Protein AF-F6T9M9-F1 (afdb_monomer)

Solvent-accessible surface area (backbone atoms only — not comparable to full-atom values): 24427 Å² total; per-residue (Å²): 69,93,89,70,75,43,57,70,67,52,40,51,52,42,23,64,79,39,80,63,35,65,68,63,23,50,54,50,42,70,76,41,42,77,75,63,48,63,75,81,64,64,54,77,52,45,64,68,50,37,51,55,54,47,66,72,27,34,28,95,91,41,81,62,26,23,33,54,72,22,51,50,52,50,24,58,70,53,74,47,61,80,87,36,58,66,48,53,50,50,39,56,70,27,62,43,69,37,66,69,45,39,43,49,63,32,53,54,51,24,31,52,78,70,45,27,47,48,56,70,53,46,51,70,43,43,69,62,60,58,54,45,57,73,39,69,68,53,31,50,52,52,56,57,48,49,55,55,20,69,23,59,87,94,56,84,41,28,50,46,71,58,46,50,55,52,44,56,61,73,34,62,98,66,36,93,56,49,69,60,51,51,51,47,40,69,75,70,61,80,52,61,44,41,64,64,63,59,54,48,49,57,56,46,54,74,69,53,47,98,81,48,79,75,67,61,97,83,63,64,97,39,73,66,57,49,43,47,53,50,33,43,50,49,44,56,47,64,77,62,49,79,90,58,90,70,60,68,39,45,54,57,23,34,71,51,44,35,73,89,41,96,71,70,24,46,63,49,70,84,33,93,72,10,33,35,27,75,27,20,78,63,18,42,63,50,7,64,71,36,38,54,81,95,32,47,70,58,35,44,50,53,23,38,52,60,4,29,32,28,9,29,25,45,29,1,12,51,12,3,34,50,30,15,49,49,39,12,36,56,76,66,67,50,63,72,68,48,49,67,44,56,47,60,70,45,48,65,60,47,50,54,51,43,63,75,75,44,92,68,55,76,83,39,50,65,43,39,51,51,40,53,53,52,51,50,51,50,29,54,71,23,47,27,60,49,92,88,32,76,60,77,54,76,66,96,73,66,50,48,71,50,44,40,58,51,36,24,70,70,25,92,79,67,50,50,57,57,26,7,58,34,32,59,49,50,54,47,52,16,51,68,73,22,64,93,36,66,69,48,27,53,44,50,68,66,48,60,126

Structure (mmCIF, N/CA/C/O backbone):
data_AF-F6T9M9-F1
#
_entry.id   AF-F6T9M9-F1
#
loop_
_atom_site.group_PDB
_atom_site.id
_atom_site.type_symbol
_atom_site.label_atom_id
_atom_site.label_alt_id
_atom_site.label_comp_id
_atom_site.label_asym_id
_atom_site.label_entity_id
_atom_site.label_seq_id
_atom_site.pdbx_PDB_ins_code
_atom_site.Cartn_x
_atom_site.Cartn_y
_atom_site.Cartn_z
_atom_site.occupancy
_atom_site.B_iso_or_equiv
_atom_site.auth_seq_id
_atom_site.auth_comp_id
_atom_site.auth_asym_id
_atom_site.auth_atom_id
_atom_site.pdbx_PDB_model_num
ATOM 1 N N . MET A 1 1 ? -33.859 34.011 11.901 1.00 70.81 1 MET A N 1
ATOM 2 C CA . MET A 1 1 ? -34.514 34.042 13.229 1.00 70.81 1 MET A CA 1
ATOM 3 C C . MET A 1 1 ? -35.883 34.707 13.160 1.00 70.81 1 MET A C 1
ATOM 5 O O . MET A 1 1 ? -36.855 33.981 13.261 1.00 70.81 1 MET A O 1
ATOM 9 N N . ALA A 1 2 ? -36.002 36.019 12.896 1.00 79.00 2 ALA A N 1
ATOM 10 C CA . ALA A 1 2 ? -37.316 36.687 12.811 1.00 79.00 2 ALA A CA 1
ATOM 11 C C . ALA A 1 2 ? -38.258 36.089 11.741 1.00 79.00 2 ALA A C 1
ATOM 13 O O . ALA A 1 2 ? -39.449 35.939 11.986 1.00 79.00 2 ALA A O 1
ATOM 14 N N . PHE A 1 3 ? -37.709 35.694 10.587 1.00 76.12 3 PHE A N 1
ATOM 15 C CA . PHE A 1 3 ? -38.474 35.099 9.482 1.00 76.12 3 PHE A CA 1
ATOM 16 C C . PHE A 1 3 ? -38.818 33.621 9.695 1.00 76.12 3 PHE A C 1
ATOM 18 O O . PHE A 1 3 ? -39.902 33.175 9.344 1.00 76.12 3 PHE A O 1
ATOM 25 N N . THR A 1 4 ? -37.891 32.858 10.271 1.00 76.69 4 THR A N 1
ATOM 26 C CA . THR A 1 4 ? -37.959 31.390 10.327 1.00 76.69 4 THR A CA 1
ATOM 27 C C . THR A 1 4 ? -38.425 30.840 11.673 1.00 76.69 4 THR A C 1
ATOM 29 O O . THR A 1 4 ? -38.641 29.638 11.783 1.00 76.69 4 THR A O 1
ATOM 32 N N . GLN A 1 5 ? -38.503 31.687 12.710 1.00 75.00 5 GLN A N 1
ATOM 33 C CA . GLN A 1 5 ? -38.689 31.304 14.122 1.00 75.00 5 GLN A CA 1
ATOM 34 C C . GLN A 1 5 ? -37.678 30.246 14.623 1.00 75.00 5 GLN A C 1
ATOM 36 O O . GLN A 1 5 ? -37.853 29.652 15.683 1.00 75.00 5 GLN A O 1
ATOM 41 N N . ALA A 1 6 ? -36.596 30.014 13.870 1.00 74.50 6 ALA A N 1
ATOM 42 C CA . ALA A 1 6 ? -35.546 29.068 14.216 1.00 74.50 6 ALA A CA 1
ATOM 43 C C . ALA A 1 6 ? -34.660 29.622 15.339 1.00 74.50 6 ALA A C 1
ATOM 45 O O . ALA A 1 6 ? -34.382 30.827 15.376 1.00 74.50 6 ALA A O 1
ATOM 46 N N . GLY A 1 7 ? -34.164 28.730 16.201 1.00 76.00 7 GLY A N 1
ATOM 47 C CA . GLY A 1 7 ? -33.178 29.070 17.225 1.00 76.00 7 GLY A CA 1
ATOM 48 C C . GLY A 1 7 ? -31.868 29.597 16.628 1.00 76.00 7 GLY A C 1
ATOM 49 O O . GLY A 1 7 ? -31.534 29.330 15.472 1.00 76.00 7 GLY A O 1
ATOM 50 N N . GLU A 1 8 ? -31.106 30.336 17.433 1.00 78.69 8 GLU A N 1
ATOM 51 C CA . GLU A 1 8 ? -29.889 31.040 17.006 1.00 78.69 8 GLU A CA 1
ATOM 52 C C . GLU A 1 8 ? -28.849 30.117 16.356 1.00 78.69 8 GLU A C 1
ATOM 54 O O . GLU A 1 8 ? -28.337 30.425 15.282 1.00 78.69 8 GLU A O 1
ATOM 59 N N . ARG A 1 9 ? -28.604 28.933 16.930 1.00 69.69 9 ARG A N 1
ATOM 60 C CA . ARG A 1 9 ? -27.671 27.944 16.358 1.00 69.69 9 ARG A CA 1
ATOM 61 C C . ARG A 1 9 ? -28.107 27.429 14.992 1.00 69.69 9 ARG A C 1
ATOM 63 O O . ARG A 1 9 ? -27.288 27.373 14.080 1.00 69.69 9 ARG A O 1
ATOM 70 N N . THR A 1 10 ? -29.389 27.111 14.827 1.00 75.69 10 THR A N 1
ATOM 71 C CA . THR A 1 10 ? -29.945 26.665 13.543 1.00 75.69 10 THR A CA 1
ATOM 72 C C . THR A 1 10 ? -29.857 27.771 12.495 1.00 75.69 10 THR A C 1
ATOM 74 O O . THR A 1 10 ? -29.530 27.501 11.341 1.00 75.69 10 THR A O 1
ATOM 77 N N . ALA A 1 11 ? -30.088 29.025 12.894 1.00 82.38 11 ALA A N 1
ATOM 78 C CA . ALA A 1 11 ? -29.925 30.170 12.008 1.00 82.38 11 ALA A CA 1
ATOM 79 C C . ALA A 1 11 ? -28.460 30.352 11.573 1.00 82.38 11 ALA A C 1
ATOM 81 O O . ALA A 1 11 ? -28.209 30.521 10.382 1.00 82.38 11 ALA A O 1
ATOM 82 N N . ILE A 1 12 ? -27.502 30.255 12.502 1.00 80.19 12 ILE A N 1
ATOM 83 C CA . ILE A 1 12 ? -26.063 30.348 12.205 1.00 80.19 12 ILE A CA 1
ATOM 84 C C . ILE A 1 12 ? -25.619 29.202 11.292 1.00 80.19 12 ILE A C 1
ATOM 86 O O . ILE A 1 12 ? -24.936 29.442 10.300 1.00 80.19 12 ILE A O 1
ATOM 90 N N . TYR A 1 13 ? -26.029 27.965 11.577 1.00 78.81 13 TYR A N 1
ATOM 91 C CA . TYR A 1 13 ? -25.692 26.807 10.749 1.00 78.81 13 TYR A CA 1
ATOM 92 C C . TYR A 1 13 ? -26.262 26.937 9.331 1.00 78.81 13 TYR A C 1
ATOM 94 O O . TYR A 1 13 ? -25.527 26.762 8.361 1.00 78.81 13 TYR A O 1
ATOM 102 N N . CYS A 1 14 ? -27.538 27.316 9.198 1.00 84.50 14 CYS A N 1
ATOM 103 C CA . CYS A 1 14 ? -28.164 27.508 7.891 1.00 84.50 14 CYS A CA 1
ATOM 104 C C . CYS A 1 14 ? -27.468 28.617 7.087 1.00 84.50 14 CYS A C 1
ATOM 106 O O . CYS A 1 14 ? -27.182 28.433 5.907 1.00 84.50 14 CYS A O 1
ATOM 108 N N . LEU A 1 15 ? -27.118 29.735 7.731 1.00 86.62 15 LEU A N 1
ATOM 109 C CA . LEU A 1 15 ? -26.347 30.805 7.095 1.00 86.62 15 LEU A CA 1
ATOM 110 C C . LEU A 1 15 ? -24.953 30.326 6.678 1.00 86.62 15 LEU A C 1
ATOM 112 O O . LEU A 1 15 ? -24.546 30.576 5.551 1.00 86.62 15 LEU A O 1
ATOM 116 N N . THR A 1 16 ? -24.255 29.578 7.531 1.00 85.00 16 THR A N 1
ATOM 117 C CA . THR A 1 16 ? -22.911 29.053 7.236 1.00 85.00 16 THR A CA 1
ATOM 118 C C . THR A 1 16 ? -22.911 28.124 6.020 1.00 85.00 16 THR A C 1
ATOM 120 O O . THR A 1 16 ? -21.998 28.185 5.208 1.00 85.00 16 THR A O 1
ATOM 123 N N . GLN A 1 17 ? -23.940 27.283 5.867 1.00 81.38 17 GLN A N 1
ATOM 124 C CA . GLN A 1 17 ? -24.075 26.365 4.725 1.00 81.38 17 GLN A CA 1
ATOM 125 C C . GLN A 1 17 ? -24.513 27.054 3.422 1.00 81.38 17 GLN A C 1
ATOM 127 O O . GLN A 1 17 ? -24.484 26.432 2.366 1.00 81.38 17 GLN A O 1
ATOM 132 N N . ASN A 1 18 ? -24.942 28.315 3.489 1.00 88.94 18 ASN A N 1
ATOM 133 C CA . ASN A 1 18 ? -25.441 29.082 2.347 1.00 88.94 18 ASN A CA 1
ATOM 134 C C . ASN A 1 18 ? -24.651 30.396 2.179 1.00 88.94 18 ASN A C 1
ATOM 136 O O . ASN A 1 18 ? -25.218 31.427 1.812 1.00 88.94 18 ASN A O 1
ATOM 140 N N . ASP A 1 19 ? -23.350 30.375 2.495 1.00 89.56 19 ASP A N 1
ATOM 141 C CA . ASP A 1 19 ? -22.410 31.499 2.347 1.00 89.56 19 ASP A CA 1
ATOM 142 C C . ASP A 1 19 ? -22.888 32.821 2.972 1.00 89.56 19 ASP A C 1
ATOM 144 O O . ASP A 1 19 ? -22.649 33.907 2.444 1.00 89.56 19 ASP A O 1
ATOM 148 N N . TRP A 1 20 ? -23.607 32.738 4.091 1.00 89.06 20 TRP A N 1
ATOM 149 C CA . TRP A 1 20 ? -24.187 33.871 4.819 1.00 89.06 20 TRP A CA 1
ATOM 150 C C . TRP A 1 20 ? -25.173 34.722 4.002 1.00 89.06 20 TRP A C 1
ATOM 152 O O . TRP A 1 20 ? -25.521 35.836 4.399 1.00 89.06 20 TRP A O 1
ATOM 162 N N . LYS A 1 21 ? -25.689 34.189 2.889 1.00 91.31 21 LYS A N 1
ATOM 163 C CA . LYS A 1 21 ? -26.721 34.837 2.073 1.00 91.31 21 LYS A CA 1
ATOM 164 C C . LYS A 1 21 ? -28.093 34.580 2.685 1.00 91.31 21 LYS A C 1
ATOM 166 O O . LYS A 1 21 ? -28.627 33.477 2.600 1.00 91.31 21 LYS A O 1
ATOM 171 N N . LEU A 1 22 ? -28.670 35.613 3.299 1.00 88.56 22 LEU A N 1
ATOM 172 C CA . LEU A 1 22 ? -29.904 35.504 4.082 1.00 88.56 22 LEU A CA 1
ATOM 173 C C . LEU A 1 22 ? -31.104 34.982 3.276 1.00 88.56 22 LEU A C 1
ATOM 175 O O . LEU A 1 22 ? -31.831 34.126 3.777 1.00 88.56 22 LEU A O 1
ATOM 179 N N . GLU A 1 23 ? -31.310 35.477 2.054 1.00 89.00 23 GLU A N 1
ATOM 180 C CA . GLU A 1 23 ? -32.431 35.064 1.194 1.00 89.00 23 GLU A CA 1
ATOM 181 C C . GLU A 1 23 ? -32.314 33.583 0.820 1.00 89.00 23 GLU A C 1
ATOM 183 O O . GLU A 1 23 ? -33.219 32.801 1.099 1.00 89.00 23 GLU A O 1
ATOM 188 N N . LEU A 1 24 ? -31.136 33.175 0.334 1.00 87.50 24 LEU A N 1
ATOM 189 C CA . LEU A 1 24 ? -30.845 31.790 -0.040 1.00 87.50 24 LEU A CA 1
ATOM 190 C C . LEU A 1 24 ? -30.993 30.834 1.154 1.00 87.50 24 LEU A C 1
ATOM 192 O O . LEU A 1 24 ? -31.613 29.782 1.042 1.00 87.50 24 LEU A O 1
ATOM 196 N N . ALA A 1 25 ? -30.465 31.219 2.320 1.00 87.56 25 ALA A N 1
ATOM 197 C CA . ALA A 1 25 ? -30.570 30.435 3.548 1.00 87.56 25 ALA A CA 1
ATOM 198 C C . ALA A 1 25 ? -32.022 30.300 4.036 1.00 87.56 25 ALA A C 1
ATOM 200 O O . ALA A 1 25 ? -32.393 29.274 4.604 1.00 87.56 25 ALA A O 1
ATOM 201 N N . THR A 1 26 ? -32.850 31.325 3.831 1.00 87.06 26 THR A N 1
ATOM 202 C CA . THR A 1 26 ? -34.256 31.315 4.254 1.00 87.06 26 THR A CA 1
ATOM 203 C C . THR A 1 26 ? -35.094 30.430 3.334 1.00 87.06 26 THR A C 1
ATOM 205 O O . THR A 1 26 ? -35.829 29.577 3.831 1.00 87.06 26 THR A O 1
ATOM 208 N N . ASP A 1 27 ? -34.921 30.553 2.017 1.00 87.38 27 ASP A N 1
ATOM 209 C CA . ASP A 1 27 ? -35.589 29.690 1.037 1.00 87.38 27 ASP A CA 1
ATOM 210 C C . ASP A 1 27 ? -35.207 28.222 1.239 1.00 87.38 27 ASP A C 1
ATOM 212 O O . ASP A 1 27 ? -36.075 27.350 1.320 1.00 87.38 27 ASP A O 1
ATOM 216 N N . ASN A 1 28 ? -33.913 27.950 1.421 1.00 83.94 28 ASN A N 1
ATOM 217 C CA . ASN A 1 28 ? -33.417 26.597 1.648 1.00 83.94 28 ASN A CA 1
ATOM 218 C C . ASN A 1 28 ? -33.923 26.028 2.989 1.00 83.94 28 ASN A C 1
ATOM 220 O O . ASN A 1 28 ? -34.294 24.859 3.072 1.00 83.94 28 ASN A O 1
ATOM 224 N N . TYR A 1 29 ? -34.047 26.859 4.030 1.00 83.38 29 TYR A N 1
ATOM 225 C CA . TYR A 1 29 ? -34.647 26.457 5.306 1.00 83.38 29 TYR A CA 1
ATOM 226 C C . TYR A 1 29 ? -36.127 26.058 5.175 1.00 83.38 29 TYR A C 1
ATOM 228 O O . TYR A 1 29 ? -36.543 25.058 5.766 1.00 83.38 29 TYR A O 1
ATOM 236 N N . PHE A 1 30 ? -36.931 26.801 4.406 1.00 84.38 30 PHE A N 1
ATOM 237 C CA . PHE A 1 30 ? -38.351 26.478 4.208 1.00 84.38 30 PHE A CA 1
ATOM 238 C C . PHE A 1 30 ? -38.573 25.294 3.261 1.00 84.38 30 PHE A C 1
ATOM 240 O O . PHE A 1 30 ? -39.516 24.531 3.456 1.00 84.38 30 PHE A O 1
ATOM 247 N N . GLN A 1 31 ? -37.697 25.096 2.275 1.00 83.19 31 GLN A N 1
ATOM 248 C CA . GLN A 1 31 ? -37.763 23.942 1.372 1.00 83.19 31 GLN A CA 1
ATOM 249 C C . GLN A 1 31 ? -37.275 22.648 2.037 1.00 83.19 31 GLN A C 1
ATOM 251 O O . GLN A 1 31 ? -37.801 21.573 1.761 1.00 83.19 31 GLN A O 1
ATOM 256 N N . ASN A 1 32 ? -36.304 22.750 2.949 1.00 76.38 32 ASN A N 1
ATOM 257 C CA . ASN A 1 32 ? -35.632 21.616 3.582 1.00 76.38 32 ASN A CA 1
ATOM 258 C C . ASN A 1 32 ? -35.724 21.663 5.114 1.00 76.38 32 ASN A C 1
ATOM 260 O O . ASN A 1 32 ? -34.764 21.356 5.825 1.00 76.38 32 ASN A O 1
ATOM 264 N N . THR A 1 33 ? -36.889 22.031 5.652 1.00 67.44 33 THR A N 1
ATOM 265 C CA . THR A 1 33 ? -37.077 22.231 7.101 1.00 67.44 33 THR A CA 1
ATOM 266 C C . THR A 1 33 ? -36.662 21.007 7.926 1.00 67.44 33 THR A C 1
ATOM 268 O O . THR A 1 33 ? -36.070 21.157 8.990 1.00 67.44 33 THR A O 1
ATOM 271 N N . SER A 1 34 ? -36.857 19.787 7.418 1.00 63.47 34 SER A N 1
ATOM 272 C CA . SER A 1 34 ? -36.445 18.538 8.079 1.00 63.47 34 SER A CA 1
ATOM 273 C C . SER A 1 34 ? -34.925 18.342 8.196 1.00 63.47 34 SER A C 1
ATOM 275 O O . SER A 1 34 ? -34.469 17.671 9.123 1.00 63.47 34 SER A O 1
ATOM 277 N N . LEU A 1 35 ? -34.125 18.927 7.296 1.00 64.12 35 LEU A N 1
ATOM 278 C CA . LEU A 1 35 ? -32.660 18.845 7.335 1.00 64.12 35 LEU A CA 1
ATOM 279 C C . LEU A 1 35 ? -32.073 19.771 8.407 1.00 64.12 35 LEU A C 1
ATOM 281 O O . LEU A 1 35 ? -31.117 19.389 9.083 1.00 64.12 35 LEU A O 1
ATOM 285 N N . TYR A 1 36 ? -32.682 20.943 8.603 1.00 62.16 36 TYR A N 1
ATOM 286 C CA . TYR A 1 36 ? -32.214 21.973 9.534 1.00 62.16 36 TYR A CA 1
ATOM 287 C C . TYR A 1 36 ? -32.869 21.891 10.925 1.00 62.16 36 TYR A C 1
ATOM 289 O O . TYR A 1 36 ? -32.238 22.247 11.919 1.00 62.16 36 TYR A O 1
ATOM 297 N N . CYS A 1 37 ? -34.082 21.338 11.047 1.00 54.81 37 CYS A N 1
ATOM 298 C CA . CYS A 1 37 ? -34.748 21.081 12.334 1.00 54.81 37 CYS A CA 1
ATOM 299 C C . CYS A 1 37 ? -34.213 19.857 13.101 1.00 54.81 37 CYS A C 1
ATOM 301 O O . CYS A 1 37 ? -34.824 19.451 14.092 1.00 54.81 37 CYS A O 1
ATOM 303 N N . LYS A 1 38 ? -33.070 19.273 12.716 1.00 51.12 38 LYS A N 1
ATOM 304 C CA . LYS A 1 38 ? -32.477 18.132 13.440 1.00 51.12 38 LYS A CA 1
ATOM 305 C C . LYS A 1 38 ? -32.092 18.450 14.891 1.00 51.12 38 LYS A C 1
ATOM 307 O O . LYS A 1 38 ? -32.018 17.535 15.704 1.00 51.12 38 LYS A O 1
ATOM 312 N N . GLU A 1 39 ? -31.913 19.722 15.256 1.00 43.22 39 GLU A N 1
ATOM 313 C CA . GLU A 1 39 ? -31.627 20.107 16.648 1.00 43.22 39 GLU A CA 1
ATOM 314 C C . GLU A 1 39 ? -32.875 20.270 17.536 1.00 43.22 39 GLU A C 1
ATOM 316 O O . GLU A 1 39 ? -32.739 20.244 18.758 1.00 43.22 39 GLU A O 1
ATOM 321 N N . SER A 1 40 ? -34.091 20.359 16.977 1.00 40.47 40 SER A N 1
ATOM 322 C CA . SER A 1 40 ? -35.318 20.533 17.782 1.00 40.47 40 SER A CA 1
ATOM 323 C C . SER A 1 40 ? -35.950 19.214 18.259 1.00 40.47 40 SER A C 1
ATOM 325 O O . SER A 1 40 ? -37.011 19.232 18.881 1.00 40.47 40 SER A O 1
ATOM 327 N N . MET A 1 41 ? -35.303 18.071 18.005 1.00 40.62 41 MET A N 1
ATOM 328 C CA . MET A 1 41 ? -35.702 16.756 18.524 1.00 40.62 41 MET A CA 1
ATOM 329 C C . MET A 1 41 ? -34.552 16.034 19.237 1.00 40.62 41 MET A C 1
ATOM 331 O O . MET A 1 41 ? -34.460 14.809 19.197 1.00 40.62 41 MET A O 1
ATOM 335 N N . LYS A 1 42 ? -33.691 16.755 19.969 1.00 45.91 42 LYS A N 1
ATOM 336 C CA . LYS A 1 42 ? -33.117 16.109 21.154 1.00 45.91 42 LYS A CA 1
ATOM 337 C C . LYS A 1 42 ? -34.290 15.873 22.095 1.00 45.91 42 LYS A C 1
ATOM 339 O O . LYS A 1 42 ? -34.748 16.814 22.739 1.00 45.91 42 LYS A O 1
ATOM 344 N N . SER A 1 43 ? -34.804 14.642 22.130 1.00 51.41 43 SER A N 1
ATOM 345 C CA . SER A 1 43 ? -35.571 14.173 23.277 1.00 51.41 43 SER A CA 1
ATOM 346 C C . SER A 1 43 ? -34.749 14.564 24.498 1.00 51.41 43 SER A C 1
ATOM 348 O O . SER A 1 43 ? -33.621 14.105 24.677 1.00 51.41 43 SER A O 1
ATOM 350 N N . THR A 1 44 ? -35.233 15.532 25.269 1.00 67.44 44 THR A N 1
ATOM 351 C CA . THR A 1 44 ? -34.573 15.931 26.502 1.00 67.44 44 THR A CA 1
ATOM 352 C C . THR A 1 44 ? -34.614 14.713 27.407 1.00 67.44 44 THR A C 1
ATOM 354 O O . THR A 1 44 ? -35.657 14.378 27.960 1.00 67.44 44 THR A O 1
ATOM 357 N N . VAL A 1 45 ? -33.491 14.000 27.470 1.00 84.12 45 VAL A N 1
ATOM 358 C CA . VAL A 1 45 ? -33.320 12.830 28.326 1.00 84.12 45 VAL A CA 1
ATOM 359 C C . VAL A 1 45 ? -33.596 13.280 29.750 1.00 84.12 45 VAL A C 1
ATOM 361 O O . VAL A 1 45 ? -32.927 14.178 30.273 1.00 84.12 45 VAL A O 1
ATOM 364 N N . ASP A 1 46 ? -34.621 12.696 30.362 1.00 90.81 46 ASP A N 1
ATOM 365 C CA . ASP A 1 46 ? -34.968 13.011 31.738 1.00 90.81 46 ASP A CA 1
ATOM 366 C C . ASP A 1 46 ? -33.904 12.416 32.666 1.00 90.81 46 ASP A C 1
ATOM 368 O O . ASP A 1 46 ? -33.897 11.221 32.967 1.00 90.81 46 ASP A O 1
ATOM 372 N N . LYS A 1 47 ? -32.993 13.275 33.134 1.00 90.12 47 LYS A N 1
ATOM 373 C CA . LYS A 1 47 ? -31.879 12.884 34.008 1.00 90.12 47 LYS A CA 1
ATOM 374 C C . LYS A 1 47 ? -32.343 12.178 35.283 1.00 90.12 47 LYS A C 1
ATOM 376 O O . LYS A 1 47 ? -31.627 11.313 35.775 1.00 90.12 47 LYS A O 1
ATOM 381 N N . LYS A 1 48 ? -33.520 12.521 35.825 1.00 92.50 48 LYS A N 1
ATOM 382 C CA . LYS A 1 48 ? -34.036 11.866 37.037 1.00 92.50 48 LYS A CA 1
ATOM 383 C C . LYS A 1 48 ? -34.503 10.448 36.735 1.00 92.50 48 LYS A C 1
ATOM 385 O O . LYS A 1 48 ? -34.192 9.547 37.508 1.00 92.50 48 LYS A O 1
ATOM 390 N N . LYS A 1 49 ? -35.204 10.244 35.615 1.00 94.69 49 LYS A N 1
ATOM 391 C CA . LYS A 1 49 ? -35.595 8.898 35.167 1.00 94.69 49 LYS A CA 1
ATOM 392 C C . LYS A 1 49 ? -34.381 8.043 34.851 1.00 94.69 49 LYS A C 1
ATOM 394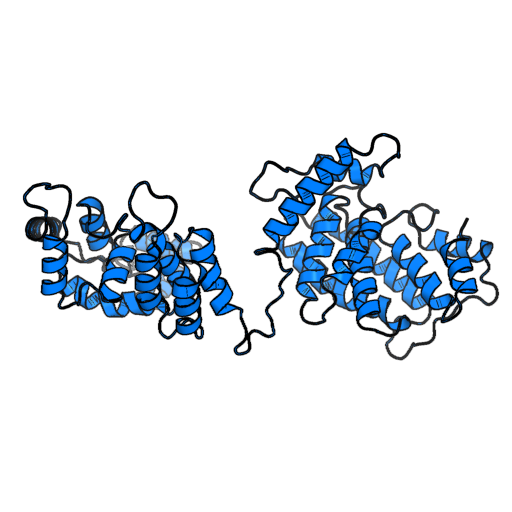 O O . LYS A 1 49 ? -34.340 6.888 35.252 1.00 94.69 49 LYS A O 1
ATOM 399 N N . LEU A 1 50 ? -33.377 8.624 34.200 1.00 94.75 50 LEU A N 1
ATOM 400 C CA . LEU A 1 50 ? -32.157 7.907 33.859 1.00 94.75 50 LEU A CA 1
ATOM 401 C C . LEU A 1 50 ? -31.362 7.484 35.109 1.00 94.75 50 LEU A C 1
ATOM 403 O O . LEU A 1 50 ? -30.898 6.351 35.180 1.00 94.75 50 LEU A O 1
ATOM 407 N N . GLU A 1 51 ? -31.272 8.342 36.129 1.00 94.94 51 GLU A N 1
ATOM 408 C CA . GLU A 1 51 ? -30.689 7.975 37.430 1.00 94.94 51 GLU A CA 1
ATOM 409 C C . GLU A 1 51 ? -31.501 6.885 38.148 1.00 94.94 51 GLU A C 1
ATOM 411 O O . GLU A 1 51 ? -30.931 5.955 38.715 1.00 94.94 51 GLU A O 1
ATOM 416 N N . GLN A 1 52 ? -32.836 6.950 38.124 1.00 96.06 52 GLN A N 1
ATOM 417 C CA . GLN A 1 52 ? -33.685 5.888 38.685 1.00 96.06 52 GLN A CA 1
ATOM 418 C C . GLN A 1 52 ? -33.495 4.558 37.952 1.00 96.06 52 GLN A C 1
ATOM 420 O O . GLN A 1 52 ? -33.430 3.511 38.591 1.00 96.06 52 GLN A O 1
ATOM 425 N N . LEU A 1 53 ? -33.361 4.612 36.627 1.00 97.06 53 LEU A N 1
ATOM 426 C CA . LEU A 1 53 ? -33.101 3.450 35.796 1.00 97.06 53 LEU A CA 1
ATOM 427 C C . LEU A 1 53 ? -31.729 2.843 36.106 1.00 97.06 53 LEU A C 1
ATOM 429 O O . LEU A 1 53 ? -31.635 1.641 36.314 1.00 97.06 53 LEU A O 1
ATOM 433 N N . TYR A 1 54 ? -30.683 3.662 36.237 1.00 97.75 54 TYR A N 1
ATOM 434 C CA . TYR A 1 54 ? -29.368 3.187 36.669 1.00 97.75 54 TYR A CA 1
ATOM 435 C C . TYR A 1 54 ? -29.426 2.517 38.052 1.00 97.75 54 TYR A C 1
ATOM 437 O O . TYR A 1 54 ? -28.900 1.423 38.239 1.00 97.75 54 TYR A O 1
ATOM 445 N N . ASN A 1 55 ? -30.132 3.123 39.014 1.00 96.94 55 ASN A N 1
ATOM 446 C CA . ASN A 1 55 ? -30.284 2.564 40.361 1.00 96.94 55 ASN A CA 1
ATOM 447 C C . ASN A 1 55 ? -31.006 1.207 40.397 1.00 96.94 55 ASN A C 1
ATOM 449 O O . ASN A 1 55 ? -30.856 0.489 41.382 1.00 96.94 55 ASN A O 1
ATOM 453 N N . ARG A 1 56 ? -31.779 0.853 39.361 1.00 97.44 56 ARG A N 1
ATOM 454 C CA . ARG A 1 56 ? -32.397 -0.475 39.230 1.00 97.44 56 ARG A CA 1
ATOM 455 C C . ARG A 1 56 ? -31.371 -1.566 38.919 1.00 97.44 56 ARG A C 1
ATOM 457 O O . ARG A 1 56 ? -31.576 -2.696 39.344 1.00 97.44 56 ARG A O 1
ATOM 464 N N . TYR A 1 57 ? -30.310 -1.230 38.186 1.00 97.88 57 TYR A N 1
ATOM 465 C CA . TYR A 1 57 ? -29.326 -2.197 37.689 1.00 97.88 57 TYR A CA 1
ATOM 466 C C . TYR A 1 57 ? -27.981 -2.139 38.419 1.00 97.88 57 TYR A C 1
ATOM 468 O O . TYR A 1 57 ? -27.188 -3.066 38.286 1.00 97.88 57 TYR A O 1
ATOM 476 N N . LYS A 1 58 ? -27.692 -1.059 39.158 1.00 97.38 58 LYS A N 1
ATOM 477 C CA . LYS A 1 58 ? -26.408 -0.899 39.852 1.00 97.38 58 LYS A CA 1
ATOM 478 C C . LYS A 1 58 ? -26.109 -2.080 40.779 1.00 97.38 58 LYS A C 1
ATOM 480 O O . LYS A 1 58 ? -27.012 -2.641 41.401 1.00 97.38 58 LYS A O 1
ATOM 485 N N . ASP A 1 59 ? -24.830 -2.409 40.901 1.00 95.88 59 ASP A N 1
ATOM 486 C CA . ASP A 1 59 ? -24.349 -3.417 41.834 1.00 95.88 59 ASP A CA 1
ATOM 487 C C . ASP A 1 59 ? -24.640 -2.954 43.280 1.00 95.88 59 ASP A C 1
ATOM 489 O O . ASP A 1 59 ? -24.255 -1.841 43.660 1.00 95.88 59 ASP A O 1
ATOM 493 N N . PRO A 1 60 ? -25.322 -3.767 44.110 1.00 94.56 60 PRO A N 1
ATOM 494 C CA . PRO A 1 60 ? -25.566 -3.432 45.512 1.00 94.56 60 PRO A CA 1
ATOM 495 C C . PRO A 1 60 ? -24.289 -3.217 46.339 1.00 94.56 60 PRO A C 1
ATOM 497 O O . PRO A 1 60 ? -24.357 -2.576 47.386 1.00 94.56 60 PRO A O 1
ATOM 500 N N . GLN A 1 61 ? -23.152 -3.770 45.904 1.00 94.44 61 GLN A N 1
ATOM 501 C CA . GLN A 1 61 ? -21.852 -3.665 46.572 1.00 94.44 61 GLN A CA 1
ATOM 502 C C . GLN A 1 61 ? -20.951 -2.570 45.978 1.00 94.44 61 GLN A C 1
ATOM 504 O O . GLN A 1 61 ? -20.006 -2.145 46.642 1.00 94.44 61 GLN A O 1
ATOM 509 N N . ASP A 1 62 ? -21.234 -2.090 44.763 1.00 94.06 62 ASP A N 1
ATOM 510 C CA . ASP A 1 62 ? -20.484 -1.011 44.110 1.00 94.06 62 ASP A CA 1
ATOM 511 C C . ASP A 1 62 ? -21.406 -0.113 43.277 1.00 94.06 62 ASP A C 1
ATOM 513 O O . ASP A 1 62 ? -21.735 -0.385 42.123 1.00 94.06 62 ASP A O 1
ATOM 517 N N . GLU A 1 63 ? -21.781 1.033 43.845 1.00 94.25 63 GLU A N 1
ATOM 518 C CA . GLU A 1 63 ? -22.703 1.967 43.195 1.00 94.25 63 GLU A CA 1
ATOM 519 C C . GLU A 1 63 ? -22.158 2.590 41.900 1.00 94.25 63 GLU A C 1
ATOM 521 O O . GLU A 1 63 ? -22.917 3.236 41.169 1.00 94.25 63 GLU A O 1
ATOM 526 N N . ASN A 1 64 ? -20.865 2.427 41.599 1.00 96.12 64 ASN A N 1
ATOM 527 C CA . ASN A 1 64 ? -20.230 2.995 40.411 1.00 96.12 64 ASN A CA 1
ATOM 528 C C . ASN A 1 64 ? -20.331 2.100 39.177 1.00 96.12 64 ASN A C 1
ATOM 530 O O . ASN A 1 64 ? -19.893 2.523 38.102 1.00 96.12 64 ASN A O 1
ATOM 534 N N . LYS A 1 65 ? -20.915 0.905 39.303 1.00 96.62 65 LYS A N 1
ATOM 535 C CA . LYS A 1 65 ? -21.111 -0.002 38.177 1.00 96.62 65 LYS A CA 1
ATOM 536 C C . LYS A 1 65 ? -22.397 -0.815 38.258 1.00 96.62 65 LYS A C 1
ATOM 538 O O . LYS A 1 65 ? -23.041 -0.934 39.293 1.00 96.62 65 LYS A O 1
ATOM 543 N N . ILE A 1 66 ? -22.749 -1.389 37.123 1.00 97.94 66 ILE A N 1
ATOM 544 C CA . ILE A 1 66 ? -23.736 -2.438 36.916 1.00 97.94 66 ILE A CA 1
ATOM 545 C C . ILE A 1 66 ? -22.921 -3.714 36.723 1.00 97.94 66 ILE A C 1
ATOM 547 O O . ILE A 1 66 ? -22.158 -3.800 35.763 1.00 97.94 66 ILE A O 1
ATOM 551 N N . GLY A 1 67 ? -23.041 -4.668 37.645 1.00 96.62 67 GLY A N 1
ATOM 552 C CA . GLY A 1 67 ? -22.396 -5.980 37.534 1.00 96.62 67 GLY A CA 1
ATOM 553 C C . GLY A 1 67 ? -23.201 -6.966 36.681 1.00 96.62 67 GLY A C 1
ATOM 554 O O . GLY A 1 67 ? -24.208 -6.606 36.072 1.00 96.62 67 GLY A O 1
ATOM 555 N N . ILE A 1 68 ? -22.790 -8.236 36.689 1.00 95.38 68 ILE A N 1
ATOM 556 C CA . ILE A 1 68 ? -23.389 -9.317 35.884 1.00 95.38 68 ILE A CA 1
ATOM 557 C C . ILE A 1 68 ? -24.903 -9.445 36.124 1.00 95.38 68 ILE A C 1
ATOM 559 O O . ILE A 1 68 ? -25.668 -9.453 35.162 1.00 95.38 68 ILE A O 1
ATOM 563 N N . ASP A 1 69 ? -25.346 -9.466 37.385 1.00 96.44 69 ASP A N 1
ATOM 564 C CA . ASP A 1 69 ? -26.773 -9.578 37.733 1.00 96.44 69 ASP A CA 1
ATOM 565 C C . ASP A 1 69 ? -27.588 -8.384 37.210 1.00 96.44 69 ASP A C 1
ATOM 567 O O . ASP A 1 69 ? -28.720 -8.529 36.748 1.00 96.44 69 ASP A O 1
ATOM 571 N N . GLY A 1 70 ? -26.988 -7.191 37.241 1.00 97.38 70 GLY A N 1
ATOM 572 C CA . GLY A 1 70 ? -27.589 -5.971 36.718 1.00 97.38 70 GLY A CA 1
ATOM 573 C C . GLY A 1 70 ? -27.687 -5.969 35.192 1.00 97.38 70 GLY A C 1
ATOM 574 O O . GLY A 1 70 ? -28.711 -5.557 34.650 1.00 97.38 70 GLY A O 1
ATOM 575 N N . ILE A 1 71 ? -26.659 -6.472 34.499 1.00 97.06 71 ILE A N 1
ATOM 576 C CA . ILE A 1 71 ? -26.672 -6.656 33.040 1.00 97.06 71 ILE A CA 1
ATOM 577 C C . ILE A 1 71 ? -27.736 -7.681 32.642 1.00 97.06 71 ILE A C 1
ATOM 579 O O . ILE A 1 71 ? -28.473 -7.429 31.690 1.00 97.06 71 ILE A O 1
ATOM 583 N N . GLN A 1 72 ? -27.859 -8.795 33.370 1.00 96.75 72 GLN A N 1
ATOM 584 C CA . GLN A 1 72 ? -28.901 -9.793 33.118 1.00 96.75 72 GLN A CA 1
ATOM 585 C C . GLN A 1 72 ? -30.292 -9.164 33.234 1.00 96.75 72 GLN A C 1
ATOM 587 O O . GLN A 1 72 ? -31.076 -9.236 32.291 1.00 96.75 72 GLN A O 1
ATOM 592 N N . LEU A 1 73 ? -30.565 -8.461 34.338 1.00 97.44 73 LEU A N 1
ATOM 593 C CA . LEU A 1 73 ? -31.845 -7.782 34.545 1.00 97.44 73 LEU A CA 1
ATOM 594 C C . LEU A 1 73 ? -32.120 -6.717 33.467 1.00 97.44 73 LEU A C 1
ATOM 596 O O . LEU A 1 73 ? -33.256 -6.546 33.026 1.00 97.44 73 LEU A O 1
ATOM 600 N N . PHE A 1 74 ? -31.085 -6.002 33.023 1.00 97.69 74 PHE A N 1
ATOM 601 C CA . PHE A 1 74 ? -31.189 -5.034 31.934 1.00 97.69 74 PHE A CA 1
ATOM 602 C C . PHE A 1 74 ? -31.530 -5.699 30.592 1.00 97.69 74 PHE A C 1
ATOM 604 O O . PHE A 1 74 ? -32.366 -5.181 29.850 1.00 97.69 74 PHE A O 1
ATOM 611 N N . CYS A 1 75 ? -30.936 -6.858 30.292 1.00 97.38 75 CYS A N 1
ATOM 612 C CA . CYS A 1 75 ? -31.262 -7.647 29.103 1.00 97.38 75 CYS A CA 1
ATOM 613 C C . CYS A 1 75 ? -32.696 -8.192 29.164 1.00 97.38 75 CYS A C 1
ATOM 615 O O . CYS A 1 75 ? -33.419 -8.098 28.170 1.00 97.38 75 CYS A O 1
ATOM 617 N N . ASP A 1 76 ? -33.138 -8.668 30.331 1.00 97.50 76 ASP A N 1
ATOM 618 C CA . ASP A 1 76 ? -34.502 -9.159 30.550 1.00 97.50 76 ASP A CA 1
ATOM 619 C C . ASP A 1 76 ? -35.543 -8.053 30.299 1.00 97.50 76 ASP A C 1
ATOM 621 O O . ASP A 1 76 ? -36.520 -8.263 29.570 1.00 97.50 76 ASP A O 1
ATOM 625 N N . ASP A 1 77 ? -35.303 -6.848 30.832 1.00 97.00 77 ASP A N 1
ATOM 626 C CA . ASP A 1 77 ? -36.159 -5.671 30.629 1.00 97.00 77 ASP A CA 1
ATOM 627 C C . ASP A 1 77 ? -36.159 -5.189 29.157 1.00 97.00 77 ASP A C 1
ATOM 629 O O . ASP A 1 77 ? -37.132 -4.584 28.694 1.00 97.00 77 ASP A O 1
ATOM 633 N N . LEU A 1 78 ? -35.085 -5.450 28.399 1.00 96.38 78 LEU A N 1
ATOM 634 C CA . LEU A 1 78 ? -35.004 -5.198 26.953 1.00 96.38 78 LEU A CA 1
ATOM 635 C C . LEU A 1 78 ? -35.576 -6.339 26.098 1.00 96.38 78 LEU A C 1
ATOM 637 O O . LEU A 1 78 ? -35.798 -6.132 24.903 1.00 96.38 78 LEU A O 1
ATOM 641 N N . HIS A 1 79 ? -35.855 -7.497 26.699 1.00 96.19 79 HIS A N 1
ATOM 642 C CA . HIS A 1 79 ? -36.238 -8.744 26.030 1.00 96.19 79 HIS A CA 1
ATOM 643 C C . HIS A 1 79 ? -35.177 -9.246 25.041 1.00 96.19 79 HIS A C 1
ATOM 645 O O . HIS A 1 79 ? -35.496 -9.653 23.922 1.00 96.19 79 HIS A O 1
ATOM 651 N N . LEU A 1 80 ? -33.910 -9.194 25.453 1.00 95.62 80 LEU A N 1
ATOM 652 C CA . LEU A 1 80 ? -32.771 -9.675 24.678 1.00 95.62 80 LEU A CA 1
ATOM 653 C C . LEU A 1 80 ? -32.099 -10.856 25.370 1.00 95.62 80 LEU A C 1
ATOM 655 O O . LEU A 1 80 ? -32.007 -10.903 26.593 1.00 95.62 80 LEU A O 1
ATOM 659 N N . ASP A 1 81 ? -31.561 -11.768 24.566 1.00 94.25 81 ASP A N 1
ATOM 660 C CA . ASP A 1 81 ? -30.591 -12.749 25.044 1.00 94.25 81 ASP A CA 1
ATOM 661 C C . ASP A 1 81 ? -29.264 -12.022 25.361 1.00 94.25 81 ASP A C 1
ATOM 663 O O . ASP A 1 81 ? -28.744 -11.329 24.474 1.00 94.25 81 ASP A O 1
ATOM 667 N N . PRO A 1 82 ? -28.698 -12.152 26.578 1.00 92.38 82 PRO A N 1
ATOM 668 C CA . PRO A 1 82 ? -27.391 -11.593 26.936 1.00 92.38 82 PRO A CA 1
ATOM 669 C C . PRO A 1 82 ? -26.257 -11.968 25.972 1.00 92.38 82 PRO A C 1
ATOM 671 O O . PRO A 1 82 ? -25.309 -11.201 25.820 1.00 92.38 82 PRO A O 1
ATOM 674 N N . ALA A 1 83 ? -26.354 -13.122 25.304 1.00 91.00 83 ALA A N 1
ATOM 675 C CA . ALA A 1 83 ? -25.373 -13.593 24.328 1.00 91.00 83 ALA A CA 1
ATOM 676 C C . ALA A 1 83 ? -25.634 -13.092 22.892 1.00 91.00 83 ALA A C 1
ATOM 678 O O . ALA A 1 83 ? -24.924 -13.480 21.965 1.00 91.00 83 ALA A O 1
ATOM 679 N N . SER A 1 84 ? -26.650 -12.251 22.674 1.00 94.94 84 SER A N 1
ATOM 680 C CA . SER A 1 84 ? -27.010 -11.761 21.339 1.00 94.94 84 SER A CA 1
ATOM 681 C C . SER A 1 84 ? -26.093 -10.648 20.829 1.00 94.94 84 SER A C 1
ATOM 683 O O . SER A 1 84 ? -25.560 -9.827 21.580 1.00 94.94 84 SER A O 1
ATOM 685 N N . THR A 1 85 ? -25.991 -10.542 19.502 1.00 95.44 85 THR A N 1
ATOM 686 C CA . THR A 1 85 ? -25.276 -9.443 18.840 1.00 95.44 85 THR A CA 1
ATOM 687 C C . THR A 1 85 ? -25.869 -8.082 19.219 1.00 95.44 85 THR A C 1
ATOM 689 O O . THR A 1 85 ? -25.133 -7.106 19.326 1.00 95.44 85 THR A O 1
ATOM 692 N N . SER A 1 86 ? -27.178 -8.005 19.482 1.00 96.38 86 SER A N 1
ATOM 693 C CA . SER A 1 86 ? -27.866 -6.7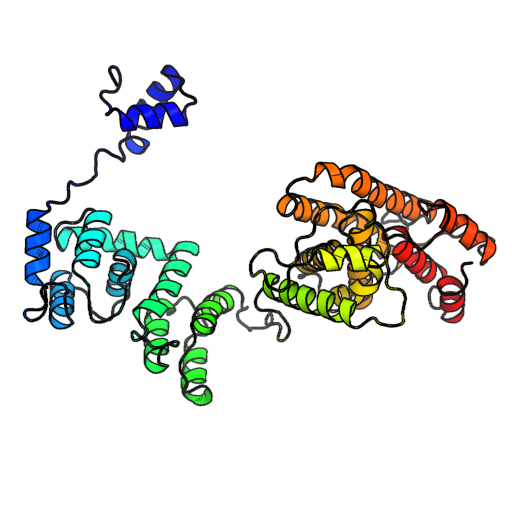77 19.895 1.00 96.38 86 SER A CA 1
ATOM 694 C C . SER A 1 86 ? -27.320 -6.222 21.215 1.00 96.38 86 SER A C 1
ATOM 696 O O . SER A 1 86 ? -27.105 -5.016 21.328 1.00 96.38 86 SER A O 1
ATOM 698 N N . VAL A 1 87 ? -27.025 -7.084 22.196 1.00 97.00 87 VAL A N 1
ATOM 699 C CA . VAL A 1 87 ? -26.420 -6.667 23.475 1.00 97.00 87 VAL A CA 1
ATOM 700 C C . VAL A 1 87 ? -25.001 -6.142 23.259 1.00 97.00 87 VAL A C 1
ATOM 702 O O . VAL A 1 87 ? -24.637 -5.094 23.796 1.00 97.00 87 VAL A O 1
ATOM 705 N N . LEU A 1 88 ? -24.224 -6.791 22.390 1.00 97.94 88 LEU A N 1
ATOM 706 C CA . LEU A 1 88 ? -22.893 -6.311 22.019 1.00 97.94 88 LEU A CA 1
ATOM 707 C C . LEU A 1 88 ? -22.943 -4.963 21.273 1.00 97.94 88 LEU A C 1
ATOM 709 O O . LEU A 1 88 ? -22.089 -4.103 21.490 1.00 97.94 88 LEU A O 1
ATOM 713 N N . VAL A 1 89 ? -23.963 -4.727 20.441 1.00 98.00 89 VAL A N 1
ATOM 714 C CA . VAL A 1 89 ? -24.201 -3.423 19.795 1.00 98.00 89 VAL A CA 1
ATOM 715 C C . VAL A 1 89 ? -24.498 -2.340 20.831 1.00 98.00 89 VAL A C 1
ATOM 717 O O . VAL A 1 89 ? -23.984 -1.229 20.698 1.00 98.00 89 VAL A O 1
ATOM 720 N N . ILE A 1 90 ? -25.274 -2.642 21.876 1.00 97.94 90 ILE A N 1
ATOM 721 C CA . ILE A 1 90 ? -25.502 -1.699 22.982 1.00 97.94 90 ILE A CA 1
ATOM 722 C C . ILE A 1 90 ? -24.175 -1.367 23.667 1.00 97.94 90 ILE A C 1
ATOM 724 O O . ILE A 1 90 ? -23.851 -0.187 23.803 1.00 97.94 90 ILE A O 1
ATOM 728 N N . ALA A 1 91 ? -23.381 -2.380 24.027 1.00 98.25 91 ALA A N 1
ATOM 729 C CA . ALA A 1 91 ? -22.072 -2.188 24.654 1.00 98.25 91 ALA A CA 1
ATOM 730 C C . ALA A 1 91 ? -21.143 -1.314 23.792 1.00 98.25 91 ALA A C 1
ATOM 732 O O . ALA A 1 91 ? -20.503 -0.396 24.306 1.00 98.25 91 ALA A O 1
ATOM 733 N N . TRP A 1 92 ? -21.134 -1.532 22.472 1.00 98.50 92 TRP A N 1
ATOM 734 C CA . TRP A 1 92 ? -20.391 -0.706 21.517 1.00 98.50 92 TRP A CA 1
ATOM 735 C C . TRP A 1 92 ? -20.858 0.749 21.515 1.00 98.50 92 TRP A C 1
ATOM 737 O O . TRP A 1 92 ? -20.038 1.662 21.621 1.00 98.50 92 TRP A O 1
ATOM 747 N N . LYS A 1 93 ? -22.172 0.996 21.459 1.00 97.38 93 LYS A N 1
ATOM 748 C CA . LYS A 1 93 ? -22.715 2.364 21.503 1.00 97.38 93 LYS A CA 1
ATOM 749 C C . LYS A 1 93 ? -22.473 3.053 22.844 1.00 97.38 93 LYS A C 1
ATOM 751 O O . LYS A 1 93 ? -22.317 4.269 22.869 1.00 97.38 93 LYS A O 1
ATOM 756 N N . PHE A 1 94 ? -22.404 2.292 23.931 1.00 97.81 94 PHE A N 1
ATOM 757 C CA . PHE A 1 94 ? -22.077 2.796 25.267 1.00 97.81 94 PHE A CA 1
ATOM 758 C C . PHE A 1 94 ? -20.566 2.963 25.465 1.00 97.81 94 PHE A C 1
ATOM 760 O O . PHE A 1 94 ? -20.140 3.542 26.461 1.00 97.81 94 PHE A O 1
ATOM 767 N N . ARG A 1 95 ? -19.758 2.485 24.507 1.00 97.75 95 ARG A N 1
ATOM 768 C CA . ARG A 1 95 ? -18.291 2.460 24.558 1.00 97.75 95 ARG A CA 1
ATOM 769 C C . ARG A 1 95 ? -17.780 1.764 25.817 1.00 97.75 95 ARG A C 1
ATOM 771 O O . ARG A 1 95 ? -16.821 2.224 26.432 1.00 97.75 95 ARG A O 1
ATOM 778 N N . ALA A 1 96 ? -18.441 0.669 26.182 1.00 97.56 96 ALA A N 1
ATOM 779 C CA . ALA A 1 96 ? -18.117 -0.098 27.372 1.00 97.56 96 ALA A CA 1
ATOM 780 C C . ALA A 1 96 ? -16.678 -0.625 27.317 1.00 97.56 96 ALA A C 1
ATOM 782 O O . ALA A 1 96 ? -16.252 -1.202 26.314 1.00 97.56 96 ALA A O 1
ATOM 783 N N . ALA A 1 97 ? -15.924 -0.431 28.394 1.00 95.81 97 ALA A N 1
ATOM 784 C CA . ALA A 1 97 ? -14.509 -0.765 28.439 1.00 95.81 97 ALA A CA 1
ATOM 785 C C . ALA A 1 97 ? -14.246 -2.275 28.520 1.00 95.81 97 ALA A C 1
ATOM 787 O O . ALA A 1 97 ? -13.257 -2.751 27.961 1.00 95.81 97 ALA A O 1
ATOM 788 N N . THR A 1 98 ? -15.095 -3.028 29.223 1.00 95.00 98 THR A N 1
ATOM 789 C CA . THR A 1 98 ? -14.912 -4.466 29.445 1.00 95.00 98 THR A CA 1
ATOM 790 C C . THR A 1 98 ? -16.254 -5.177 29.597 1.00 95.00 98 THR A C 1
ATOM 792 O O . THR A 1 98 ? -17.246 -4.566 29.983 1.00 95.00 98 THR A O 1
ATOM 795 N N . GLN A 1 99 ? -16.294 -6.463 29.260 1.00 94.00 99 GLN A N 1
ATOM 796 C CA . GLN A 1 99 ? -17.471 -7.303 29.455 1.00 94.00 99 GLN A CA 1
ATOM 797 C C . GLN A 1 99 ? -17.771 -7.559 30.938 1.00 94.00 99 GLN A C 1
ATOM 799 O O . GLN A 1 99 ? -16.920 -7.367 31.803 1.00 94.00 99 GLN A O 1
ATOM 804 N N . CYS A 1 100 ? -18.985 -8.041 31.217 1.00 91.88 100 CYS A N 1
ATOM 805 C CA . CYS A 1 100 ? -19.491 -8.369 32.558 1.00 91.88 100 CYS A CA 1
ATOM 806 C C . CYS A 1 100 ? -19.742 -7.175 33.496 1.00 91.88 100 CYS A C 1
ATOM 808 O O . CYS A 1 100 ? -20.263 -7.383 34.593 1.00 91.88 100 CYS A O 1
ATOM 810 N N . GLU A 1 101 ? -19.444 -5.943 33.079 1.00 94.75 101 GLU A N 1
ATOM 811 C CA . GLU A 1 101 ? -19.842 -4.741 33.808 1.00 94.75 101 GLU A CA 1
ATOM 812 C C . GLU A 1 101 ? -20.113 -3.547 32.883 1.00 94.75 101 GLU A C 1
ATOM 814 O O . GLU A 1 101 ? -19.574 -3.450 31.784 1.00 94.75 101 GLU A O 1
ATOM 819 N N . PHE A 1 102 ? -20.940 -2.614 33.356 1.00 97.19 102 PHE A N 1
ATOM 820 C CA . PHE A 1 102 ? -21.011 -1.251 32.829 1.00 97.19 102 PHE A CA 1
ATOM 821 C C . PHE A 1 102 ? -20.780 -0.268 33.963 1.00 97.19 102 PHE A C 1
ATOM 823 O O . PHE A 1 102 ? -21.484 -0.298 34.968 1.00 97.19 102 PHE A O 1
ATOM 830 N N . SER A 1 103 ? -19.844 0.658 33.809 1.00 97.88 103 SER A N 1
ATOM 831 C CA . SER A 1 103 ? -19.716 1.770 34.745 1.00 97.88 103 SER A CA 1
ATOM 832 C C . SER A 1 103 ? -20.937 2.689 34.672 1.00 97.88 103 SER A C 1
ATOM 834 O O . SER A 1 103 ? -21.603 2.820 33.638 1.00 97.88 103 SER A O 1
ATOM 836 N N . LYS A 1 104 ? -21.192 3.422 35.761 1.00 97.88 104 LYS A N 1
ATOM 837 C CA . LYS A 1 104 ? -22.217 4.471 35.791 1.00 97.88 104 LYS A CA 1
ATOM 838 C C . LYS A 1 104 ? -22.053 5.450 34.639 1.00 97.88 104 LYS A C 1
ATOM 840 O O . LYS A 1 104 ? -23.029 5.839 34.006 1.00 97.88 104 LYS A O 1
ATOM 845 N N . LYS A 1 105 ? -20.810 5.842 34.365 1.00 97.25 105 LYS A N 1
ATOM 846 C CA . LYS A 1 105 ? -20.494 6.799 33.310 1.00 97.25 105 LYS A CA 1
ATOM 847 C C . LYS A 1 105 ? -20.902 6.271 31.936 1.00 97.25 105 LYS A C 1
ATOM 849 O O . LYS A 1 105 ? -21.613 6.975 31.233 1.00 97.25 105 LYS A O 1
ATOM 854 N N . GLU A 1 106 ? -20.510 5.048 31.586 1.00 98.12 106 GLU A N 1
ATOM 855 C CA . GLU A 1 106 ? -20.846 4.431 30.292 1.00 98.12 106 GLU A CA 1
ATOM 856 C C . GLU A 1 106 ? -22.360 4.300 30.105 1.00 98.12 106 GLU A C 1
ATOM 858 O O . GLU A 1 106 ? -22.884 4.662 29.053 1.00 98.12 106 GLU A O 1
ATOM 863 N N . PHE A 1 107 ? -23.081 3.861 31.143 1.00 97.94 107 PHE A N 1
ATOM 864 C CA . PHE A 1 107 ? -24.536 3.737 31.085 1.00 97.94 107 PHE A CA 1
ATOM 865 C C . PHE A 1 107 ? -25.227 5.091 30.874 1.00 97.94 107 PHE A C 1
ATOM 867 O O . PHE A 1 107 ? -26.074 5.237 29.990 1.00 97.94 107 PHE A O 1
ATOM 874 N N . ILE A 1 108 ? -24.865 6.098 31.677 1.00 96.81 108 ILE A N 1
ATOM 875 C CA . ILE A 1 108 ? -25.483 7.428 31.617 1.00 96.81 108 ILE A CA 1
ATOM 876 C C . ILE A 1 108 ? -25.139 8.134 30.301 1.00 96.81 108 ILE A C 1
ATOM 878 O O . ILE A 1 108 ? -26.038 8.680 29.653 1.00 96.81 108 ILE A O 1
ATOM 882 N N . ASP A 1 109 ? -23.868 8.119 29.896 1.00 96.38 109 ASP A N 1
ATOM 883 C CA . ASP A 1 109 ? -23.410 8.767 28.667 1.00 96.38 109 ASP A CA 1
ATOM 884 C C . ASP A 1 109 ? -24.021 8.072 27.440 1.00 96.38 109 ASP A C 1
ATOM 886 O O . ASP A 1 109 ? -24.600 8.749 26.591 1.00 96.38 109 ASP A O 1
ATOM 890 N N . GLY A 1 110 ? -24.008 6.735 27.386 1.00 96.56 110 GLY A N 1
ATOM 891 C CA . GLY A 1 110 ? -24.574 5.954 26.282 1.00 96.56 110 GLY A CA 1
ATOM 892 C C . GLY A 1 110 ? -26.077 6.173 26.098 1.00 96.56 110 GLY A C 1
ATOM 893 O O . GLY A 1 110 ? -26.537 6.492 24.999 1.00 96.56 110 GLY A O 1
ATOM 894 N N . MET A 1 111 ? -26.856 6.099 27.180 1.00 96.50 111 MET A N 1
ATOM 895 C CA . MET A 1 111 ? -28.293 6.399 27.142 1.00 96.50 111 MET A CA 1
ATOM 896 C C . MET A 1 111 ? -28.567 7.847 26.718 1.00 96.50 111 MET A C 1
ATOM 898 O O . MET A 1 111 ? -29.479 8.104 25.928 1.00 96.50 111 MET A O 1
ATOM 902 N N . THR A 1 112 ? -27.745 8.792 27.183 1.00 94.38 112 THR A N 1
ATOM 903 C CA . THR A 1 112 ? -27.867 10.209 26.821 1.00 94.38 112 THR A CA 1
ATOM 904 C C . THR A 1 112 ? -27.558 10.454 25.343 1.00 94.38 112 THR A C 1
ATOM 906 O O . THR A 1 112 ? -28.328 11.142 24.670 1.00 94.38 112 THR A O 1
ATOM 909 N N . GLU A 1 113 ? -26.471 9.883 24.817 1.00 93.69 113 GLU A N 1
ATOM 910 C CA . GLU A 1 113 ? -26.082 9.979 23.402 1.00 93.69 113 GLU A CA 1
ATOM 911 C C . GLU A 1 113 ? -27.141 9.357 22.480 1.00 93.69 113 GLU A C 1
ATOM 913 O O . GLU A 1 113 ? -27.418 9.891 21.404 1.00 93.69 113 GLU A O 1
ATOM 918 N N . LEU A 1 114 ? -27.793 8.279 22.925 1.00 93.25 114 LEU A N 1
ATOM 919 C CA . LEU A 1 114 ? -28.901 7.638 22.212 1.00 93.25 114 LEU A CA 1
ATOM 920 C C . LEU A 1 114 ? -30.264 8.317 22.429 1.00 93.25 114 LEU A C 1
ATOM 922 O O . LEU A 1 114 ? -31.257 7.887 21.839 1.00 93.25 114 LEU A O 1
ATOM 926 N N . GLY A 1 115 ? -30.347 9.360 23.260 1.00 92.81 115 GLY A N 1
ATOM 927 C CA . GLY A 1 115 ? -31.596 10.077 23.536 1.00 92.81 115 GLY A CA 1
ATOM 928 C C . GLY A 1 115 ? -32.639 9.253 24.305 1.00 92.81 115 GLY A C 1
ATOM 929 O O . GLY A 1 115 ? -33.843 9.506 24.170 1.00 92.81 115 GLY A O 1
ATOM 930 N N . CYS A 1 116 ? -32.197 8.263 25.085 1.00 94.12 116 CYS A N 1
ATOM 931 C CA . CYS A 1 116 ? -33.031 7.296 25.796 1.00 94.12 116 CYS A CA 1
ATOM 932 C C . CYS A 1 116 ? -33.023 7.545 27.314 1.00 94.12 116 CYS A C 1
ATOM 934 O O . CYS A 1 116 ? -31.977 7.727 27.923 1.00 94.12 116 CYS A O 1
ATOM 936 N N . ASP A 1 117 ? -34.198 7.513 27.944 1.00 94.19 117 ASP A N 1
ATOM 937 C CA . ASP A 1 117 ? -34.384 7.588 29.407 1.00 94.19 117 ASP A CA 1
ATOM 938 C C . ASP A 1 117 ? -35.216 6.408 29.954 1.00 94.19 117 ASP A C 1
ATOM 940 O O . ASP A 1 117 ? -35.611 6.407 31.119 1.00 94.19 117 ASP A O 1
ATOM 944 N N . SER A 1 118 ? -35.483 5.403 29.111 1.00 95.19 118 SER A N 1
ATOM 945 C CA . SER A 1 118 ? -36.166 4.151 29.447 1.00 95.19 118 SER A CA 1
ATOM 946 C C . SER A 1 118 ? -35.673 3.004 28.557 1.00 95.19 118 SER A C 1
ATOM 948 O O . SER A 1 118 ? -35.181 3.238 27.447 1.00 95.19 118 SER A O 1
ATOM 950 N N . THR A 1 119 ? -35.844 1.763 29.017 1.00 95.81 119 THR A N 1
ATOM 951 C CA . THR A 1 119 ? -35.549 0.553 28.230 1.00 95.81 119 THR A CA 1
ATOM 952 C C . THR A 1 119 ? -36.410 0.463 26.973 1.00 95.81 119 THR A C 1
ATOM 954 O O . THR A 1 119 ? -35.897 0.102 25.921 1.00 95.81 119 THR A O 1
ATOM 957 N N . ASP A 1 120 ? -37.676 0.892 27.020 1.00 94.81 120 ASP A N 1
ATOM 958 C CA . ASP A 1 120 ? -38.551 0.922 25.838 1.00 94.81 120 ASP A CA 1
ATOM 959 C C . ASP A 1 120 ? -38.004 1.817 24.716 1.00 94.81 120 ASP A C 1
ATOM 961 O O . ASP A 1 120 ? -38.033 1.433 23.545 1.00 94.81 120 ASP A O 1
ATOM 965 N N . LYS A 1 121 ? -37.479 3.005 25.061 1.00 95.00 121 LYS A N 1
ATOM 966 C CA . LYS A 1 121 ? -36.865 3.910 24.076 1.00 95.00 121 LYS A CA 1
ATOM 967 C C . LYS A 1 121 ? -35.594 3.310 23.489 1.00 95.00 121 LYS A C 1
ATOM 969 O O . LYS A 1 121 ? -35.400 3.394 22.277 1.00 95.00 121 LYS A O 1
ATOM 974 N N . LEU A 1 122 ? -34.761 2.686 24.325 1.00 96.25 122 LEU A N 1
ATOM 975 C CA . LEU A 1 122 ? -33.549 2.016 23.860 1.00 96.25 122 LEU A CA 1
ATOM 976 C C . LEU A 1 122 ? -33.893 0.851 22.925 1.00 96.25 122 LEU A C 1
ATOM 978 O O . LEU A 1 122 ? -33.357 0.780 21.822 1.00 96.25 122 LEU A O 1
ATOM 982 N N . ARG A 1 123 ? -34.854 0.002 23.309 1.00 95.38 123 ARG A N 1
ATOM 983 C CA . ARG A 1 123 ? -35.343 -1.114 22.490 1.00 95.38 123 ARG A CA 1
ATOM 984 C C . ARG A 1 123 ? -35.863 -0.638 21.134 1.00 95.38 123 ARG A C 1
ATOM 986 O O . ARG A 1 123 ? -35.548 -1.240 20.115 1.00 95.38 123 ARG A O 1
ATOM 993 N N . ALA A 1 124 ? -36.595 0.477 21.099 1.00 93.94 124 ALA A N 1
ATOM 994 C CA . ALA A 1 124 ? -37.072 1.074 19.851 1.00 93.94 124 ALA A CA 1
ATOM 995 C C . ALA A 1 124 ? -35.939 1.595 18.941 1.00 93.94 124 ALA A C 1
ATOM 997 O O . ALA A 1 124 ? -36.120 1.676 17.727 1.00 93.94 124 ALA A O 1
ATOM 998 N N . GLN A 1 125 ? -34.772 1.941 19.498 1.00 94.06 125 GLN A N 1
ATOM 999 C CA . GLN A 1 125 ? -33.598 2.365 18.726 1.00 94.06 125 GLN A CA 1
ATOM 1000 C C . GLN A 1 125 ? -32.792 1.187 18.162 1.00 94.06 125 GLN A C 1
ATOM 1002 O O . GLN A 1 125 ? -32.131 1.370 17.138 1.00 94.06 125 GLN A O 1
ATOM 1007 N N . LEU A 1 126 ? -32.847 -0.003 18.773 1.00 94.31 126 LEU A N 1
ATOM 1008 C CA . LEU A 1 126 ? -32.000 -1.149 18.403 1.00 94.31 126 LEU A CA 1
ATOM 1009 C C . LEU A 1 126 ? -32.007 -1.489 16.907 1.00 94.31 126 LEU A C 1
ATOM 1011 O O . LEU A 1 126 ? -30.912 -1.564 16.349 1.00 94.31 126 LEU A O 1
ATOM 1015 N N . PRO A 1 127 ? -33.158 -1.574 16.205 1.00 95.00 127 PRO A N 1
ATOM 1016 C CA . PRO A 1 127 ? -33.150 -1.903 14.779 1.00 95.00 127 PRO A CA 1
ATOM 1017 C C . PRO A 1 127 ? -32.346 -0.904 13.935 1.00 95.00 127 PRO A C 1
ATOM 1019 O O . PRO A 1 127 ? -31.706 -1.275 12.953 1.00 95.00 127 PRO A O 1
ATOM 1022 N N . ARG A 1 128 ? -32.343 0.381 14.320 1.00 94.94 128 ARG A N 1
ATOM 1023 C CA . ARG A 1 128 ? -31.537 1.417 13.659 1.00 94.94 128 ARG A CA 1
ATOM 1024 C C . ARG A 1 128 ? -30.048 1.247 13.969 1.00 94.94 128 ARG A C 1
ATOM 1026 O O . ARG A 1 128 ? -29.222 1.461 13.089 1.00 94.94 128 ARG A O 1
ATOM 1033 N N . LEU A 1 129 ? -29.703 0.887 15.206 1.00 94.56 129 LEU A N 1
ATOM 1034 C CA . LEU A 1 129 ? -28.313 0.657 15.612 1.00 94.56 129 LEU A CA 1
ATOM 1035 C C . LEU A 1 129 ? -27.732 -0.587 14.933 1.00 94.56 129 LEU A C 1
ATOM 1037 O O . LEU A 1 129 ? -26.577 -0.574 14.533 1.00 94.56 129 LEU A O 1
ATOM 1041 N N . GLU A 1 130 ? -28.529 -1.630 14.730 1.00 94.81 130 GLU A N 1
ATOM 1042 C CA . GLU A 1 130 ? -28.119 -2.823 13.983 1.00 94.81 130 GLU A CA 1
ATOM 1043 C C . GLU A 1 130 ? -27.950 -2.536 12.486 1.00 94.81 130 GLU A C 1
ATOM 1045 O O . GLU A 1 130 ? -27.053 -3.083 11.845 1.00 94.81 130 GLU A O 1
ATOM 1050 N N . GLN A 1 131 ? -28.751 -1.627 11.914 1.00 94.25 131 GLN A N 1
ATOM 1051 C CA . GLN A 1 131 ? -28.553 -1.174 10.532 1.00 94.25 131 GLN A CA 1
ATOM 1052 C C . GLN A 1 131 ? -27.197 -0.494 10.316 1.00 94.25 131 GLN A C 1
ATOM 1054 O O . GLN A 1 131 ? -26.654 -0.607 9.217 1.00 94.25 131 GLN A O 1
ATOM 1059 N N . ASP A 1 132 ? -26.618 0.149 11.338 1.00 92.62 132 ASP A N 1
ATOM 1060 C CA . ASP A 1 132 ? -25.266 0.711 11.242 1.00 92.62 132 ASP A CA 1
ATOM 1061 C C . ASP A 1 132 ? -24.223 -0.364 10.897 1.00 92.62 132 ASP A C 1
ATOM 1063 O O . ASP A 1 132 ? -23.241 -0.049 10.235 1.00 92.62 132 ASP A O 1
ATOM 1067 N N . LEU A 1 133 ? -24.441 -1.631 11.270 1.00 95.19 133 LEU A N 1
ATOM 1068 C CA . LEU A 1 133 ? -23.515 -2.732 10.975 1.00 95.19 133 LEU A CA 1
ATOM 1069 C C . LEU A 1 133 ? -23.498 -3.143 9.494 1.00 95.19 133 LEU A C 1
ATOM 1071 O O . LEU A 1 133 ? -22.700 -3.997 9.098 1.00 95.19 133 LEU A O 1
ATOM 1075 N N . LYS A 1 134 ? -24.396 -2.600 8.665 1.00 94.31 134 LYS A N 1
ATOM 1076 C CA . LYS A 1 134 ? -24.346 -2.784 7.207 1.00 94.31 134 LYS A CA 1
ATOM 1077 C C . LYS A 1 134 ? -23.301 -1.883 6.551 1.00 94.31 134 LYS A C 1
ATOM 1079 O O . LYS A 1 134 ? -22.859 -2.190 5.450 1.00 94.31 134 LYS A O 1
ATOM 1084 N N . ASP A 1 135 ? -22.914 -0.795 7.213 1.00 95.06 135 ASP A N 1
ATOM 1085 C CA . ASP A 1 135 ? -21.844 0.084 6.753 1.00 95.06 135 ASP A CA 1
ATOM 1086 C C . ASP A 1 135 ? -20.474 -0.560 7.054 1.00 95.06 135 ASP A C 1
ATOM 1088 O O . ASP A 1 135 ? -20.208 -0.897 8.213 1.00 95.06 135 ASP A O 1
ATOM 1092 N N . PRO A 1 136 ? -19.593 -0.745 6.051 1.00 91.75 136 PRO A N 1
ATOM 1093 C CA . PRO A 1 136 ? -18.307 -1.413 6.251 1.00 91.75 136 PRO A CA 1
ATOM 1094 C C . PRO A 1 136 ? -17.387 -0.721 7.264 1.00 91.75 136 PRO A C 1
ATOM 1096 O O . PRO A 1 136 ? -16.699 -1.398 8.027 1.00 91.75 136 PRO A O 1
ATOM 1099 N N . LEU A 1 137 ? -17.382 0.616 7.308 1.00 92.06 137 LEU A N 1
ATOM 1100 C CA . LEU A 1 137 ? -16.522 1.379 8.215 1.00 92.06 137 LEU A CA 1
ATOM 1101 C C . LEU A 1 137 ? -17.021 1.267 9.655 1.00 92.06 137 LEU A C 1
ATOM 1103 O O . LEU A 1 137 ? -16.232 1.022 10.567 1.00 92.06 137 LEU A O 1
ATOM 1107 N N . LYS A 1 138 ? -18.337 1.377 9.864 1.00 95.62 138 LYS A N 1
ATOM 1108 C CA . LYS A 1 138 ? -18.944 1.182 11.188 1.00 95.62 138 LYS A CA 1
ATOM 1109 C C . LYS A 1 138 ? -18.816 -0.257 11.669 1.00 95.62 138 LYS A C 1
ATOM 1111 O O . LYS A 1 138 ? -18.590 -0.478 12.855 1.00 95.62 138 LYS A O 1
ATOM 1116 N N . PHE A 1 139 ? -18.934 -1.234 10.770 1.00 97.56 139 PHE A N 1
ATOM 1117 C CA . PHE A 1 139 ? -18.708 -2.631 11.119 1.00 97.56 139 PHE A CA 1
ATOM 1118 C C . PHE A 1 139 ? -17.250 -2.881 11.518 1.00 97.56 139 PHE A C 1
ATOM 1120 O O . PHE A 1 139 ? -17.0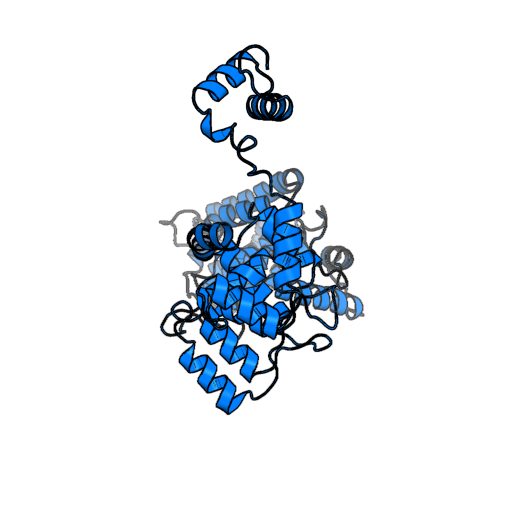14 -3.573 12.505 1.00 97.56 139 PHE A O 1
ATOM 1127 N N . LYS A 1 140 ? -16.276 -2.286 10.813 1.00 96.31 140 LYS A N 1
ATOM 1128 C CA . LYS A 1 140 ? -14.858 -2.361 11.195 1.00 96.31 140 LYS A CA 1
ATOM 1129 C C . LYS A 1 140 ? -14.622 -1.777 12.591 1.00 96.31 140 LYS A C 1
ATOM 1131 O O . LYS A 1 140 ? -13.968 -2.427 13.401 1.00 96.31 140 LYS A O 1
ATOM 1136 N N . ASP A 1 141 ? -15.207 -0.621 12.902 1.00 97.56 141 ASP A N 1
ATOM 1137 C CA . ASP A 1 141 ? -15.143 -0.019 14.244 1.00 97.56 141 ASP A CA 1
ATOM 1138 C C . ASP A 1 141 ? -15.760 -0.932 15.325 1.00 97.56 141 ASP A C 1
ATOM 1140 O O . ASP A 1 141 ? -15.111 -1.245 16.323 1.00 97.56 141 ASP A O 1
ATOM 1144 N N . PHE A 1 142 ? -16.966 -1.457 15.085 1.00 98.44 142 PHE A N 1
ATOM 1145 C CA . PHE A 1 142 ? -17.644 -2.418 15.966 1.00 98.44 142 PHE A CA 1
ATOM 1146 C C . PHE A 1 142 ? -16.826 -3.703 16.197 1.00 98.44 142 PHE A C 1
ATOM 1148 O O . PHE A 1 142 ? -16.675 -4.185 17.326 1.00 98.44 142 PHE A O 1
ATOM 1155 N N . TYR A 1 143 ? -16.252 -4.253 15.129 1.00 98.25 143 TYR A N 1
ATOM 1156 C CA . TYR A 1 143 ? -15.423 -5.451 15.176 1.00 98.25 143 TYR A CA 1
ATOM 1157 C C . TYR A 1 143 ? -14.145 -5.229 15.998 1.00 98.25 143 TYR A C 1
ATOM 1159 O O . TYR A 1 143 ? -13.783 -6.063 16.830 1.00 98.25 143 TYR A O 1
ATOM 1167 N N . GLN A 1 144 ? -13.477 -4.086 15.822 1.00 97.31 144 GLN A N 1
ATOM 1168 C CA . GLN A 1 144 ? -12.278 -3.727 16.588 1.00 97.31 144 GLN A CA 1
ATOM 1169 C C . GLN A 1 144 ? -12.590 -3.393 18.054 1.00 97.31 144 GLN A C 1
ATOM 1171 O O . GLN A 1 144 ? -11.788 -3.702 18.943 1.00 97.31 144 GLN A O 1
ATOM 1176 N N . PHE A 1 145 ? -13.749 -2.784 18.324 1.00 98.19 145 PHE A N 1
ATOM 1177 C CA . PHE A 1 145 ? -14.259 -2.552 19.676 1.00 98.19 145 PHE A CA 1
ATOM 1178 C C . PHE A 1 145 ? -14.384 -3.869 20.450 1.00 98.19 145 PHE A C 1
ATOM 1180 O O . PHE A 1 145 ? -13.866 -3.978 21.565 1.00 98.19 145 PHE A O 1
ATOM 1187 N N . THR A 1 146 ? -14.988 -4.879 19.816 1.00 98.31 146 THR A N 1
ATOM 1188 C CA . THR A 1 146 ? -15.288 -6.188 20.416 1.00 98.31 146 THR A CA 1
ATOM 1189 C C . THR A 1 146 ? -14.053 -6.838 21.045 1.00 98.31 146 THR A C 1
ATOM 1191 O O . THR A 1 146 ? -14.141 -7.368 22.150 1.00 98.31 146 THR A O 1
ATOM 1194 N N . PHE A 1 147 ? -12.877 -6.723 20.417 1.00 97.62 147 PHE A N 1
ATOM 1195 C CA . PHE A 1 147 ? -11.630 -7.250 20.981 1.00 97.62 147 PHE A CA 1
ATOM 1196 C C . PHE A 1 147 ? -11.290 -6.646 22.349 1.00 97.62 147 PHE A C 1
ATOM 1198 O O . PHE A 1 147 ? -10.945 -7.367 23.284 1.00 97.62 147 PHE A O 1
ATOM 1205 N N . ASN A 1 148 ? -11.354 -5.315 22.476 1.00 95.00 148 ASN A N 1
ATOM 1206 C CA . ASN A 1 148 ? -10.971 -4.650 23.725 1.00 95.00 148 ASN A CA 1
ATOM 1207 C C . ASN A 1 148 ? -12.012 -4.906 24.819 1.00 95.00 148 ASN A C 1
ATOM 1209 O O . ASN A 1 148 ? -11.624 -5.106 25.965 1.00 95.00 148 ASN A O 1
ATOM 1213 N N . PHE A 1 149 ? -13.290 -4.963 24.439 1.00 96.94 149 PHE A N 1
ATOM 1214 C CA . PHE A 1 149 ? -14.402 -5.287 25.327 1.00 96.94 149 PHE A CA 1
ATOM 1215 C C . PHE A 1 149 ? -14.302 -6.716 25.888 1.00 96.94 149 PHE A C 1
ATOM 1217 O O . PHE A 1 149 ? -14.428 -6.927 27.094 1.00 96.94 149 PHE A O 1
ATOM 1224 N N . ALA A 1 150 ? -14.013 -7.698 25.030 1.00 96.62 150 ALA A N 1
ATOM 1225 C CA . ALA A 1 150 ? -13.919 -9.108 25.404 1.00 96.62 150 ALA A CA 1
ATOM 1226 C C . ALA A 1 150 ? -12.651 -9.447 26.204 1.00 96.62 150 ALA A C 1
ATOM 1228 O O . ALA A 1 150 ? -12.613 -10.403 26.982 1.00 96.62 150 ALA A O 1
ATOM 1229 N N . LYS A 1 151 ? -11.568 -8.695 26.005 1.00 94.38 151 LYS A N 1
ATOM 1230 C CA . LYS A 1 151 ? -10.283 -8.991 26.634 1.00 94.38 151 LYS A CA 1
ATOM 1231 C C . LYS A 1 151 ? -10.309 -8.668 28.125 1.00 94.38 151 LYS A C 1
ATOM 1233 O O . LYS A 1 151 ? -10.623 -7.549 28.520 1.00 94.38 151 LYS A O 1
ATOM 1238 N N . ASN A 1 152 ? -9.809 -9.594 28.941 1.00 90.56 152 ASN A N 1
ATOM 1239 C CA . ASN A 1 152 ? -9.605 -9.350 30.366 1.00 90.56 152 ASN A CA 1
ATOM 1240 C C . ASN A 1 152 ? -8.720 -8.104 30.608 1.00 90.56 152 ASN A C 1
ATOM 1242 O O . ASN A 1 152 ? -7.667 -7.944 29.959 1.00 90.56 152 ASN A O 1
ATOM 1246 N N . PRO A 1 153 ? -9.094 -7.218 31.548 1.00 88.75 153 PRO A N 1
ATOM 1247 C CA . PRO A 1 153 ? -8.246 -6.107 31.959 1.00 88.75 153 PRO A CA 1
ATOM 1248 C C . PRO A 1 153 ? -6.847 -6.589 32.371 1.00 88.75 153 PRO A C 1
ATOM 1250 O O . PRO A 1 153 ? -6.684 -7.620 33.018 1.00 88.75 153 PRO A O 1
ATOM 1253 N N . GLY A 1 154 ? -5.807 -5.869 31.946 1.00 86.88 154 GLY A N 1
ATOM 1254 C CA . GLY A 1 154 ? -4.406 -6.218 32.225 1.00 86.88 154 GLY A CA 1
ATOM 1255 C C . GLY A 1 154 ? -3.773 -7.267 31.298 1.00 86.88 154 GLY A C 1
ATOM 1256 O O . GLY A 1 154 ? -2.547 -7.330 31.219 1.00 86.88 154 GLY A O 1
ATOM 1257 N N . GLN A 1 155 ? -4.551 -8.040 30.531 1.00 89.00 155 GLN A N 1
ATOM 1258 C CA . GLN A 1 155 ? -3.993 -8.945 29.516 1.00 89.00 155 GLN A CA 1
ATOM 1259 C C . GLN A 1 155 ? -3.687 -8.207 28.205 1.00 89.00 155 GLN A C 1
ATOM 1261 O O . GLN A 1 155 ? -4.323 -7.199 27.889 1.00 89.00 155 GLN A O 1
ATOM 1266 N N . LYS A 1 156 ? -2.714 -8.700 27.426 1.00 88.25 156 LYS A N 1
ATOM 1267 C CA . LYS A 1 156 ? -2.373 -8.147 26.098 1.00 88.25 156 LYS A CA 1
ATOM 1268 C C . LYS A 1 156 ? -3.151 -8.795 24.946 1.00 88.25 156 LYS A C 1
ATOM 1270 O O . LYS A 1 156 ? -3.409 -8.124 23.953 1.00 88.25 156 LYS A O 1
ATOM 1275 N N . GLY A 1 157 ? -3.518 -10.068 25.083 1.00 89.50 157 GLY A N 1
ATOM 1276 C CA . GLY A 1 157 ? -4.278 -10.837 24.093 1.00 89.50 157 GLY A CA 1
ATOM 1277 C C . GLY A 1 157 ? -5.620 -11.301 24.648 1.00 89.50 157 GLY A C 1
ATOM 1278 O O . GLY A 1 157 ? -5.813 -11.296 25.863 1.00 89.50 157 GLY A O 1
ATOM 1279 N N . LEU A 1 158 ? -6.525 -11.682 23.753 1.00 95.38 158 LEU A N 1
ATOM 1280 C CA . LEU A 1 158 ? -7.812 -12.292 24.070 1.00 95.38 158 LEU A CA 1
ATOM 1281 C C . LEU A 1 158 ? -7.638 -13.807 24.209 1.00 95.38 158 LEU A C 1
ATOM 1283 O O . LEU A 1 158 ? -6.925 -14.418 23.415 1.00 95.38 158 LEU A O 1
ATOM 1287 N N . ASP A 1 159 ? -8.258 -14.410 25.219 1.00 95.12 159 ASP A N 1
ATOM 1288 C CA . ASP A 1 159 ? -8.259 -15.867 25.365 1.00 95.12 159 ASP A CA 1
ATOM 1289 C C . ASP A 1 159 ? -8.889 -16.548 24.138 1.00 95.12 159 ASP A C 1
ATOM 1291 O O . ASP A 1 159 ? -9.787 -15.983 23.513 1.00 95.12 159 ASP A O 1
ATOM 1295 N N . LEU A 1 160 ? -8.399 -17.736 23.770 1.00 94.38 160 LEU A N 1
ATOM 1296 C CA . LEU A 1 160 ? -8.805 -18.388 22.528 1.00 94.38 160 LEU A CA 1
ATOM 1297 C C . LEU A 1 160 ? -10.294 -18.734 22.508 1.00 94.38 160 LEU A C 1
ATOM 1299 O O . LEU A 1 160 ? -10.964 -18.449 21.516 1.00 94.38 160 LEU A O 1
ATOM 1303 N N . ASP A 1 161 ? -10.813 -19.305 23.594 1.00 95.38 161 ASP A N 1
ATOM 1304 C CA . ASP A 1 161 ? -12.211 -19.736 23.661 1.00 95.38 161 ASP A CA 1
ATOM 1305 C C . ASP A 1 161 ? -13.137 -18.519 23.579 1.00 95.38 161 ASP A C 1
ATOM 1307 O O . ASP A 1 161 ? -14.155 -18.526 22.881 1.00 95.38 161 ASP A O 1
ATOM 1311 N N . MET A 1 162 ? -12.723 -17.421 24.219 1.00 95.25 162 MET A N 1
ATOM 1312 C CA . MET A 1 162 ? -13.426 -16.145 24.151 1.00 95.25 162 MET A CA 1
ATOM 1313 C C . MET A 1 162 ? -13.366 -15.532 22.745 1.00 95.25 162 MET A C 1
ATOM 1315 O O . MET A 1 162 ? -14.375 -15.041 22.242 1.00 95.25 162 MET A O 1
ATOM 1319 N N . ALA A 1 163 ? -12.209 -15.582 22.077 1.00 97.06 163 ALA A N 1
ATOM 1320 C CA . ALA A 1 163 ? -12.062 -15.093 20.710 1.00 97.06 163 ALA A CA 1
ATOM 1321 C C . ALA A 1 163 ? -12.970 -15.859 19.738 1.00 97.06 163 ALA A C 1
ATOM 1323 O O . ALA A 1 163 ? -13.686 -15.235 18.958 1.00 97.06 163 ALA A O 1
ATOM 1324 N N . VAL A 1 164 ? -13.006 -17.192 19.835 1.00 97.00 164 VAL A N 1
ATOM 1325 C CA . VAL A 1 164 ? -13.890 -18.050 19.032 1.00 97.00 164 VAL A CA 1
ATOM 1326 C C . VAL A 1 164 ? -15.362 -17.721 19.288 1.00 97.00 164 VAL A C 1
ATOM 1328 O O . VAL A 1 164 ? -16.127 -17.566 18.334 1.00 97.00 164 VAL A O 1
ATOM 1331 N N . ALA A 1 165 ? -15.769 -17.546 20.549 1.00 96.62 165 ALA A N 1
ATOM 1332 C CA . ALA A 1 165 ? -17.143 -17.179 20.890 1.00 96.62 165 ALA A CA 1
ATOM 1333 C C . ALA A 1 165 ? -17.559 -15.838 20.257 1.00 96.62 165 ALA A C 1
ATOM 1335 O O . ALA A 1 165 ? -18.593 -15.761 19.590 1.00 96.62 165 ALA A O 1
ATOM 1336 N N . TYR A 1 166 ? -16.733 -14.796 20.393 1.00 98.06 166 TYR A N 1
ATOM 1337 C CA . TYR A 1 166 ? -17.037 -13.489 19.808 1.00 98.06 166 TYR A CA 1
ATOM 1338 C C . TYR A 1 166 ? -16.947 -13.485 18.279 1.00 98.06 166 TYR A C 1
ATOM 1340 O O . TYR A 1 166 ? -17.771 -12.835 17.640 1.00 98.06 166 TYR A O 1
ATOM 1348 N N . TRP A 1 167 ? -16.019 -14.224 17.662 1.00 98.00 167 TRP A N 1
ATOM 1349 C CA . TRP A 1 167 ? -15.988 -14.367 16.203 1.00 98.00 167 TRP A CA 1
ATOM 1350 C C . TRP A 1 167 ? -17.250 -15.031 15.666 1.00 98.00 167 TRP A C 1
ATOM 1352 O O . TRP A 1 167 ? -17.822 -14.533 14.699 1.00 98.00 167 TRP A O 1
ATOM 1362 N N . ASN A 1 168 ? -17.739 -16.082 16.324 1.00 97.25 168 ASN A N 1
ATOM 1363 C CA . ASN A 1 168 ? -19.021 -16.692 15.973 1.00 97.25 168 ASN A CA 1
ATOM 1364 C C . ASN A 1 168 ? -20.185 -15.711 16.102 1.00 97.25 168 ASN A C 1
ATOM 1366 O O . ASN A 1 168 ? -21.089 -15.719 15.269 1.00 97.25 168 ASN A O 1
ATOM 1370 N N . LEU A 1 169 ? -20.134 -14.817 17.089 1.00 96.62 169 LEU A N 1
ATOM 1371 C CA . LEU A 1 169 ? -21.167 -13.809 17.285 1.00 96.62 169 LEU A CA 1
ATOM 1372 C C . LEU A 1 169 ? -21.152 -12.696 16.223 1.00 96.62 169 LEU A C 1
ATOM 1374 O O . LEU A 1 169 ? -22.216 -12.219 15.829 1.00 96.62 169 LEU A O 1
ATOM 1378 N N . VAL A 1 170 ? -19.970 -12.251 15.777 1.00 97.19 170 VAL A N 1
ATOM 1379 C CA . VAL A 1 170 ? -19.842 -11.053 14.918 1.00 97.19 170 VAL A CA 1
ATOM 1380 C C . VAL A 1 170 ? -19.557 -11.352 13.445 1.00 97.19 170 VAL A C 1
ATOM 1382 O O . VAL A 1 170 ? -19.887 -10.526 12.594 1.00 97.19 170 VAL A O 1
ATOM 1385 N N . LEU A 1 171 ? -18.957 -12.501 13.121 1.00 96.81 171 LEU A N 1
ATOM 1386 C CA . LEU A 1 171 ? -18.564 -12.871 11.754 1.00 96.81 171 LEU A CA 1
ATOM 1387 C C . LEU A 1 171 ? -19.460 -13.937 11.115 1.00 96.81 171 LEU A C 1
ATOM 1389 O O . LEU A 1 171 ? -19.306 -14.202 9.919 1.00 96.81 171 LEU A O 1
ATOM 1393 N N . SER A 1 172 ? -20.402 -14.530 11.854 1.00 94.38 172 SER A N 1
ATOM 1394 C CA . SER A 1 172 ? -21.349 -15.486 11.271 1.00 94.38 172 SER A CA 1
ATOM 1395 C C . SER A 1 172 ? -22.142 -14.842 10.126 1.00 94.38 172 SER A C 1
ATOM 1397 O O . SER A 1 172 ? -22.635 -13.718 10.231 1.00 94.38 172 SER A O 1
ATOM 1399 N N . GLY A 1 173 ? -22.182 -15.526 8.979 1.00 90.88 173 GLY A N 1
ATOM 1400 C CA . GLY A 1 173 ? -22.774 -15.016 7.737 1.00 90.88 173 GLY A CA 1
ATOM 1401 C C . GLY A 1 173 ? -21.975 -13.916 7.019 1.00 90.88 173 GLY A C 1
ATOM 1402 O O . GLY A 1 173 ? -22.413 -13.456 5.968 1.00 90.88 173 GLY A O 1
ATOM 1403 N N . ARG A 1 174 ? -20.817 -13.492 7.548 1.00 92.75 174 ARG A N 1
ATOM 1404 C CA . ARG A 1 174 ? -19.924 -12.488 6.930 1.00 92.75 174 ARG A CA 1
ATOM 1405 C C . ARG A 1 174 ? -18.588 -13.073 6.500 1.00 92.75 174 ARG A C 1
ATOM 1407 O O . ARG A 1 174 ? -18.077 -12.710 5.448 1.00 92.75 174 ARG A O 1
ATOM 1414 N N . PHE A 1 175 ? -18.032 -13.981 7.298 1.00 94.06 175 PHE A N 1
ATOM 1415 C CA . PHE A 1 175 ? -16.780 -14.656 6.988 1.00 94.06 175 PHE A CA 1
ATOM 1416 C C . PHE A 1 175 ? -17.045 -16.100 6.558 1.00 94.06 175 PHE A C 1
ATOM 1418 O O . PHE A 1 175 ? -17.316 -16.975 7.374 1.00 94.06 175 PHE A O 1
ATOM 1425 N N . LYS A 1 176 ? -16.946 -16.349 5.251 1.00 91.75 176 LYS A N 1
ATOM 1426 C CA . LYS A 1 176 ? -17.194 -17.657 4.614 1.00 91.75 176 LYS A CA 1
ATOM 1427 C C . LYS A 1 176 ? -16.333 -18.807 5.148 1.00 91.75 176 LYS A C 1
ATOM 1429 O O . LYS A 1 176 ? -16.759 -19.953 5.094 1.00 91.75 176 LYS A O 1
ATOM 1434 N N . PHE A 1 177 ? -15.144 -18.512 5.672 1.00 94.81 177 PHE A N 1
ATOM 1435 C CA . PHE A 1 177 ? -14.209 -19.518 6.184 1.00 94.81 177 PHE A CA 1
ATOM 1436 C C . PHE A 1 177 ? -14.191 -19.598 7.715 1.00 94.81 177 PHE A C 1
ATOM 1438 O O . PHE A 1 177 ? -13.253 -20.152 8.280 1.00 94.81 177 PHE A O 1
ATOM 1445 N N . LEU A 1 178 ? -15.208 -19.057 8.394 1.00 96.50 178 LEU A N 1
ATOM 1446 C CA . LEU A 1 178 ? -15.263 -19.005 9.856 1.00 96.50 178 LEU A CA 1
ATOM 1447 C C . LEU A 1 178 ? -15.169 -20.392 10.509 1.00 96.50 178 LEU A C 1
ATOM 1449 O O . LEU A 1 178 ? -14.400 -20.567 11.450 1.00 96.50 178 LEU A O 1
ATOM 1453 N N . ASP A 1 179 ? -15.879 -21.388 9.979 1.00 94.88 179 ASP A N 1
ATOM 1454 C CA . ASP A 1 179 ? -15.852 -22.750 10.528 1.00 94.88 179 ASP A CA 1
ATOM 1455 C C . ASP A 1 179 ? -14.469 -23.402 10.380 1.00 94.88 179 ASP A C 1
ATOM 1457 O O . ASP A 1 179 ? -13.952 -24.016 11.319 1.00 94.88 179 ASP A O 1
ATOM 1461 N N . LEU A 1 180 ? -13.831 -23.216 9.217 1.00 95.19 180 LEU A N 1
ATOM 1462 C CA . LEU A 1 180 ? -12.464 -23.681 8.964 1.00 95.19 180 LEU A CA 1
ATOM 1463 C C . LEU A 1 180 ? -11.465 -22.977 9.887 1.00 95.19 180 LEU A C 1
ATOM 1465 O O . LEU A 1 180 ? -10.596 -23.628 10.464 1.00 95.19 180 LEU A O 1
ATOM 1469 N N . TRP A 1 181 ? -11.615 -21.663 10.065 1.00 95.12 181 TRP A N 1
ATOM 1470 C CA . TRP A 1 181 ? -10.781 -20.855 10.951 1.00 95.12 181 TRP A CA 1
ATOM 1471 C C . TRP A 1 181 ? -10.880 -21.311 12.408 1.00 95.12 181 TRP A C 1
ATOM 1473 O O . TRP A 1 181 ? -9.859 -21.555 13.051 1.00 95.12 181 TRP A O 1
ATOM 1483 N N . ASN A 1 182 ? -12.100 -21.499 12.914 1.00 93.56 182 ASN A N 1
ATOM 1484 C CA . ASN A 1 182 ? -12.330 -21.980 14.274 1.00 93.56 182 ASN A CA 1
ATOM 1485 C C . ASN A 1 182 ? -11.731 -23.374 14.486 1.00 93.56 182 ASN A C 1
ATOM 1487 O O . ASN A 1 182 ? -11.045 -23.601 15.482 1.00 93.56 182 ASN A O 1
ATOM 1491 N N . THR A 1 183 ? -11.938 -24.287 13.532 1.00 94.25 183 THR A N 1
ATOM 1492 C CA . THR A 1 183 ? -11.369 -25.643 13.581 1.00 94.25 183 THR A CA 1
ATOM 1493 C C . THR A 1 183 ? -9.843 -25.587 13.642 1.00 94.25 183 THR A C 1
ATOM 1495 O O . THR A 1 183 ? -9.235 -26.155 14.549 1.00 94.25 183 THR A O 1
ATOM 1498 N N . PHE A 1 184 ? -9.218 -24.817 12.745 1.00 92.94 184 PHE A N 1
ATOM 1499 C CA . PHE A 1 184 ? -7.767 -24.637 12.714 1.00 92.94 184 PHE A CA 1
ATOM 1500 C C . PHE A 1 184 ? -7.218 -24.116 14.047 1.00 92.94 184 PHE A C 1
ATOM 1502 O O . PHE A 1 184 ? -6.232 -24.635 14.574 1.00 92.94 184 PHE A O 1
ATOM 1509 N N . LEU A 1 185 ? -7.858 -23.098 14.618 1.00 92.31 185 LEU A N 1
ATOM 1510 C CA . LEU A 1 185 ? -7.409 -22.491 15.862 1.00 92.31 185 LEU A CA 1
ATOM 1511 C C . LEU A 1 185 ? -7.492 -23.444 17.060 1.00 92.31 185 LEU A C 1
ATOM 1513 O O . LEU A 1 185 ? -6.543 -23.511 17.852 1.00 92.31 185 LEU A O 1
ATOM 1517 N N . LEU A 1 186 ? -8.601 -24.178 17.176 1.00 89.75 186 LEU A N 1
ATOM 1518 C CA . LEU A 1 186 ? -8.843 -25.132 18.258 1.00 89.75 186 LEU A CA 1
ATOM 1519 C C . LEU A 1 186 ? -7.920 -26.354 18.162 1.00 89.75 186 LEU A C 1
ATOM 1521 O O . LEU A 1 186 ? -7.471 -26.873 19.186 1.00 89.75 186 LEU A O 1
ATOM 1525 N N . GLU A 1 187 ? -7.583 -26.797 16.951 1.00 91.62 187 GLU A N 1
ATOM 1526 C CA . GLU A 1 187 ? -6.720 -27.961 16.743 1.00 91.62 187 GLU A CA 1
ATOM 1527 C C . GLU A 1 187 ? -5.225 -27.617 16.807 1.00 91.62 187 GLU A C 1
ATOM 1529 O O . GLU A 1 187 ? -4.457 -28.347 17.449 1.00 91.62 187 GLU A O 1
ATOM 1534 N N . HIS A 1 188 ? -4.812 -26.490 16.214 1.00 83.12 188 HIS A N 1
ATOM 1535 C CA . HIS A 1 188 ? -3.401 -26.182 15.955 1.00 83.12 188 HIS A CA 1
ATOM 1536 C C . HIS A 1 188 ? -2.831 -24.993 16.739 1.00 83.12 188 HIS A C 1
ATOM 1538 O O . HIS A 1 188 ? -1.672 -25.060 17.150 1.00 83.12 188 HIS A O 1
ATOM 1544 N N . HIS A 1 189 ? -3.583 -23.905 16.949 1.00 83.62 189 HIS A N 1
ATOM 1545 C CA . HIS A 1 189 ? -3.020 -22.687 17.551 1.00 83.62 189 HIS A CA 1
ATOM 1546 C C . HIS A 1 189 ? -2.990 -22.740 19.084 1.00 83.62 189 HIS A C 1
ATOM 1548 O O . HIS A 1 189 ? -1.926 -22.556 19.677 1.00 83.62 189 HIS A O 1
ATOM 1554 N N . LYS A 1 190 ? -4.140 -23.011 19.725 1.00 86.75 190 LYS A N 1
ATOM 1555 C CA . LYS A 1 190 ? -4.294 -23.209 21.188 1.00 86.75 190 LYS A CA 1
ATOM 1556 C C . LYS A 1 190 ? -3.639 -22.128 22.071 1.00 86.75 190 LYS A C 1
ATOM 1558 O O . LYS A 1 190 ? -3.158 -22.418 23.167 1.00 86.75 190 LYS A O 1
ATOM 1563 N N . ARG A 1 191 ? -3.568 -20.884 21.590 1.00 88.00 191 ARG A N 1
ATOM 1564 C CA . ARG A 1 191 ? -2.955 -19.732 22.276 1.00 88.00 191 ARG A CA 1
ATOM 1565 C C . ARG A 1 191 ? -3.862 -18.510 22.192 1.00 88.00 191 ARG A C 1
ATOM 1567 O O . ARG A 1 191 ? -4.775 -18.469 21.373 1.00 88.00 191 ARG A O 1
ATOM 1574 N N . SER A 1 192 ? -3.588 -17.520 23.041 1.00 92.12 192 SER A N 1
ATOM 1575 C CA . SER A 1 192 ? -4.307 -16.249 23.035 1.00 92.12 192 SER A CA 1
ATOM 1576 C C . SER A 1 192 ? -4.097 -15.479 21.731 1.00 92.12 192 SER A C 1
ATOM 1578 O O . SER A 1 192 ? -3.015 -15.482 21.143 1.00 92.12 192 SER A O 1
ATOM 1580 N N . ILE A 1 193 ? -5.148 -14.783 21.310 1.00 94.94 193 ILE A N 1
ATOM 1581 C CA . ILE A 1 193 ? -5.194 -14.013 20.075 1.00 94.94 193 ILE A CA 1
ATOM 1582 C C . ILE A 1 193 ? -4.727 -12.579 20.357 1.00 94.94 193 ILE A C 1
ATOM 1584 O O . ILE A 1 193 ? -5.343 -11.877 21.168 1.00 94.94 193 ILE A O 1
ATOM 1588 N N . PRO A 1 194 ? -3.644 -12.099 19.722 1.00 92.56 194 PRO A N 1
ATOM 1589 C CA . PRO A 1 194 ? -3.244 -10.704 19.826 1.00 92.56 194 PRO A CA 1
ATOM 1590 C C . PRO A 1 194 ? -4.176 -9.803 19.001 1.00 92.56 194 PRO A C 1
ATOM 1592 O O . PRO A 1 194 ? -4.828 -10.244 18.052 1.00 92.56 194 PRO A O 1
ATOM 1595 N N . LYS A 1 195 ? -4.207 -8.513 19.351 1.00 90.44 195 LYS A N 1
ATOM 1596 C CA . LYS A 1 195 ? -5.079 -7.512 18.712 1.00 90.44 195 LYS A CA 1
ATOM 1597 C C . LYS A 1 195 ? -4.883 -7.434 17.198 1.00 90.44 195 LYS A C 1
ATOM 1599 O O . LYS A 1 195 ? -5.857 -7.315 16.463 1.00 90.44 195 LYS A O 1
ATOM 1604 N N . ASP A 1 196 ? -3.640 -7.537 16.744 1.00 85.62 196 ASP A N 1
ATOM 1605 C CA . ASP A 1 196 ? -3.315 -7.440 15.322 1.00 85.62 196 ASP A CA 1
ATOM 1606 C C . ASP A 1 196 ? -3.885 -8.628 14.543 1.00 85.62 196 ASP A C 1
ATOM 1608 O O . ASP A 1 196 ? -4.549 -8.423 13.533 1.00 85.62 196 ASP A O 1
ATOM 1612 N N . THR A 1 197 ? -3.749 -9.857 15.058 1.00 88.69 197 THR A N 1
ATOM 1613 C CA . THR A 1 197 ? -4.370 -11.050 14.454 1.00 88.69 197 THR A CA 1
ATOM 1614 C C . THR A 1 197 ? -5.891 -10.933 14.404 1.00 88.69 197 THR A C 1
ATOM 1616 O O . THR A 1 197 ? -6.489 -11.274 13.387 1.00 88.69 197 THR A O 1
ATOM 1619 N N . TRP A 1 198 ? -6.522 -10.416 15.466 1.00 96.12 198 TRP A N 1
ATOM 1620 C CA . TRP A 1 198 ? -7.960 -10.145 15.454 1.00 96.12 198 TRP A CA 1
ATOM 1621 C C . TRP A 1 198 ? -8.329 -9.186 14.322 1.00 96.12 198 TRP A C 1
ATOM 1623 O O . TRP A 1 198 ? -9.189 -9.503 13.505 1.00 96.12 198 TRP A O 1
ATOM 1633 N N . ASN A 1 199 ? -7.658 -8.038 14.235 1.00 91.50 199 ASN A N 1
ATOM 1634 C CA . ASN A 1 199 ? -7.956 -7.011 13.239 1.00 91.50 199 ASN A CA 1
ATOM 1635 C C . ASN A 1 199 ? -7.732 -7.502 11.801 1.00 91.50 199 ASN A C 1
ATOM 1637 O O . ASN A 1 199 ? -8.602 -7.296 10.955 1.00 91.50 1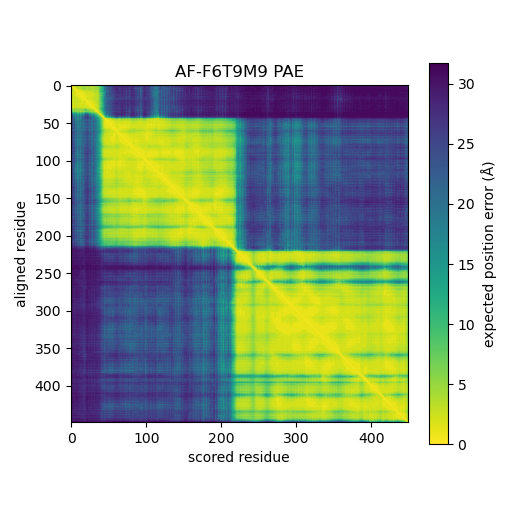99 ASN A O 1
ATOM 1641 N N . LEU A 1 200 ? -6.610 -8.181 11.547 1.00 87.75 200 LEU A N 1
ATOM 1642 C CA . LEU A 1 200 ? -6.233 -8.667 10.218 1.00 87.75 200 LEU A CA 1
ATOM 1643 C C . LEU A 1 200 ? -7.196 -9.727 9.676 1.00 87.75 200 LEU A C 1
ATOM 1645 O O . LEU A 1 200 ? -7.377 -9.803 8.466 1.00 87.75 200 LEU A O 1
ATOM 1649 N N . LEU A 1 201 ? -7.861 -10.507 10.537 1.00 94.00 201 LEU A N 1
ATOM 1650 C CA . LEU A 1 201 ? -8.825 -11.512 10.083 1.00 94.00 201 LEU A CA 1
ATOM 1651 C C . LEU A 1 201 ? -10.001 -10.891 9.314 1.00 94.00 201 LEU A C 1
ATOM 1653 O O . LEU A 1 201 ? -10.466 -11.468 8.331 1.00 94.00 201 LEU A O 1
ATOM 1657 N N . LEU A 1 202 ? -10.472 -9.710 9.732 1.00 94.12 202 LEU A N 1
ATOM 1658 C CA . LEU A 1 202 ? -11.547 -9.015 9.021 1.00 94.12 202 LEU A CA 1
ATOM 1659 C C . LEU A 1 202 ? -11.083 -8.549 7.639 1.00 94.12 202 LEU A C 1
ATOM 1661 O O . LEU A 1 202 ? -11.810 -8.711 6.660 1.00 94.12 202 LEU A O 1
ATOM 1665 N N . ASP A 1 203 ? -9.877 -7.989 7.556 1.00 87.25 203 ASP A N 1
ATOM 1666 C CA . ASP A 1 203 ? -9.312 -7.524 6.290 1.00 87.25 203 ASP A CA 1
ATOM 1667 C C . ASP A 1 203 ? -9.053 -8.717 5.345 1.00 87.25 203 ASP A C 1
ATOM 1669 O O . ASP A 1 203 ? -9.474 -8.679 4.188 1.00 87.25 203 ASP A O 1
ATOM 1673 N N . PHE A 1 204 ? -8.511 -9.829 5.862 1.00 88.44 204 PHE A N 1
ATOM 1674 C CA . PHE A 1 204 ? -8.381 -11.095 5.133 1.00 88.44 204 PHE A CA 1
ATOM 1675 C C . PHE A 1 204 ? -9.729 -11.569 4.584 1.00 88.44 204 PHE A C 1
ATOM 1677 O O . PHE A 1 204 ? -9.850 -11.814 3.386 1.00 88.44 204 PHE A O 1
ATOM 1684 N N . GLY A 1 205 ? -10.759 -11.646 5.432 1.00 89.81 205 GLY A N 1
ATOM 1685 C CA . GLY A 1 205 ? -12.089 -12.107 5.036 1.00 89.81 205 GLY A CA 1
ATOM 1686 C C . GLY A 1 205 ? -12.734 -11.262 3.934 1.00 89.81 205 GLY A C 1
ATOM 1687 O O . GLY A 1 205 ? -13.463 -11.810 3.109 1.00 89.81 205 GLY A O 1
ATOM 1688 N N . ASN A 1 206 ? -12.435 -9.960 3.890 1.00 87.81 206 ASN A N 1
ATOM 1689 C CA . ASN A 1 206 ? -12.941 -9.041 2.868 1.00 87.81 206 ASN A CA 1
ATOM 1690 C C . ASN A 1 206 ? -12.175 -9.121 1.536 1.00 87.81 206 ASN A C 1
ATOM 1692 O O . ASN A 1 206 ? -12.745 -8.792 0.498 1.00 87.81 206 ASN A O 1
ATOM 1696 N N . MET A 1 207 ? -10.896 -9.509 1.554 1.00 87.00 207 MET A N 1
ATOM 1697 C CA . MET A 1 207 ? -10.031 -9.515 0.365 1.00 87.00 207 MET A CA 1
ATOM 1698 C C . MET A 1 207 ? -9.912 -10.889 -0.296 1.00 87.00 207 MET A C 1
ATOM 1700 O O . MET A 1 207 ? -9.697 -10.976 -1.505 1.00 87.00 207 MET A O 1
ATOM 1704 N N . ILE A 1 208 ? -10.008 -11.967 0.480 1.00 88.56 208 ILE A N 1
ATOM 1705 C CA . ILE A 1 208 ? -9.714 -13.311 -0.008 1.00 88.56 208 ILE A CA 1
ATOM 1706 C C . ILE A 1 208 ? -10.803 -13.828 -0.964 1.00 88.56 208 ILE A C 1
ATOM 1708 O O . ILE A 1 208 ? -12.005 -13.705 -0.708 1.00 88.56 208 ILE A O 1
ATOM 1712 N N . ALA A 1 209 ? -10.388 -14.447 -2.068 1.00 86.31 209 ALA A N 1
ATOM 1713 C CA . ALA A 1 209 ? -11.256 -15.119 -3.030 1.00 86.31 209 ALA A CA 1
ATOM 1714 C C . ALA A 1 209 ? -11.926 -16.360 -2.413 1.00 86.31 209 ALA A C 1
ATOM 1716 O O . ALA A 1 209 ? -11.546 -16.840 -1.344 1.00 86.31 209 ALA A O 1
ATOM 1717 N N . ASP A 1 210 ? -12.989 -16.863 -3.039 1.00 89.12 210 ASP A N 1
ATOM 1718 C CA . ASP A 1 210 ? -13.754 -18.024 -2.540 1.00 89.12 210 ASP A CA 1
ATOM 1719 C C . ASP A 1 210 ? -12.941 -19.324 -2.541 1.00 89.12 210 ASP A C 1
ATOM 1721 O O . ASP A 1 210 ? -13.193 -20.211 -1.732 1.00 89.12 210 ASP A O 1
ATOM 1725 N N . ASP A 1 211 ? -11.933 -19.410 -3.402 1.00 89.06 211 ASP A N 1
ATOM 1726 C CA . ASP A 1 211 ? -10.987 -20.521 -3.504 1.00 89.06 211 ASP A CA 1
ATOM 1727 C C . ASP A 1 211 ? -9.614 -20.200 -2.884 1.00 89.06 211 ASP A C 1
ATOM 1729 O O . ASP A 1 211 ? -8.678 -20.982 -3.019 1.00 89.06 211 ASP A O 1
ATOM 1733 N N . MET A 1 212 ? -9.486 -19.042 -2.223 1.00 87.62 212 MET A N 1
ATOM 1734 C CA . MET A 1 212 ? -8.235 -18.498 -1.678 1.00 87.62 212 MET A CA 1
ATOM 1735 C C . MET A 1 212 ? -7.100 -18.293 -2.705 1.00 87.62 212 MET A C 1
ATOM 1737 O O . MET A 1 212 ? -5.963 -18.037 -2.315 1.00 87.62 212 MET A O 1
ATOM 1741 N N . SER A 1 213 ? -7.382 -18.345 -4.013 1.00 86.81 213 SER A N 1
ATOM 1742 C CA . SER A 1 213 ? -6.364 -18.295 -5.079 1.00 86.81 213 SER A CA 1
ATOM 1743 C C . SER A 1 213 ? -5.589 -16.976 -5.173 1.00 86.81 213 SER A C 1
ATOM 1745 O O . SER A 1 213 ? -4.506 -16.931 -5.756 1.00 86.81 213 SER A O 1
ATOM 1747 N N . ASN A 1 214 ? -6.132 -15.894 -4.611 1.00 80.06 214 ASN A N 1
ATOM 1748 C CA . ASN A 1 214 ? -5.499 -14.577 -4.576 1.00 80.06 214 ASN A CA 1
ATOM 1749 C C . ASN A 1 214 ? -4.666 -14.327 -3.306 1.00 80.06 214 ASN A C 1
ATOM 1751 O O . ASN A 1 214 ? -4.187 -13.207 -3.129 1.00 80.06 214 ASN A O 1
ATOM 1755 N N . TYR A 1 215 ? -4.492 -15.333 -2.441 1.00 77.75 215 TYR A N 1
ATOM 1756 C CA . TYR A 1 215 ? -3.560 -15.255 -1.320 1.00 77.75 215 TYR A CA 1
ATOM 1757 C C . TYR A 1 215 ? -2.114 -15.225 -1.833 1.00 77.75 215 TYR A C 1
ATOM 1759 O O . TYR A 1 215 ? -1.711 -16.078 -2.623 1.00 77.75 215 TYR A O 1
ATOM 1767 N N . ASP A 1 216 ? -1.337 -14.238 -1.392 1.00 67.25 216 ASP A N 1
ATOM 1768 C CA . ASP A 1 216 ? 0.091 -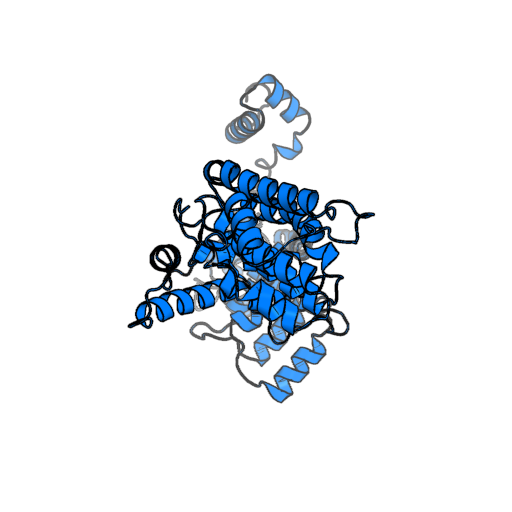14.113 -1.690 1.00 67.25 216 ASP A CA 1
ATOM 1769 C C . ASP A 1 216 ? 0.866 -14.291 -0.378 1.00 67.25 216 ASP A C 1
ATOM 1771 O O . ASP A 1 216 ? 0.786 -13.450 0.515 1.00 67.25 216 ASP A O 1
ATOM 1775 N N . GLU A 1 217 ? 1.582 -15.413 -0.245 1.00 55.44 217 GLU A N 1
ATOM 1776 C CA . GLU A 1 217 ? 2.361 -15.772 0.954 1.00 55.44 217 GLU A CA 1
ATOM 1777 C C . GLU A 1 217 ? 3.471 -14.764 1.290 1.00 55.44 217 GLU A C 1
ATOM 1779 O O . GLU A 1 217 ? 3.992 -14.760 2.405 1.00 55.44 217 GLU A O 1
ATOM 1784 N N . GLU A 1 218 ? 3.833 -13.906 0.340 1.00 57.06 218 GLU A N 1
ATOM 1785 C CA . GLU A 1 218 ? 4.933 -12.959 0.452 1.00 57.06 218 GLU A CA 1
ATOM 1786 C C . GLU A 1 218 ? 4.460 -11.489 0.431 1.00 57.06 218 GLU A C 1
ATOM 1788 O O . GLU A 1 218 ? 5.274 -10.592 0.186 1.00 57.06 218 GLU A O 1
ATOM 1793 N N . ASP A 1 219 ? 3.162 -11.209 0.591 1.00 55.94 219 ASP A N 1
ATOM 1794 C CA . ASP A 1 219 ? 2.663 -9.832 0.701 1.00 55.94 219 ASP A CA 1
ATOM 1795 C C . ASP A 1 219 ? 2.849 -9.307 2.134 1.00 55.94 219 ASP A C 1
ATOM 1797 O O . ASP A 1 219 ? 2.528 -9.965 3.125 1.00 55.94 219 ASP A O 1
ATOM 1801 N N . TYR A 1 220 ? 3.371 -8.088 2.255 1.00 58.25 220 TYR A N 1
ATOM 1802 C CA . TYR A 1 220 ? 3.377 -7.367 3.527 1.00 58.25 220 TYR A CA 1
ATOM 1803 C C . TYR A 1 220 ? 1.930 -7.053 3.941 1.00 58.25 220 TYR A C 1
ATOM 1805 O O . TYR A 1 220 ? 1.097 -6.755 3.087 1.00 58.25 220 TYR A O 1
ATOM 1813 N N . TRP A 1 221 ? 1.631 -7.061 5.250 1.00 62.09 221 TRP A N 1
ATOM 1814 C CA . TRP A 1 221 ? 0.278 -6.772 5.761 1.00 62.09 221 TRP A CA 1
ATOM 1815 C C . TRP A 1 221 ? -0.254 -5.399 5.328 1.00 62.09 221 TRP A C 1
ATOM 1817 O O . TRP A 1 221 ? -1.463 -5.217 5.191 1.00 62.09 221 TRP A O 1
ATOM 1827 N N . SER A 1 222 ? 0.649 -4.444 5.090 1.00 78.50 222 SER A N 1
ATOM 1828 C CA . SER A 1 222 ? 0.372 -3.172 4.431 1.00 78.50 222 SER A CA 1
ATOM 1829 C C . SER A 1 222 ? 1.600 -2.679 3.654 1.00 78.50 222 SER A C 1
ATOM 1831 O O . SER A 1 222 ? 2.740 -3.012 3.990 1.00 78.50 222 SER A O 1
ATOM 1833 N N . LEU A 1 223 ? 1.389 -1.830 2.641 1.00 86.31 223 LEU A N 1
ATOM 1834 C CA . LEU A 1 223 ? 2.494 -1.156 1.944 1.00 86.31 223 LEU A CA 1
ATOM 1835 C C . LEU 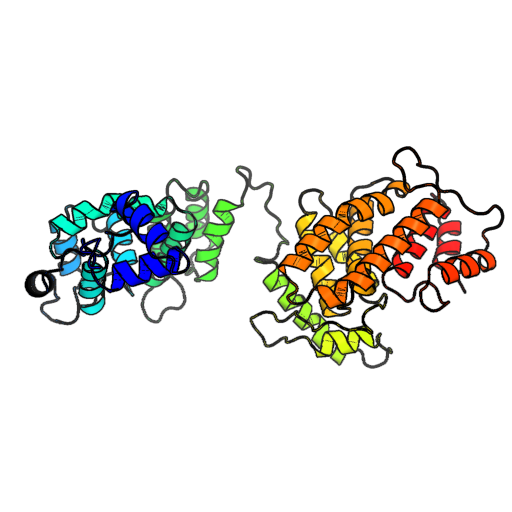A 1 223 ? 3.269 -0.207 2.870 1.00 86.31 223 LEU A C 1
ATOM 1837 O O . LEU A 1 223 ? 4.473 -0.034 2.704 1.00 86.31 223 LEU A O 1
ATOM 1841 N N . GLU A 1 224 ? 2.623 0.348 3.898 1.00 84.94 224 GLU A N 1
ATOM 1842 C CA . GLU A 1 224 ? 3.313 1.167 4.896 1.00 84.94 224 GLU A CA 1
ATOM 1843 C C . GLU A 1 224 ? 4.368 0.372 5.674 1.00 84.94 224 GLU A C 1
ATOM 1845 O O . GLU A 1 224 ? 5.444 0.900 5.955 1.00 84.94 224 GLU A O 1
ATOM 1850 N N . ASP A 1 225 ? 4.090 -0.892 6.007 1.00 84.75 225 ASP A N 1
ATOM 1851 C CA . ASP A 1 225 ? 5.053 -1.758 6.695 1.00 84.75 225 ASP A CA 1
ATOM 1852 C C . ASP A 1 225 ? 6.251 -2.075 5.799 1.00 84.75 225 ASP A C 1
ATOM 1854 O O . ASP A 1 225 ? 7.397 -1.979 6.246 1.00 84.75 225 ASP A O 1
ATOM 1858 N N . LEU A 1 226 ? 6.001 -2.345 4.512 1.00 89.38 226 LEU A N 1
ATOM 1859 C CA . LEU A 1 226 ? 7.056 -2.466 3.506 1.00 89.38 226 LEU A CA 1
ATOM 1860 C C . LEU A 1 226 ? 7.928 -1.203 3.476 1.00 89.38 226 LEU A C 1
ATOM 1862 O O . LEU A 1 226 ? 9.151 -1.294 3.580 1.00 89.38 226 LEU A O 1
ATOM 1866 N N . TYR A 1 227 ? 7.323 -0.017 3.397 1.00 92.06 227 TYR A N 1
ATOM 1867 C CA . TYR A 1 227 ? 8.068 1.241 3.339 1.00 92.06 227 TYR A CA 1
ATOM 1868 C C . TYR A 1 227 ? 8.890 1.503 4.606 1.00 92.06 227 TYR A C 1
ATOM 1870 O O . TYR A 1 227 ? 10.008 2.014 4.520 1.00 92.06 227 TYR A O 1
ATOM 1878 N N . ARG A 1 228 ? 8.393 1.116 5.786 1.00 88.50 228 ARG A N 1
ATOM 1879 C CA . ARG A 1 228 ? 9.147 1.205 7.049 1.00 88.50 228 ARG A CA 1
ATOM 1880 C C . ARG A 1 228 ? 10.364 0.295 7.056 1.00 88.50 228 ARG A C 1
ATOM 1882 O O . ARG A 1 228 ? 11.437 0.729 7.472 1.00 88.50 228 ARG A O 1
ATOM 1889 N N . GLU A 1 229 ? 10.216 -0.943 6.598 1.00 89.88 229 GLU A N 1
ATOM 1890 C CA . GLU A 1 229 ? 11.346 -1.867 6.494 1.00 89.88 229 GLU A CA 1
ATOM 1891 C C . GLU A 1 229 ? 12.365 -1.382 5.457 1.00 89.88 229 GLU A C 1
ATOM 1893 O O . GLU A 1 229 ? 13.566 -1.358 5.735 1.00 89.88 229 GLU A O 1
ATOM 1898 N N . MET A 1 230 ? 11.907 -0.874 4.308 1.00 92.50 230 MET A N 1
ATOM 1899 C CA . MET A 1 230 ? 12.785 -0.242 3.318 1.00 92.50 230 MET A CA 1
ATOM 1900 C C . MET A 1 230 ? 13.582 0.917 3.921 1.00 92.50 230 MET A C 1
ATOM 1902 O O . MET A 1 230 ? 14.790 0.993 3.707 1.00 92.50 230 MET A O 1
ATOM 1906 N N . VAL A 1 231 ? 12.945 1.788 4.712 1.00 92.44 231 VAL A N 1
ATOM 1907 C CA . VAL A 1 231 ? 13.621 2.893 5.410 1.00 92.44 231 VAL A CA 1
ATOM 1908 C C . VAL A 1 231 ? 14.722 2.386 6.335 1.00 92.44 231 VAL A C 1
ATOM 1910 O O . VAL A 1 231 ? 15.844 2.890 6.265 1.00 92.44 231 VAL A O 1
ATOM 1913 N N . LYS A 1 232 ? 14.433 1.382 7.173 1.00 90.31 232 LYS A N 1
ATOM 1914 C CA . LYS A 1 232 ? 15.430 0.802 8.086 1.00 90.31 232 LYS A CA 1
ATOM 1915 C C . LYS A 1 232 ? 16.642 0.288 7.316 1.00 90.31 232 LYS A C 1
ATOM 1917 O O . LYS A 1 232 ? 17.772 0.601 7.680 1.00 90.31 232 LYS A O 1
ATOM 1922 N N . HIS A 1 233 ? 16.409 -0.438 6.224 1.00 90.94 233 HIS A N 1
ATOM 1923 C CA . HIS A 1 233 ? 17.484 -0.964 5.388 1.00 90.94 233 HIS A CA 1
ATOM 1924 C C . HIS A 1 233 ? 18.259 0.131 4.648 1.00 90.94 233 HIS A C 1
ATOM 1926 O O . HIS A 1 233 ? 19.484 0.057 4.577 1.00 90.94 233 HIS A O 1
ATOM 1932 N N . TYR A 1 234 ? 17.589 1.162 4.128 1.00 90.25 234 TYR A N 1
ATOM 1933 C CA . TYR A 1 234 ? 18.259 2.277 3.456 1.00 90.25 234 TYR A CA 1
ATOM 1934 C C . TYR A 1 234 ? 19.186 3.052 4.397 1.00 90.25 234 TYR A C 1
ATOM 1936 O O . TYR A 1 234 ? 20.303 3.383 3.997 1.00 90.25 234 TYR A O 1
ATOM 1944 N N . VAL A 1 235 ? 18.753 3.310 5.634 1.00 89.06 235 VAL A N 1
ATOM 1945 C CA . VAL A 1 235 ? 19.571 3.995 6.648 1.00 89.06 235 VAL A CA 1
ATOM 1946 C C . VAL A 1 235 ? 20.740 3.111 7.094 1.00 89.06 235 VAL A C 1
ATOM 1948 O O . VAL A 1 235 ? 21.890 3.538 7.023 1.00 89.06 235 VAL A O 1
ATOM 1951 N N . ASP A 1 236 ? 20.472 1.850 7.445 1.00 87.88 236 ASP A N 1
ATOM 1952 C CA . ASP A 1 236 ? 21.490 0.895 7.908 1.00 87.88 236 ASP A CA 1
ATOM 1953 C C . ASP A 1 236 ? 22.594 0.646 6.863 1.00 87.88 236 ASP A C 1
ATOM 1955 O O . ASP A 1 236 ? 23.778 0.547 7.189 1.00 87.88 236 ASP A O 1
ATOM 1959 N N . VAL A 1 237 ? 22.230 0.580 5.577 1.00 83.00 237 VAL A N 1
ATOM 1960 C CA . VAL A 1 237 ? 23.201 0.387 4.493 1.00 83.00 237 VAL A CA 1
ATOM 1961 C C . VAL A 1 237 ? 24.098 1.613 4.313 1.00 83.00 237 VAL A C 1
ATOM 1963 O O . VAL A 1 237 ? 25.292 1.437 4.070 1.00 83.00 237 VAL A O 1
ATOM 1966 N N . VAL A 1 238 ? 23.580 2.839 4.449 1.00 79.38 238 VAL A N 1
ATOM 1967 C CA . VAL A 1 238 ? 24.404 4.056 4.318 1.00 79.38 238 VAL A CA 1
ATOM 1968 C C . VAL A 1 238 ? 25.500 4.108 5.383 1.00 79.38 238 VAL A C 1
ATOM 1970 O O . VAL A 1 238 ? 26.642 4.420 5.044 1.00 79.38 238 VAL A O 1
ATOM 1973 N N . ASP A 1 239 ? 25.204 3.691 6.615 1.00 74.62 239 ASP A N 1
ATOM 1974 C CA . ASP A 1 239 ? 26.195 3.616 7.697 1.00 74.62 239 ASP A CA 1
ATOM 1975 C C . ASP A 1 239 ? 27.263 2.531 7.453 1.00 74.62 239 ASP A C 1
ATOM 1977 O O . ASP A 1 239 ? 28.424 2.666 7.857 1.00 74.62 239 ASP A O 1
ATOM 1981 N N . LYS A 1 240 ? 26.890 1.454 6.748 1.00 77.88 240 LYS A N 1
ATOM 1982 C CA . LYS A 1 240 ? 27.753 0.296 6.455 1.00 77.88 240 LYS A CA 1
ATOM 1983 C C . LYS A 1 240 ? 28.566 0.414 5.164 1.00 77.88 240 LYS A C 1
ATOM 1985 O O . LYS A 1 240 ? 29.511 -0.353 4.984 1.00 77.88 240 LYS A O 1
ATOM 1990 N N . LEU A 1 241 ? 28.259 1.360 4.272 1.00 68.75 241 LEU A N 1
ATOM 1991 C CA . LEU A 1 241 ? 28.935 1.557 2.975 1.00 68.75 241 LEU A CA 1
ATOM 1992 C C . LEU A 1 241 ? 30.345 2.187 3.087 1.00 68.75 241 LEU A C 1
ATOM 1994 O O . LEU A 1 241 ? 30.770 2.972 2.236 1.00 68.75 241 LEU A O 1
ATOM 1998 N N . GLN A 1 242 ? 31.126 1.818 4.104 1.00 56.97 242 GLN A N 1
ATOM 1999 C CA . GLN A 1 242 ? 32.519 2.244 4.234 1.00 56.97 242 GLN A CA 1
ATOM 2000 C C . GLN A 1 242 ? 33.365 1.632 3.097 1.00 56.97 242 GLN A C 1
ATOM 2002 O O . GLN A 1 242 ? 33.540 0.419 3.018 1.00 56.97 242 GLN A O 1
ATOM 2007 N N . GLY A 1 243 ? 33.893 2.468 2.191 1.00 61.91 243 GLY A N 1
ATOM 2008 C CA . GLY A 1 243 ? 34.879 2.065 1.171 1.00 61.91 243 GLY A CA 1
ATOM 2009 C C . GLY A 1 243 ? 34.416 2.072 -0.295 1.00 61.91 243 GLY A C 1
ATOM 2010 O O . GLY A 1 243 ? 35.256 1.970 -1.188 1.00 61.91 243 GLY A O 1
ATOM 2011 N N . ARG A 1 244 ? 33.123 2.266 -0.585 1.00 62.41 244 ARG A N 1
ATOM 2012 C CA . ARG A 1 244 ? 32.622 2.615 -1.933 1.00 62.41 244 ARG A CA 1
ATOM 2013 C C . ARG A 1 244 ? 32.041 4.021 -1.870 1.00 62.41 244 ARG A C 1
ATOM 2015 O O . ARG A 1 244 ? 31.305 4.289 -0.937 1.00 62.41 244 ARG A O 1
ATOM 2022 N N . ARG A 1 245 ? 32.345 4.914 -2.824 1.00 64.44 245 ARG A N 1
ATOM 2023 C CA . ARG A 1 245 ? 31.678 6.231 -2.901 1.00 64.44 245 ARG A CA 1
ATOM 2024 C C . ARG A 1 245 ? 30.207 6.002 -3.277 1.00 64.44 245 ARG A C 1
ATOM 2026 O O . ARG A 1 245 ? 29.968 5.657 -4.435 1.00 64.44 245 ARG A O 1
ATOM 2033 N N . PRO A 1 246 ? 29.245 6.152 -2.349 1.00 68.25 246 PRO A N 1
ATOM 2034 C CA . PRO A 1 246 ? 27.836 6.059 -2.692 1.00 68.25 246 PRO A CA 1
ATOM 2035 C C . PRO A 1 246 ? 27.454 7.276 -3.539 1.00 68.25 246 PRO A C 1
ATOM 2037 O O . PRO A 1 246 ? 28.114 8.318 -3.487 1.00 68.25 246 PRO A O 1
ATOM 2040 N N . ASP A 1 247 ? 26.394 7.140 -4.327 1.00 75.88 247 ASP A N 1
ATOM 2041 C CA . ASP A 1 247 ? 25.827 8.269 -5.056 1.00 75.88 247 ASP A CA 1
ATOM 2042 C C . ASP A 1 247 ? 25.392 9.378 -4.064 1.00 75.88 247 ASP A C 1
ATOM 2044 O O . ASP A 1 247 ? 24.670 9.075 -3.108 1.00 75.88 247 ASP A O 1
ATOM 2048 N N . PRO A 1 248 ? 25.828 10.643 -4.240 1.00 81.94 248 PRO A N 1
ATOM 2049 C CA . PRO A 1 248 ? 25.522 11.716 -3.295 1.00 81.94 248 PRO A CA 1
ATOM 2050 C C . PRO A 1 248 ? 24.024 11.947 -3.076 1.00 81.94 248 PRO A C 1
ATOM 2052 O O . PRO A 1 248 ? 23.627 12.210 -1.943 1.00 81.94 248 PRO A O 1
ATOM 2055 N N . ALA A 1 249 ? 23.202 11.810 -4.124 1.00 83.50 249 ALA A N 1
ATOM 2056 C CA . ALA A 1 249 ? 21.753 11.964 -4.006 1.00 83.50 249 ALA A CA 1
ATOM 2057 C C . ALA A 1 249 ? 21.152 10.858 -3.127 1.00 83.50 249 ALA A C 1
ATOM 2059 O O . ALA A 1 249 ? 20.325 11.142 -2.269 1.00 83.50 249 ALA A O 1
ATOM 2060 N N . THR A 1 250 ? 21.649 9.624 -3.250 1.00 86.62 250 THR A N 1
ATOM 2061 C CA . THR A 1 250 ? 21.267 8.511 -2.369 1.00 86.62 250 THR A CA 1
ATOM 2062 C C . THR A 1 250 ? 21.591 8.798 -0.902 1.00 86.62 250 THR A C 1
ATOM 2064 O O . THR A 1 250 ? 20.743 8.562 -0.048 1.00 86.62 250 THR A O 1
ATOM 2067 N N . ILE A 1 251 ? 22.786 9.319 -0.595 1.00 87.00 251 ILE A N 1
ATOM 2068 C CA . ILE A 1 251 ? 23.174 9.651 0.790 1.00 87.00 251 ILE A CA 1
ATOM 2069 C C . ILE A 1 251 ? 22.259 10.743 1.351 1.00 87.00 251 ILE A C 1
ATOM 2071 O O . ILE A 1 251 ? 21.744 10.607 2.457 1.00 87.00 251 ILE A O 1
ATOM 2075 N N . GLU A 1 252 ? 22.043 11.811 0.583 1.00 87.25 252 GLU A N 1
ATOM 2076 C CA . GLU A 1 252 ? 21.179 12.927 0.975 1.00 87.25 252 GLU A CA 1
ATOM 2077 C C . GLU A 1 252 ? 19.720 12.486 1.159 1.00 87.25 252 GLU A C 1
ATOM 2079 O O . GLU A 1 252 ? 19.076 12.868 2.135 1.00 87.25 252 GLU A O 1
ATOM 2084 N N . GLY A 1 253 ? 19.202 11.643 0.263 1.00 88.38 253 GLY A N 1
ATOM 2085 C CA . GLY A 1 253 ? 17.870 11.056 0.383 1.00 88.38 253 GLY A CA 1
ATOM 2086 C C . GLY A 1 253 ? 17.734 10.221 1.655 1.00 88.38 253 GLY A C 1
ATOM 2087 O O . GLY A 1 253 ? 16.853 10.490 2.470 1.00 88.38 253 GLY A O 1
ATOM 2088 N N . CYS A 1 254 ? 18.667 9.290 1.886 1.00 90.50 254 CYS A N 1
ATOM 2089 C CA . CYS A 1 254 ? 18.676 8.453 3.086 1.00 90.50 254 CYS A CA 1
ATOM 2090 C C . CYS A 1 254 ? 18.793 9.264 4.384 1.00 90.50 254 CYS A C 1
ATOM 2092 O O . CYS A 1 254 ? 18.145 8.921 5.368 1.00 90.50 254 CYS A O 1
ATOM 2094 N N . ALA A 1 255 ? 19.563 10.356 4.390 1.00 88.81 255 ALA A N 1
ATOM 2095 C CA . ALA A 1 255 ? 19.710 11.230 5.556 1.00 88.81 255 ALA A CA 1
ATOM 2096 C C . ALA A 1 255 ? 18.401 11.936 5.963 1.00 88.81 255 ALA A C 1
ATOM 2098 O O . ALA A 1 255 ? 18.271 12.381 7.102 1.00 88.81 255 ALA A O 1
ATOM 2099 N N . ASN A 1 256 ? 17.430 12.039 5.049 1.00 90.94 256 ASN A N 1
ATOM 2100 C CA . ASN A 1 256 ? 16.111 12.606 5.327 1.00 90.94 256 ASN A CA 1
ATOM 2101 C C . ASN A 1 256 ? 15.081 11.564 5.798 1.00 90.94 256 ASN A C 1
ATOM 2103 O O . ASN A 1 256 ? 13.986 11.947 6.221 1.00 90.94 256 ASN A O 1
ATOM 2107 N N . LEU A 1 257 ? 15.408 10.268 5.735 1.00 92.81 257 LEU A N 1
ATOM 2108 C CA . LEU A 1 257 ? 14.534 9.197 6.211 1.00 92.81 257 LEU A CA 1
ATOM 2109 C C . LEU A 1 257 ? 14.516 9.150 7.743 1.00 92.81 257 LEU A C 1
ATOM 2111 O O . LEU A 1 257 ? 15.483 9.505 8.414 1.00 92.81 257 LEU A O 1
ATOM 2115 N N . LYS A 1 258 ? 13.391 8.707 8.309 1.00 88.38 258 LYS A N 1
ATOM 2116 C CA . LYS A 1 258 ? 13.148 8.744 9.758 1.00 88.38 258 LYS A CA 1
ATOM 2117 C C . LYS A 1 258 ? 12.789 7.347 10.270 1.00 88.38 258 LYS A C 1
ATOM 2119 O O . LYS A 1 258 ? 11.601 7.073 10.441 1.00 88.38 258 LYS A O 1
ATOM 2124 N N . PRO A 1 259 ? 13.776 6.463 10.518 1.00 85.75 259 PRO A N 1
ATOM 2125 C CA . PRO A 1 259 ? 13.524 5.065 10.883 1.00 85.75 259 PRO A CA 1
ATOM 2126 C C . PRO A 1 259 ? 12.756 4.913 12.202 1.00 85.75 259 PRO A C 1
ATOM 2128 O O . PRO A 1 259 ? 11.985 3.969 12.350 1.00 85.75 259 PRO A O 1
ATOM 2131 N N . ASP A 1 260 ? 12.894 5.877 13.116 1.00 81.56 260 ASP A N 1
ATOM 2132 C CA . ASP A 1 260 ? 12.200 5.885 14.410 1.00 81.56 260 ASP A CA 1
ATOM 2133 C C . ASP A 1 260 ? 10.788 6.499 14.351 1.00 81.56 260 ASP A C 1
ATOM 2135 O O . ASP A 1 260 ? 10.083 6.554 15.360 1.00 81.56 260 ASP A O 1
ATOM 2139 N N . ASN A 1 261 ? 10.351 6.994 13.187 1.00 78.50 261 ASN A N 1
ATOM 2140 C CA . ASN A 1 261 ? 9.044 7.621 13.036 1.00 78.50 261 ASN A CA 1
ATOM 2141 C C . ASN A 1 261 ? 7.995 6.619 12.533 1.00 78.50 261 ASN A C 1
ATOM 2143 O O . ASN A 1 261 ? 8.058 6.122 11.411 1.00 78.50 261 ASN A O 1
ATOM 2147 N N . TYR A 1 262 ? 6.961 6.382 13.339 1.00 67.12 262 TYR A N 1
ATOM 2148 C CA . TYR A 1 262 ? 5.854 5.495 12.986 1.00 67.12 262 TYR A CA 1
ATOM 2149 C C . TYR A 1 262 ? 4.807 6.148 12.059 1.00 67.12 262 TYR A C 1
ATOM 2151 O O . TYR A 1 262 ? 3.854 5.488 11.669 1.00 67.12 262 TYR A O 1
ATOM 2159 N N . LEU A 1 263 ? 4.968 7.397 11.619 1.00 68.12 263 LEU A N 1
ATOM 2160 C CA . LEU A 1 263 ? 4.106 8.029 10.610 1.00 68.12 263 LEU A CA 1
ATOM 2161 C C . LEU A 1 263 ? 4.966 8.696 9.536 1.00 68.12 263 LEU A C 1
ATOM 2163 O O . LEU A 1 263 ? 5.725 9.614 9.839 1.00 68.12 263 LEU A O 1
ATOM 2167 N N . LEU A 1 264 ? 4.816 8.276 8.274 1.00 74.75 264 LEU A N 1
ATOM 2168 C CA . LEU A 1 264 ? 5.508 8.876 7.122 1.00 74.75 264 LEU A CA 1
ATOM 2169 C C . LEU A 1 264 ? 7.047 8.759 7.198 1.00 74.75 264 LEU A C 1
ATOM 2171 O O . LEU A 1 264 ? 7.766 9.692 6.840 1.00 74.75 264 LEU A O 1
ATOM 2175 N N . ALA A 1 265 ? 7.563 7.619 7.675 1.00 81.56 265 ALA A N 1
ATOM 2176 C CA . ALA A 1 265 ? 9.002 7.364 7.863 1.00 81.56 265 ALA A CA 1
ATOM 2177 C C . ALA A 1 265 ? 9.841 7.577 6.588 1.00 81.56 265 ALA A C 1
ATOM 2179 O O . ALA A 1 265 ? 11.016 7.940 6.660 1.00 81.56 265 ALA A O 1
ATOM 2180 N N . TRP A 1 266 ? 9.220 7.327 5.433 1.00 90.38 266 TRP A N 1
ATOM 2181 C CA . TRP A 1 266 ? 9.834 7.325 4.107 1.00 90.38 266 TRP A CA 1
ATOM 2182 C C . TRP A 1 266 ? 9.647 8.630 3.325 1.00 90.38 266 TRP A C 1
ATOM 2184 O O . TRP A 1 266 ? 10.213 8.782 2.245 1.00 90.38 266 TRP A O 1
ATOM 2194 N N . HIS A 1 267 ? 8.867 9.580 3.853 1.00 89.81 267 HIS A N 1
ATOM 2195 C CA . HIS A 1 267 ? 8.614 10.846 3.172 1.00 89.81 267 HIS A CA 1
ATOM 2196 C C . HIS A 1 267 ? 9.832 11.763 3.273 1.00 89.81 267 HIS A C 1
ATOM 2198 O O . HIS A 1 267 ? 10.190 12.238 4.354 1.00 89.81 267 HIS A O 1
ATOM 2204 N N . THR A 1 268 ? 10.413 12.073 2.122 1.00 91.00 268 THR A N 1
ATOM 2205 C CA . THR A 1 268 ? 11.533 13.002 1.969 1.00 91.00 268 THR A CA 1
ATOM 2206 C C . THR A 1 268 ? 11.058 14.315 1.331 1.00 91.00 268 THR A C 1
ATOM 2208 O O . THR A 1 268 ? 10.044 14.336 0.622 1.00 91.00 268 THR A O 1
ATOM 2211 N N . PRO A 1 269 ? 11.740 15.448 1.581 1.00 91.69 269 PRO A N 1
ATOM 2212 C CA . PRO A 1 269 ? 11.480 16.686 0.848 1.00 91.69 269 PRO A CA 1
ATOM 2213 C C . PRO A 1 269 ? 11.851 16.534 -0.634 1.00 91.69 269 PRO A C 1
ATOM 2215 O O . PRO A 1 269 ? 12.578 15.610 -1.005 1.00 91.69 269 PRO A O 1
ATOM 2218 N N . PHE A 1 270 ? 11.346 17.431 -1.484 1.00 94.44 270 PHE A N 1
ATOM 2219 C CA . PHE A 1 270 ? 11.814 17.537 -2.867 1.00 94.44 270 PHE A CA 1
ATOM 2220 C C . PHE A 1 270 ? 13.331 17.792 -2.890 1.00 94.44 270 PHE A C 1
ATOM 2222 O O . PHE A 1 270 ? 13.842 18.558 -2.069 1.00 94.44 270 PHE A O 1
ATOM 2229 N N . ASN A 1 271 ? 14.048 17.139 -3.806 1.00 92.75 271 ASN A N 1
ATOM 2230 C CA . ASN A 1 271 ? 15.493 17.285 -3.955 1.00 92.75 271 ASN A CA 1
ATOM 2231 C C . ASN A 1 271 ? 15.851 17.640 -5.402 1.00 92.75 271 ASN A C 1
ATOM 2233 O O . ASN A 1 271 ? 15.886 16.766 -6.263 1.00 92.75 271 ASN A O 1
ATOM 2237 N N . GLU A 1 272 ? 16.237 18.892 -5.644 1.00 91.19 272 GLU A N 1
ATOM 2238 C CA . GLU A 1 272 ? 16.707 19.389 -6.948 1.00 91.19 272 GLU A CA 1
ATOM 2239 C C . GLU A 1 272 ? 17.870 18.555 -7.531 1.00 91.19 272 GLU A C 1
ATOM 2241 O O . GLU A 1 272 ? 17.998 18.357 -8.737 1.00 91.19 272 GLU A O 1
ATOM 2246 N N . LYS A 1 273 ? 18.729 17.994 -6.670 1.00 89.62 273 LYS A N 1
ATOM 2247 C CA . LYS A 1 273 ? 19.863 17.142 -7.073 1.00 89.62 273 LYS A CA 1
ATOM 2248 C C . LYS A 1 273 ? 19.477 15.669 -7.224 1.00 89.62 273 LYS A C 1
ATOM 2250 O O . LYS A 1 273 ? 20.304 14.859 -7.641 1.00 89.62 273 LYS A O 1
ATOM 2255 N N . GLY A 1 274 ? 18.227 15.321 -6.927 1.00 92.75 274 GLY A N 1
ATOM 2256 C CA . GLY A 1 274 ? 17.693 13.963 -6.909 1.00 92.75 274 GLY A CA 1
ATOM 2257 C C . GLY A 1 274 ? 17.457 13.339 -8.284 1.00 92.75 274 GLY A C 1
ATOM 2258 O O . GLY A 1 274 ? 16.886 12.261 -8.356 1.00 92.75 274 GLY A O 1
ATOM 2259 N N . SER A 1 275 ? 17.867 13.963 -9.391 1.00 94.12 275 SER A N 1
ATOM 2260 C CA . SER A 1 275 ? 17.622 13.456 -10.754 1.00 94.12 275 SER A CA 1
ATOM 2261 C C . SER A 1 275 ? 18.521 12.283 -11.186 1.00 94.12 275 SER A C 1
ATOM 2263 O O . SER A 1 275 ? 18.432 11.822 -12.326 1.00 94.12 275 SER A O 1
ATOM 2265 N N . GLY A 1 276 ? 19.411 11.811 -10.308 1.00 92.56 276 GLY A N 1
ATOM 2266 C CA . GLY A 1 276 ? 20.342 10.710 -10.568 1.00 92.56 276 GLY A CA 1
ATOM 2267 C C . GLY A 1 276 ? 19.672 9.359 -10.864 1.00 92.56 276 GLY A C 1
ATOM 2268 O O . GLY A 1 276 ? 18.514 9.117 -10.537 1.00 92.56 276 GLY A O 1
ATOM 2269 N N . PHE A 1 277 ? 20.430 8.454 -11.486 1.00 92.75 277 PHE A N 1
ATOM 2270 C CA . PHE A 1 277 ? 19.974 7.108 -11.868 1.00 92.75 277 PHE A CA 1
ATOM 2271 C C . PHE A 1 277 ? 19.901 6.101 -10.704 1.00 92.75 277 PHE A C 1
ATOM 2273 O O . PHE A 1 277 ? 19.442 4.973 -10.887 1.00 92.75 277 PHE A O 1
ATOM 2280 N N . GLY A 1 278 ? 20.363 6.466 -9.505 1.00 91.44 278 GLY A N 1
ATOM 2281 C CA . GLY A 1 278 ? 20.556 5.524 -8.402 1.00 91.44 278 GLY A CA 1
ATOM 2282 C C . GLY A 1 278 ? 19.267 4.893 -7.870 1.00 91.44 278 GLY A C 1
ATOM 2283 O O . GLY A 1 278 ? 19.330 3.832 -7.257 1.00 91.44 278 GLY A O 1
ATOM 2284 N N . ALA A 1 279 ? 18.101 5.510 -8.081 1.00 94.00 279 ALA A N 1
ATOM 2285 C CA . ALA A 1 279 ? 16.809 4.883 -7.801 1.00 94.00 279 ALA A CA 1
ATOM 2286 C C . ALA A 1 279 ? 16.474 3.788 -8.829 1.00 94.00 279 ALA A C 1
ATOM 2288 O O . ALA A 1 279 ? 16.084 2.685 -8.451 1.00 94.00 279 ALA A O 1
ATOM 2289 N N . ALA A 1 280 ? 16.714 4.061 -10.115 1.00 96.00 280 ALA A N 1
ATOM 2290 C CA . ALA A 1 280 ? 16.438 3.142 -11.214 1.00 96.00 280 ALA A CA 1
ATOM 2291 C C . ALA A 1 280 ? 17.199 1.815 -11.083 1.00 96.00 280 ALA A C 1
ATOM 2293 O O . ALA A 1 280 ? 16.632 0.756 -11.331 1.00 96.00 280 ALA A O 1
ATOM 2294 N N . THR A 1 281 ? 18.458 1.842 -10.638 1.00 91.25 281 THR A N 1
ATOM 2295 C CA . THR A 1 281 ? 19.299 0.632 -10.525 1.00 91.25 281 THR A CA 1
ATOM 2296 C C . THR A 1 281 ? 18.837 -0.358 -9.461 1.00 91.25 281 THR A C 1
ATOM 2298 O O . THR A 1 281 ? 19.226 -1.524 -9.501 1.00 91.25 281 THR A O 1
ATOM 2301 N N . LYS A 1 282 ? 18.012 0.089 -8.510 1.00 91.44 282 LYS A N 1
ATOM 2302 C CA . LYS A 1 282 ? 17.529 -0.720 -7.383 1.00 91.44 282 LYS A CA 1
ATOM 2303 C C . LYS A 1 282 ? 16.116 -1.259 -7.612 1.00 91.44 282 LYS A C 1
ATOM 2305 O O . LYS A 1 282 ? 15.668 -2.111 -6.857 1.00 91.44 282 LYS A O 1
ATOM 2310 N N . ALA A 1 283 ? 15.417 -0.787 -8.644 1.00 97.38 283 ALA A N 1
ATOM 2311 C CA . ALA A 1 283 ? 13.983 -1.011 -8.810 1.00 97.38 283 ALA A CA 1
ATOM 2312 C C . ALA A 1 283 ? 13.611 -2.303 -9.559 1.00 97.38 283 ALA A C 1
ATOM 2314 O O . ALA A 1 283 ? 12.433 -2.652 -9.616 1.00 97.38 283 ALA A O 1
ATOM 2315 N N . MET A 1 284 ? 14.586 -3.055 -10.088 1.00 96.75 284 MET A N 1
ATOM 2316 C CA . MET A 1 284 ? 14.310 -4.335 -10.763 1.00 96.75 284 MET A CA 1
ATOM 2317 C C . MET A 1 284 ? 13.553 -5.306 -9.848 1.00 96.75 284 MET A C 1
ATOM 2319 O O . MET A 1 284 ? 12.589 -5.930 -10.279 1.00 96.75 284 MET A O 1
ATOM 2323 N N . CYS A 1 285 ? 13.918 -5.394 -8.562 1.00 96.00 285 CYS A N 1
ATOM 2324 C CA . CYS A 1 285 ? 13.238 -6.281 -7.613 1.00 96.00 285 CYS A CA 1
ATOM 2325 C C . CYS A 1 285 ? 11.756 -5.942 -7.408 1.00 96.00 285 CYS A C 1
ATOM 2327 O O . CYS A 1 285 ? 10.955 -6.847 -7.198 1.00 96.00 285 CYS A O 1
ATOM 2329 N N . ILE A 1 286 ? 11.376 -4.670 -7.543 1.00 97.75 286 ILE A N 1
ATOM 2330 C CA . ILE A 1 286 ? 9.980 -4.226 -7.457 1.00 97.75 286 ILE A CA 1
ATOM 2331 C C . ILE A 1 286 ? 9.199 -4.768 -8.654 1.00 97.75 286 ILE A C 1
ATOM 2333 O O . ILE A 1 286 ? 8.124 -5.337 -8.485 1.00 97.75 286 ILE A O 1
ATOM 2337 N N . GLY A 1 287 ? 9.776 -4.661 -9.854 1.00 97.75 287 GLY A N 1
ATOM 2338 C CA . GLY A 1 287 ? 9.206 -5.248 -11.063 1.00 97.75 287 GLY A CA 1
ATOM 2339 C C . GLY A 1 287 ? 9.099 -6.769 -10.995 1.00 97.75 287 GLY A C 1
ATOM 2340 O O . GLY A 1 287 ? 8.090 -7.314 -11.424 1.00 97.75 287 GLY A O 1
ATOM 2341 N N . MET A 1 288 ? 10.092 -7.443 -10.399 1.00 96.56 288 MET A N 1
ATOM 2342 C CA . MET A 1 288 ? 10.048 -8.890 -10.157 1.00 96.56 288 MET A CA 1
ATOM 2343 C C . MET A 1 288 ? 8.962 -9.297 -9.161 1.00 96.56 288 MET A C 1
ATOM 2345 O O . MET A 1 288 ? 8.363 -10.351 -9.328 1.00 96.56 288 MET A O 1
ATOM 2349 N N . LYS A 1 289 ? 8.697 -8.484 -8.135 1.00 94.31 289 LYS A N 1
ATOM 2350 C CA . LYS A 1 289 ? 7.680 -8.777 -7.118 1.00 94.31 289 LYS A CA 1
ATOM 2351 C C . LYS A 1 289 ? 6.262 -8.526 -7.635 1.00 94.31 289 LYS A C 1
ATOM 2353 O O . LYS A 1 289 ? 5.398 -9.387 -7.507 1.00 94.31 289 LYS A O 1
ATOM 2358 N N . TYR A 1 290 ? 6.025 -7.377 -8.265 1.00 95.38 290 TYR A N 1
ATOM 2359 C CA . TYR A 1 290 ? 4.691 -6.932 -8.688 1.00 95.38 290 TYR A CA 1
ATOM 2360 C C . TYR A 1 290 ? 4.465 -7.087 -10.199 1.00 95.38 290 TYR A C 1
ATOM 2362 O O . TYR A 1 290 ? 3.857 -6.236 -10.844 1.00 95.38 290 TYR A O 1
ATOM 2370 N N . TRP A 1 291 ? 4.962 -8.180 -10.785 1.00 96.38 291 TRP A N 1
ATOM 2371 C CA . TRP A 1 291 ? 4.959 -8.377 -12.239 1.00 96.38 291 TRP A CA 1
ATOM 2372 C C . TRP A 1 291 ? 3.573 -8.661 -12.842 1.00 96.38 291 TRP A C 1
ATOM 2374 O O . TRP A 1 291 ? 3.363 -8.459 -14.035 1.00 96.38 291 TRP A O 1
ATOM 2384 N N . LYS A 1 292 ? 2.617 -9.164 -12.049 1.00 94.81 292 LYS A N 1
ATOM 2385 C CA . LYS A 1 292 ? 1.293 -9.575 -12.547 1.00 94.81 292 LYS A CA 1
ATOM 2386 C C . LYS A 1 292 ? 0.482 -8.350 -13.015 1.00 94.81 292 LYS A C 1
ATOM 2388 O O . LYS A 1 292 ? 0.419 -7.374 -12.269 1.00 94.81 292 LYS A O 1
ATOM 2393 N N . PRO A 1 293 ? -0.247 -8.406 -14.152 1.00 92.25 293 PRO A N 1
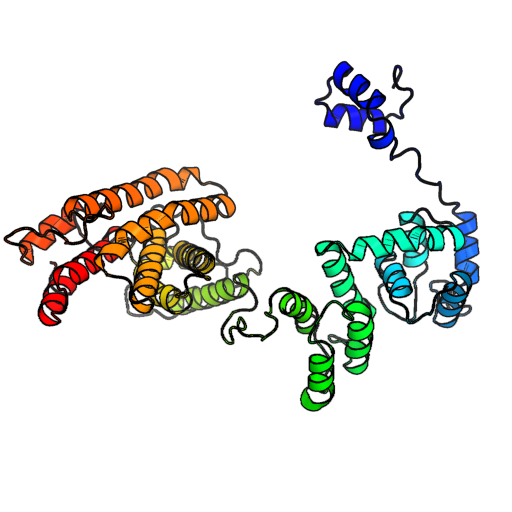ATOM 2394 C CA . PRO A 1 293 ? -1.045 -7.275 -14.649 1.00 92.25 293 PRO A CA 1
ATOM 2395 C C . PRO A 1 293 ? -2.030 -6.686 -13.626 1.00 92.25 293 PRO A C 1
ATOM 2397 O O . PRO A 1 293 ? -2.177 -5.472 -13.536 1.00 92.25 293 PRO A O 1
ATOM 2400 N N . GLY A 1 294 ? -2.652 -7.535 -12.797 1.00 92.12 294 GLY A N 1
ATOM 2401 C CA . GLY A 1 294 ? -3.570 -7.106 -11.731 1.00 92.12 294 GLY A CA 1
ATOM 2402 C C . GLY A 1 294 ? -2.909 -6.385 -10.547 1.00 92.12 294 GLY A C 1
ATOM 2403 O O . GLY A 1 294 ? -3.611 -5.962 -9.638 1.00 92.12 294 GLY A O 1
ATOM 2404 N N . ARG A 1 295 ? -1.576 -6.254 -10.529 1.00 93.69 295 ARG A N 1
ATOM 2405 C CA . ARG A 1 295 ? -0.794 -5.558 -9.492 1.00 93.69 295 ARG A CA 1
ATOM 2406 C C . ARG A 1 295 ? -0.112 -4.288 -10.025 1.00 93.69 295 ARG A C 1
ATOM 2408 O O . ARG A 1 295 ? 0.783 -3.763 -9.369 1.00 93.69 295 ARG A O 1
ATOM 2415 N N . LEU A 1 296 ? -0.523 -3.779 -11.194 1.00 97.00 296 LEU A N 1
ATOM 2416 C CA . LEU A 1 296 ? 0.081 -2.591 -11.814 1.00 97.00 296 LEU A CA 1
ATOM 2417 C C . LEU A 1 296 ? 0.041 -1.359 -10.897 1.00 97.00 296 LEU A C 1
ATOM 2419 O O . LEU A 1 296 ? 1.051 -0.676 -10.765 1.00 97.00 296 LEU A O 1
ATOM 2423 N N . GLU A 1 297 ? -1.086 -1.095 -10.234 1.00 96.50 297 GLU A N 1
ATOM 2424 C CA . GLU A 1 297 ? -1.205 0.032 -9.296 1.00 96.50 297 GLU A CA 1
ATOM 2425 C C . GLU A 1 297 ? -0.210 -0.091 -8.136 1.00 96.50 297 GLU A C 1
ATOM 2427 O O . GLU A 1 297 ? 0.485 0.870 -7.817 1.00 96.50 297 GLU A O 1
ATOM 2432 N N . THR A 1 298 ? -0.057 -1.294 -7.572 1.00 95.81 298 THR A N 1
ATOM 2433 C CA . THR A 1 298 ? 0.933 -1.575 -6.522 1.00 95.81 298 THR A CA 1
ATOM 2434 C C . THR A 1 298 ? 2.365 -1.398 -7.027 1.00 95.81 298 THR A C 1
ATOM 2436 O O . THR A 1 298 ? 3.197 -0.830 -6.324 1.00 95.81 298 THR A O 1
ATOM 2439 N N . LEU A 1 299 ? 2.670 -1.837 -8.254 1.00 98.31 299 LEU A N 1
ATOM 2440 C CA . LEU A 1 299 ? 3.983 -1.623 -8.870 1.00 98.31 299 LEU A CA 1
ATOM 2441 C C . LEU A 1 299 ? 4.287 -0.128 -9.004 1.00 98.31 299 LEU A C 1
ATOM 2443 O O . LEU A 1 299 ? 5.389 0.302 -8.654 1.00 98.31 299 LEU A O 1
ATOM 2447 N N . ILE A 1 300 ? 3.322 0.661 -9.492 1.00 98.56 300 ILE A N 1
ATOM 2448 C CA . ILE A 1 300 ? 3.450 2.119 -9.606 1.00 98.56 300 ILE A CA 1
ATOM 2449 C C . ILE A 1 300 ? 3.730 2.707 -8.228 1.00 98.56 300 ILE A C 1
ATOM 2451 O O . ILE A 1 300 ? 4.738 3.383 -8.052 1.00 98.56 300 ILE A O 1
ATOM 2455 N N . GLU A 1 301 ? 2.891 2.389 -7.247 1.00 97.56 301 GLU A N 1
ATOM 2456 C CA . GLU A 1 301 ? 3.007 2.908 -5.892 1.00 97.56 301 GLU A CA 1
ATOM 2457 C C . GLU A 1 301 ? 4.390 2.639 -5.286 1.00 97.56 301 GLU A C 1
ATOM 2459 O O . GLU A 1 301 ? 5.128 3.563 -4.934 1.00 97.56 301 GLU A O 1
ATOM 2464 N N . VAL A 1 302 ? 4.782 1.365 -5.239 1.00 97.56 302 VAL A N 1
ATOM 2465 C CA . VAL A 1 302 ? 6.010 0.939 -4.566 1.00 97.56 302 VAL A CA 1
ATOM 2466 C C . VAL A 1 302 ? 7.249 1.454 -5.295 1.00 97.56 302 VAL A C 1
ATOM 2468 O O . VAL A 1 302 ? 8.226 1.846 -4.653 1.00 97.56 302 VAL A O 1
ATOM 2471 N N . SER A 1 303 ? 7.237 1.487 -6.632 1.00 98.44 303 SER A N 1
ATOM 2472 C CA . SER A 1 303 ? 8.373 2.003 -7.407 1.00 98.44 303 SER A CA 1
ATOM 2473 C C . SER A 1 303 ? 8.550 3.515 -7.259 1.00 98.44 303 SER A C 1
ATOM 2475 O O . SER A 1 303 ? 9.696 3.969 -7.149 1.00 98.44 303 SER A O 1
ATOM 2477 N N . ILE A 1 304 ? 7.451 4.278 -7.188 1.00 98.06 304 ILE A N 1
ATOM 2478 C CA . ILE A 1 304 ? 7.466 5.721 -6.934 1.00 98.06 304 ILE A CA 1
ATOM 2479 C C . ILE A 1 304 ? 7.957 6.004 -5.515 1.00 98.06 304 ILE A C 1
ATOM 2481 O O . ILE A 1 304 ? 8.921 6.753 -5.359 1.00 98.06 304 ILE A O 1
ATOM 2485 N N . GLU A 1 305 ? 7.375 5.380 -4.489 1.00 96.56 305 GLU A N 1
ATOM 2486 C CA . GLU A 1 305 ? 7.769 5.629 -3.098 1.00 96.56 305 GLU A CA 1
ATOM 2487 C C . GLU A 1 305 ? 9.219 5.198 -2.835 1.00 96.56 305 GLU A C 1
ATOM 2489 O O . GLU A 1 305 ? 10.003 5.979 -2.291 1.00 96.56 305 GLU A O 1
ATOM 2494 N N . SER A 1 306 ? 9.640 4.028 -3.332 1.00 96.19 306 SER A N 1
ATOM 2495 C CA . SER A 1 306 ? 11.046 3.589 -3.283 1.00 96.19 306 SER A CA 1
ATOM 2496 C C . SER A 1 306 ? 11.993 4.580 -3.965 1.00 96.19 306 SER A C 1
ATOM 2498 O O . SER A 1 306 ? 13.077 4.889 -3.456 1.00 96.19 306 SER A O 1
ATOM 2500 N N . GLY A 1 307 ? 11.584 5.115 -5.120 1.00 96.81 307 GLY A N 1
ATOM 2501 C CA . GLY A 1 307 ? 12.351 6.122 -5.839 1.00 96.81 307 GLY A CA 1
ATOM 2502 C C . GLY A 1 307 ? 12.485 7.408 -5.030 1.00 96.81 307 GLY A C 1
ATOM 2503 O O . GLY A 1 307 ? 13.599 7.894 -4.830 1.00 96.81 307 GLY A O 1
ATOM 2504 N N . ARG A 1 308 ? 11.376 7.918 -4.489 1.00 95.81 308 ARG A N 1
ATOM 2505 C CA . ARG A 1 308 ? 11.324 9.155 -3.697 1.00 95.81 308 ARG A CA 1
ATOM 2506 C C . ARG A 1 308 ? 12.118 9.064 -2.394 1.00 95.81 308 ARG A C 1
ATOM 2508 O O . ARG A 1 308 ? 12.723 10.056 -1.997 1.00 95.81 308 ARG A O 1
ATOM 2515 N N . MET A 1 309 ? 12.232 7.886 -1.778 1.00 95.19 309 MET A N 1
ATOM 2516 C CA . MET A 1 309 ? 13.084 7.695 -0.592 1.00 95.19 309 MET A CA 1
ATOM 2517 C C . MET A 1 309 ? 14.547 8.108 -0.827 1.00 95.19 309 MET A C 1
ATOM 2519 O O . MET A 1 309 ? 15.207 8.570 0.098 1.00 95.19 309 MET A O 1
ATOM 2523 N N . THR A 1 310 ? 15.069 7.959 -2.052 1.00 93.31 310 THR A N 1
ATOM 2524 C CA . THR A 1 310 ? 16.487 8.253 -2.352 1.00 93.31 310 THR A CA 1
ATOM 2525 C C . THR A 1 310 ? 16.701 9.351 -3.394 1.00 93.31 310 THR A C 1
ATOM 2527 O O . THR A 1 310 ? 17.750 9.979 -3.408 1.00 93.31 310 THR A O 1
ATOM 2530 N N . HIS A 1 311 ? 15.724 9.583 -4.266 1.00 95.75 311 HIS A N 1
ATOM 2531 C CA . HIS A 1 311 ? 15.803 10.445 -5.443 1.00 95.75 311 HIS A CA 1
ATOM 2532 C C . HIS A 1 311 ? 14.455 11.152 -5.641 1.00 95.75 311 HIS A C 1
ATOM 2534 O O . HIS A 1 311 ? 13.754 10.911 -6.625 1.00 95.75 311 HIS A O 1
ATOM 2540 N N . ASN A 1 312 ? 14.048 11.991 -4.679 1.00 95.94 312 ASN A N 1
ATOM 2541 C CA . ASN A 1 312 ? 12.770 12.710 -4.735 1.00 95.94 312 ASN A CA 1
ATOM 2542 C C . ASN A 1 312 ? 12.789 13.876 -5.738 1.00 95.94 312 ASN A C 1
ATOM 2544 O O . ASN A 1 312 ? 12.748 15.050 -5.378 1.00 95.94 312 ASN A O 1
ATOM 2548 N N . HIS A 1 313 ? 12.891 13.508 -7.006 1.00 96.62 313 HIS A N 1
ATOM 2549 C CA . HIS A 1 313 ? 12.884 14.355 -8.181 1.00 96.62 313 HIS A CA 1
ATOM 2550 C C . HIS A 1 313 ? 12.264 13.532 -9.320 1.00 96.62 313 HIS A C 1
ATOM 2552 O O . HIS A 1 313 ? 12.700 12.392 -9.505 1.00 96.62 313 HIS A O 1
ATOM 2558 N N . PRO A 1 314 ? 11.321 14.060 -10.123 1.00 97.31 314 PRO A N 1
ATOM 2559 C CA . PRO A 1 314 ? 10.640 13.296 -11.178 1.00 97.31 314 PRO A CA 1
ATOM 2560 C C . PRO A 1 314 ? 11.578 12.528 -12.100 1.00 97.31 314 PRO A C 1
ATOM 2562 O O . PRO A 1 314 ? 11.455 11.317 -12.226 1.00 97.31 314 PRO A O 1
ATOM 2565 N N . THR A 1 315 ? 12.609 13.185 -12.639 1.00 96.31 315 THR A N 1
ATOM 2566 C CA . THR A 1 315 ? 13.644 12.518 -13.448 1.00 96.31 315 THR A CA 1
ATOM 2567 C C . THR A 1 315 ? 14.297 11.314 -12.758 1.00 96.31 315 THR A C 1
ATOM 2569 O O . THR A 1 315 ? 14.653 10.362 -13.439 1.00 96.31 315 THR A O 1
ATOM 2572 N N . GLY A 1 316 ? 14.464 11.344 -11.432 1.00 96.19 316 GLY A N 1
ATOM 2573 C CA . GLY A 1 316 ? 15.068 10.263 -10.654 1.00 96.19 316 GLY A CA 1
ATOM 2574 C C . GLY A 1 316 ? 14.082 9.137 -10.348 1.00 96.19 316 GLY A C 1
ATOM 2575 O O . GLY A 1 316 ? 14.302 7.994 -10.755 1.00 96.19 316 GLY A O 1
ATOM 2576 N N . PHE A 1 317 ? 12.976 9.441 -9.659 1.00 97.69 317 PHE A N 1
ATOM 2577 C CA . PHE A 1 317 ? 12.021 8.410 -9.239 1.00 97.69 317 PHE A CA 1
ATOM 2578 C C . PHE A 1 317 ? 11.219 7.813 -10.405 1.00 97.69 317 PHE A C 1
ATOM 2580 O O . PHE A 1 317 ? 10.861 6.641 -10.338 1.00 97.69 317 PHE A O 1
ATOM 2587 N N . LEU A 1 318 ? 10.990 8.537 -11.508 1.00 98.50 318 LEU A N 1
ATOM 2588 C CA . LEU A 1 318 ? 10.387 7.937 -12.707 1.00 98.50 318 LEU A CA 1
ATOM 2589 C C . LEU A 1 318 ? 11.336 6.945 -13.388 1.00 98.50 318 LEU A C 1
ATOM 2591 O O . LEU A 1 318 ? 10.881 6.002 -14.029 1.00 98.50 318 LEU A O 1
ATOM 2595 N N . GLY A 1 319 ? 12.647 7.076 -13.170 1.00 98.25 319 GLY A N 1
ATOM 2596 C CA . GLY A 1 319 ? 13.609 6.037 -13.532 1.00 98.25 319 GLY A CA 1
ATOM 2597 C C . GLY A 1 319 ? 13.400 4.735 -12.750 1.00 98.25 319 GLY A C 1
ATOM 2598 O O . GLY A 1 319 ? 13.530 3.654 -13.319 1.00 98.25 319 GLY A O 1
ATOM 2599 N N . SER A 1 320 ? 13.022 4.821 -11.467 1.00 98.44 320 SER A N 1
ATOM 2600 C CA . SER A 1 320 ? 12.613 3.658 -10.654 1.00 98.44 320 SER A CA 1
ATOM 2601 C C . SER A 1 320 ? 11.383 2.976 -11.251 1.00 98.44 320 SER A C 1
ATOM 2603 O O . SER A 1 320 ? 11.406 1.768 -11.493 1.00 98.44 320 SER A O 1
ATOM 2605 N N . LEU A 1 321 ? 10.347 3.761 -11.569 1.00 98.81 321 LEU A N 1
ATOM 2606 C CA . LEU A 1 321 ? 9.135 3.270 -12.226 1.00 98.81 321 LEU A CA 1
ATOM 2607 C C . LEU A 1 321 ? 9.448 2.594 -13.568 1.00 98.81 321 LEU A C 1
ATOM 2609 O O . LEU A 1 321 ? 8.995 1.478 -13.808 1.00 98.81 321 LEU A O 1
ATOM 2613 N N . CYS A 1 322 ? 10.259 3.230 -14.418 1.00 98.75 322 CYS A N 1
ATOM 2614 C CA . CYS A 1 322 ? 10.658 2.683 -15.714 1.00 98.75 322 CYS A CA 1
ATOM 2615 C C . CYS A 1 322 ? 11.333 1.313 -15.573 1.00 98.75 322 CYS A C 1
ATOM 2617 O O . CYS A 1 322 ? 10.915 0.356 -16.224 1.00 98.75 322 CYS A O 1
ATOM 2619 N N . THR A 1 323 ? 12.336 1.189 -14.697 1.00 98.69 323 THR A N 1
ATOM 2620 C CA . THR A 1 323 ? 13.027 -0.090 -14.483 1.00 98.69 323 THR A CA 1
ATOM 2621 C C . THR A 1 323 ? 12.088 -1.159 -13.922 1.00 98.69 323 THR A C 1
ATOM 2623 O O . THR A 1 323 ? 12.142 -2.312 -14.360 1.00 98.69 323 THR A O 1
ATOM 2626 N N . ALA A 1 324 ? 11.218 -0.803 -12.970 1.00 98.81 324 ALA A N 1
ATOM 2627 C CA . ALA A 1 324 ? 10.248 -1.736 -12.402 1.00 98.81 324 ALA A CA 1
ATOM 2628 C C . ALA A 1 324 ? 9.261 -2.237 -13.471 1.00 98.81 324 ALA A C 1
ATOM 2630 O O . ALA A 1 324 ? 9.038 -3.443 -13.586 1.00 98.81 324 ALA A O 1
ATOM 2631 N N . LEU A 1 325 ? 8.732 -1.337 -14.306 1.00 98.81 325 LEU A N 1
ATOM 2632 C CA . LEU A 1 325 ? 7.841 -1.690 -15.411 1.00 98.81 325 LEU A CA 1
ATOM 2633 C C . LEU A 1 325 ? 8.535 -2.584 -16.434 1.00 98.81 325 LEU A C 1
ATOM 2635 O O . LEU A 1 325 ? 7.992 -3.624 -16.780 1.00 98.81 325 LEU A O 1
ATOM 2639 N N . PHE A 1 326 ? 9.746 -2.243 -16.875 1.00 98.69 326 PHE A N 1
ATOM 2640 C CA . PHE A 1 326 ? 10.456 -3.044 -17.879 1.00 98.69 326 PHE A CA 1
ATOM 2641 C C . PHE A 1 326 ? 10.804 -4.435 -17.353 1.00 98.69 326 PHE A C 1
ATOM 2643 O O . PHE A 1 326 ? 10.670 -5.419 -18.075 1.00 98.69 326 PHE A O 1
ATOM 2650 N N . THR A 1 327 ? 11.163 -4.545 -16.073 1.00 98.69 327 THR A N 1
ATOM 2651 C CA . THR A 1 327 ? 11.391 -5.852 -15.439 1.00 98.69 327 THR A CA 1
ATOM 2652 C C . THR A 1 327 ? 10.099 -6.672 -15.370 1.00 98.69 327 THR A C 1
ATOM 2654 O O . THR A 1 327 ? 10.101 -7.861 -15.676 1.00 98.69 327 THR A O 1
ATOM 2657 N N . SER A 1 328 ? 8.980 -6.031 -15.025 1.00 98.62 328 SER A N 1
ATOM 2658 C CA . SER A 1 328 ? 7.653 -6.655 -15.036 1.00 98.62 328 SER A CA 1
ATOM 2659 C C . SER A 1 328 ? 7.249 -7.110 -16.445 1.00 98.62 328 SER A C 1
ATOM 2661 O O . SER A 1 328 ? 6.802 -8.241 -16.626 1.00 98.62 328 SER A O 1
ATOM 2663 N N . TYR A 1 329 ? 7.478 -6.282 -17.465 1.00 98.50 329 TYR A N 1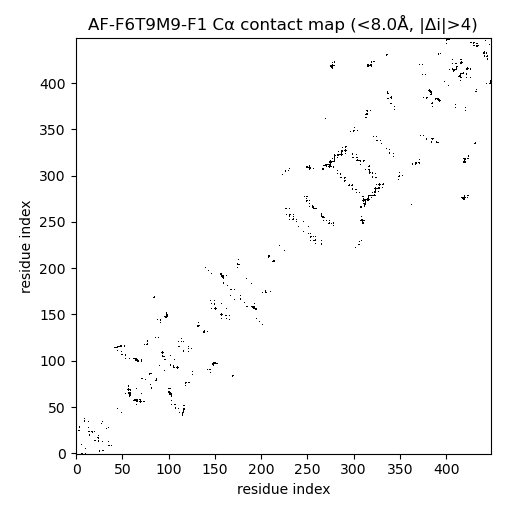
ATOM 2664 C CA . TYR A 1 329 ? 7.204 -6.605 -18.865 1.00 98.50 329 TYR A CA 1
ATOM 2665 C C . TYR A 1 329 ? 8.056 -7.765 -19.378 1.00 98.50 329 TYR A C 1
ATOM 2667 O O . TYR A 1 329 ? 7.541 -8.605 -20.114 1.00 98.50 329 TYR A O 1
ATOM 2675 N N . ALA A 1 330 ? 9.319 -7.847 -18.954 1.00 97.56 330 ALA A N 1
ATOM 2676 C CA . ALA A 1 330 ? 10.194 -8.968 -19.271 1.00 97.56 330 ALA A CA 1
ATOM 2677 C C . ALA A 1 330 ? 9.650 -10.295 -18.716 1.00 97.56 330 ALA A C 1
ATOM 2679 O O . ALA A 1 330 ? 9.601 -11.281 -19.443 1.00 97.56 330 ALA A O 1
ATOM 2680 N N . ILE A 1 331 ? 9.185 -10.315 -17.462 1.00 97.88 331 ILE A N 1
ATOM 2681 C CA . ILE A 1 331 ? 8.595 -11.515 -16.837 1.00 97.88 331 ILE A CA 1
ATOM 2682 C C . ILE A 1 331 ? 7.258 -11.891 -17.484 1.00 97.88 331 ILE A C 1
ATOM 2684 O O . ILE A 1 331 ? 6.936 -13.067 -17.600 1.00 97.88 331 ILE A O 1
ATOM 2688 N N . GLN A 1 332 ? 6.490 -10.896 -17.928 1.00 97.44 332 GLN A N 1
ATOM 2689 C CA . GLN A 1 332 ? 5.256 -11.098 -18.690 1.00 97.44 332 GLN A CA 1
ATOM 2690 C C . GLN A 1 332 ? 5.498 -11.519 -20.151 1.00 97.44 332 GLN A C 1
ATOM 2692 O O . GLN A 1 332 ? 4.529 -11.664 -20.893 1.00 97.44 332 GLN A O 1
ATOM 2697 N N . GLU A 1 333 ? 6.757 -11.658 -20.583 1.00 96.81 333 GLU A N 1
ATOM 2698 C CA . GLU A 1 333 ? 7.142 -11.978 -21.964 1.00 96.81 333 GLU A CA 1
ATOM 2699 C C . GLU A 1 333 ? 6.570 -10.992 -23.001 1.00 96.81 333 GLU A C 1
ATOM 2701 O O . GLU A 1 333 ? 6.302 -11.338 -24.155 1.00 96.81 333 GLU A O 1
ATOM 2706 N N . LYS A 1 334 ? 6.383 -9.724 -22.611 1.00 96.44 334 LYS A N 1
ATOM 2707 C CA . LYS A 1 334 ? 5.934 -8.694 -23.549 1.00 96.44 334 LYS A CA 1
ATOM 2708 C C . LYS A 1 334 ? 7.017 -8.422 -24.597 1.00 96.44 334 LYS A C 1
ATOM 2710 O O . LYS A 1 334 ? 8.185 -8.280 -24.222 1.00 96.44 334 LYS A O 1
ATOM 2715 N N . PRO A 1 335 ? 6.655 -8.229 -25.880 1.00 95.81 335 PRO A N 1
ATOM 2716 C CA . PRO A 1 335 ? 7.606 -7.831 -26.914 1.00 95.81 335 PRO A CA 1
ATOM 2717 C C . PRO A 1 335 ? 8.398 -6.588 -26.501 1.00 95.81 335 PRO A C 1
ATOM 2719 O O . PRO A 1 335 ? 7.799 -5.563 -26.179 1.00 95.81 335 PRO A O 1
ATOM 2722 N N . VAL A 1 336 ? 9.733 -6.658 -26.551 1.00 96.38 336 VAL A N 1
ATOM 2723 C CA . VAL A 1 336 ? 10.622 -5.574 -26.083 1.00 96.38 336 VAL A CA 1
ATOM 2724 C C . VAL A 1 336 ? 10.248 -4.237 -26.720 1.00 96.38 336 VAL A C 1
ATOM 2726 O O . VAL A 1 336 ? 10.114 -3.251 -26.016 1.00 96.38 336 VAL A O 1
ATOM 2729 N N . VAL A 1 337 ? 9.938 -4.223 -28.021 1.00 96.44 337 VAL A N 1
ATOM 2730 C CA . VAL A 1 337 ? 9.527 -3.025 -28.779 1.00 96.44 337 VAL A CA 1
ATOM 2731 C C . VAL A 1 337 ? 8.323 -2.265 -28.195 1.00 96.44 337 VAL A C 1
ATOM 2733 O O . VAL A 1 337 ? 8.162 -1.076 -28.455 1.00 96.44 337 VAL A O 1
ATOM 2736 N N . GLN A 1 338 ? 7.484 -2.923 -27.389 1.00 96.56 338 GLN A N 1
ATOM 2737 C CA . GLN A 1 338 ? 6.305 -2.322 -26.758 1.00 96.56 338 GLN A CA 1
ATOM 2738 C C . GLN A 1 338 ? 6.611 -1.596 -25.449 1.00 96.56 338 GLN A C 1
ATOM 2740 O O . GLN A 1 338 ? 5.814 -0.763 -25.022 1.00 96.56 338 GLN A O 1
ATOM 2745 N N . TRP A 1 339 ? 7.729 -1.898 -24.787 1.00 97.94 339 TRP A N 1
ATOM 2746 C CA . TRP A 1 339 ? 7.921 -1.530 -23.384 1.00 97.94 339 TRP A CA 1
ATOM 2747 C C . TRP A 1 339 ? 7.881 -0.018 -23.158 1.00 97.94 339 TRP A C 1
ATOM 2749 O O . TRP A 1 339 ? 7.200 0.448 -22.245 1.00 97.94 339 TRP A O 1
ATOM 2759 N N . GLY A 1 340 ? 8.557 0.753 -24.013 1.00 97.81 340 GLY A N 1
ATOM 2760 C CA . GLY A 1 340 ? 8.596 2.210 -23.896 1.00 97.81 340 GLY A CA 1
ATOM 2761 C C . GLY A 1 340 ? 7.221 2.869 -24.046 1.00 97.81 340 GLY A C 1
ATOM 2762 O O . GLY A 1 340 ? 6.826 3.659 -23.192 1.00 97.81 340 GLY A O 1
ATOM 2763 N N . ARG A 1 341 ? 6.445 2.501 -25.072 1.00 96.38 341 ARG A N 1
ATOM 2764 C CA . ARG A 1 341 ? 5.090 3.049 -25.274 1.00 96.38 341 ARG A CA 1
ATOM 2765 C C . ARG A 1 341 ? 4.096 2.588 -24.208 1.00 96.38 341 ARG A C 1
ATOM 2767 O O . ARG A 1 341 ? 3.268 3.378 -23.762 1.00 96.38 341 ARG A O 1
ATOM 2774 N N . ASP A 1 342 ? 4.210 1.347 -23.738 1.00 97.88 342 ASP A N 1
ATOM 2775 C CA . ASP A 1 342 ? 3.400 0.850 -22.625 1.00 97.88 342 ASP A CA 1
ATOM 2776 C C . ASP A 1 342 ? 3.724 1.609 -21.330 1.00 97.88 342 ASP A C 1
ATOM 2778 O O . ASP A 1 342 ? 2.819 1.942 -20.573 1.00 97.88 342 ASP A O 1
ATOM 2782 N N . MET A 1 343 ? 4.994 1.942 -21.082 1.00 98.38 343 MET A N 1
ATOM 2783 C CA . MET A 1 343 ? 5.381 2.809 -19.965 1.00 98.38 343 MET A CA 1
ATOM 2784 C C . MET A 1 343 ? 4.780 4.214 -20.103 1.00 98.38 343 MET A C 1
ATOM 2786 O O . MET A 1 343 ? 4.248 4.728 -19.122 1.00 98.38 343 MET A O 1
ATOM 2790 N N . MET A 1 344 ? 4.790 4.815 -21.298 1.00 98.25 344 MET A N 1
ATOM 2791 C CA . MET A 1 344 ? 4.165 6.128 -21.523 1.00 98.25 344 MET A CA 1
ATOM 2792 C C . MET A 1 344 ? 2.664 6.121 -21.189 1.00 98.25 344 MET A C 1
ATOM 2794 O O . MET A 1 344 ? 2.167 7.076 -20.599 1.00 98.25 344 MET A O 1
ATOM 2798 N N . LYS A 1 345 ? 1.950 5.018 -21.468 1.00 97.81 345 LYS A N 1
ATOM 2799 C CA . LYS A 1 345 ? 0.536 4.834 -21.077 1.00 97.81 345 LYS A CA 1
ATOM 2800 C C . LYS A 1 345 ? 0.334 4.759 -19.553 1.00 97.81 345 LYS A C 1
ATOM 2802 O O . LYS A 1 345 ? -0.760 5.051 -19.077 1.00 97.81 345 LYS A O 1
ATOM 2807 N N . VAL A 1 346 ? 1.365 4.387 -18.788 1.00 98.44 346 VAL A N 1
ATOM 2808 C CA . VAL A 1 346 ? 1.328 4.274 -17.317 1.00 98.44 346 VAL A CA 1
ATOM 2809 C C . VAL A 1 346 ? 1.637 5.603 -16.614 1.00 98.44 346 VAL A C 1
ATOM 2811 O O . VAL A 1 346 ? 1.169 5.819 -15.495 1.00 98.44 346 VAL A O 1
ATOM 2814 N N . LEU A 1 347 ? 2.376 6.521 -17.247 1.00 98.19 347 LEU A N 1
ATOM 2815 C CA . LEU A 1 347 ? 2.774 7.792 -16.620 1.00 98.19 347 LEU A CA 1
ATOM 2816 C C . LEU A 1 347 ? 1.593 8.615 -16.063 1.00 98.19 347 LEU A C 1
ATOM 2818 O O . LEU A 1 347 ? 1.705 9.058 -14.920 1.00 98.19 347 LEU A O 1
ATOM 2822 N N . PRO A 1 348 ? 0.432 8.746 -16.739 1.00 98.19 348 PRO A N 1
ATOM 2823 C CA . PRO A 1 348 ? -0.716 9.456 -16.167 1.00 98.19 348 PRO A CA 1
ATOM 2824 C C . PRO A 1 348 ? -1.222 8.859 -14.843 1.00 98.19 348 PRO A C 1
ATOM 2826 O O . PRO A 1 348 ? -1.595 9.600 -13.934 1.00 98.19 348 PRO A O 1
ATOM 2829 N N . MET A 1 349 ? -1.188 7.528 -14.695 1.00 98.31 349 MET A N 1
ATOM 2830 C CA . MET A 1 349 ? -1.574 6.851 -13.448 1.00 98.31 349 MET A CA 1
ATOM 2831 C C . MET A 1 349 ? -0.579 7.157 -12.321 1.00 98.31 349 MET A C 1
ATOM 2833 O O . MET A 1 349 ? -0.974 7.413 -11.183 1.00 98.31 349 MET A O 1
ATOM 2837 N N . ALA A 1 350 ? 0.719 7.175 -12.641 1.00 98.12 350 ALA A N 1
ATOM 2838 C CA . ALA A 1 350 ? 1.762 7.560 -11.695 1.00 98.12 350 ALA A CA 1
ATOM 2839 C C . ALA A 1 350 ? 1.647 9.037 -11.282 1.00 98.12 350 ALA A C 1
ATOM 2841 O O . ALA A 1 350 ? 1.855 9.373 -10.115 1.00 98.12 350 ALA A O 1
ATOM 2842 N N . GLU A 1 351 ? 1.284 9.922 -12.212 1.00 97.00 351 GLU A N 1
ATOM 2843 C CA . GLU A 1 351 ? 1.062 11.339 -11.922 1.00 97.00 351 GLU A CA 1
ATOM 2844 C C . GLU A 1 351 ? -0.145 11.528 -10.991 1.00 97.00 351 GLU A C 1
ATOM 2846 O O . GLU A 1 351 ? -0.078 12.301 -10.032 1.00 97.00 351 GLU A O 1
ATOM 2851 N N . GLU A 1 352 ? -1.240 10.795 -11.229 1.00 96.69 352 GLU A N 1
ATOM 2852 C CA . GLU A 1 352 ? -2.424 10.810 -10.366 1.00 96.69 352 GLU A CA 1
ATOM 2853 C C . GLU A 1 352 ? -2.095 10.329 -8.947 1.00 96.69 352 GLU A C 1
ATOM 2855 O O . GLU A 1 352 ? -2.517 10.953 -7.969 1.00 96.69 352 GLU A O 1
ATOM 2860 N N . TYR A 1 353 ? -1.304 9.261 -8.823 1.00 96.50 353 TYR A N 1
ATOM 2861 C CA . TYR A 1 353 ? -0.806 8.799 -7.532 1.00 96.50 353 TYR A CA 1
ATOM 2862 C C . TYR A 1 353 ? -0.003 9.896 -6.813 1.00 96.50 353 TYR A C 1
ATOM 2864 O O . TYR A 1 353 ? -0.320 10.261 -5.679 1.00 96.50 353 TYR A O 1
ATOM 2872 N N . CYS A 1 354 ? 0.974 10.500 -7.495 1.00 95.75 354 CYS A N 1
ATOM 2873 C CA . CYS A 1 354 ? 1.780 11.589 -6.945 1.00 95.75 354 CYS A CA 1
ATOM 2874 C C . CYS A 1 354 ? 0.927 12.800 -6.529 1.00 95.75 354 CYS A C 1
ATOM 2876 O O . CYS A 1 354 ? 1.173 13.389 -5.480 1.00 95.75 354 CYS A O 1
ATOM 2878 N N . LYS A 1 355 ? -0.118 13.156 -7.291 1.00 93.81 355 LYS A N 1
ATOM 2879 C CA . LYS A 1 355 ? -1.041 14.256 -6.942 1.00 93.81 355 LYS A CA 1
ATOM 2880 C C . LYS A 1 355 ? -1.786 13.997 -5.629 1.00 93.81 355 LYS A C 1
ATOM 2882 O O . LYS A 1 355 ? -2.131 14.952 -4.936 1.00 93.81 355 LYS A O 1
ATOM 2887 N N . LYS A 1 356 ? -2.020 12.729 -5.271 1.00 92.00 356 LYS A N 1
ATOM 2888 C CA . LYS A 1 356 ? -2.657 12.329 -4.005 1.00 92.00 356 LYS A CA 1
ATOM 2889 C C . LYS A 1 356 ? -1.678 12.343 -2.825 1.00 92.00 356 LYS A C 1
ATOM 2891 O O . LYS A 1 356 ? -2.100 12.609 -1.701 1.00 92.00 356 LYS A O 1
ATOM 2896 N N . THR A 1 357 ? -0.391 12.074 -3.055 1.00 90.00 357 THR A N 1
ATOM 2897 C CA . THR A 1 357 ? 0.602 11.871 -1.979 1.00 90.00 357 THR A CA 1
ATOM 2898 C C . THR A 1 357 ? 1.576 13.038 -1.777 1.00 90.00 357 THR A C 1
ATOM 2900 O O . THR A 1 357 ? 2.179 13.162 -0.706 1.00 90.00 357 THR A O 1
ATOM 2903 N N . ILE A 1 358 ? 1.717 13.933 -2.758 1.00 89.44 358 ILE A N 1
ATOM 2904 C CA . ILE A 1 358 ? 2.623 15.089 -2.726 1.00 89.44 358 ILE A CA 1
ATOM 2905 C C . ILE A 1 358 ? 1.827 16.375 -2.491 1.00 89.44 358 ILE A C 1
ATOM 2907 O O . ILE A 1 358 ? 0.961 16.754 -3.273 1.00 89.44 358 ILE A O 1
ATOM 2911 N N . ARG A 1 359 ? 2.165 17.103 -1.419 1.00 83.31 359 ARG A N 1
ATOM 2912 C CA . ARG A 1 359 ? 1.468 18.348 -1.038 1.00 83.31 359 ARG A CA 1
ATOM 2913 C C . ARG A 1 359 ? 1.726 19.519 -1.991 1.00 83.31 359 ARG A C 1
ATOM 2915 O O . ARG A 1 359 ? 0.839 20.342 -2.191 1.00 83.31 359 ARG A O 1
ATOM 2922 N N . HIS A 1 360 ? 2.936 19.616 -2.544 1.00 85.94 360 HIS A N 1
ATOM 2923 C CA . HIS A 1 360 ? 3.386 20.745 -3.363 1.00 85.94 360 HIS A CA 1
ATOM 2924 C C . HIS A 1 360 ? 3.862 20.264 -4.738 1.00 85.94 360 HIS A C 1
ATOM 2926 O O . HIS A 1 360 ? 5.052 20.220 -5.022 1.00 85.94 360 HIS A O 1
ATOM 2932 N N . MET A 1 361 ? 2.918 19.889 -5.605 1.00 88.56 361 MET A N 1
ATOM 2933 C CA . MET A 1 361 ? 3.229 19.339 -6.935 1.00 88.56 361 MET A CA 1
ATOM 2934 C C . MET A 1 361 ? 3.826 20.344 -7.929 1.00 88.56 361 MET A C 1
ATOM 2936 O O . MET A 1 361 ? 4.397 19.928 -8.932 1.00 88.56 361 MET A O 1
ATOM 2940 N N . ALA A 1 362 ? 3.728 21.650 -7.664 1.00 89.12 362 ALA A N 1
ATOM 2941 C CA . ALA A 1 362 ? 4.228 22.681 -8.576 1.00 89.12 362 ALA A CA 1
ATOM 2942 C C . ALA A 1 362 ? 5.732 22.526 -8.876 1.00 89.12 362 ALA A C 1
ATOM 2944 O O . ALA A 1 362 ? 6.139 22.685 -10.021 1.00 89.12 362 ALA A O 1
ATOM 2945 N N . GLU A 1 363 ? 6.531 22.136 -7.876 1.00 89.38 363 GLU A N 1
ATOM 2946 C CA . GLU A 1 363 ? 7.983 21.914 -8.007 1.00 89.38 363 GLU A CA 1
ATOM 2947 C C . GLU A 1 363 ? 8.322 20.675 -8.859 1.00 89.38 363 GLU A C 1
ATOM 2949 O O . GLU A 1 363 ? 9.435 20.536 -9.347 1.00 89.38 363 GLU A O 1
ATOM 2954 N N . TYR A 1 364 ? 7.363 19.770 -9.076 1.00 94.62 364 TYR A N 1
ATOM 2955 C CA . TYR A 1 364 ? 7.572 18.508 -9.790 1.00 94.62 364 TYR A CA 1
ATOM 2956 C C . TYR A 1 364 ? 7.196 18.623 -11.274 1.00 94.62 364 TYR A C 1
ATOM 2958 O O . TYR A 1 364 ? 7.681 17.855 -12.102 1.00 94.62 364 TYR A O 1
ATOM 2966 N N . GLN A 1 365 ? 6.328 19.570 -11.631 1.00 93.38 365 GLN A N 1
ATOM 2967 C CA . GLN A 1 365 ? 5.654 19.578 -12.928 1.00 93.38 365 GLN A CA 1
ATOM 2968 C C . GLN A 1 365 ? 6.614 19.759 -14.115 1.00 93.38 365 GLN A C 1
ATOM 2970 O O . GLN A 1 365 ? 6.506 19.039 -15.106 1.00 93.38 365 GLN A O 1
ATOM 2975 N N . GLU A 1 366 ? 7.582 20.673 -14.011 1.00 93.69 366 GLU A N 1
ATOM 2976 C CA . GLU A 1 366 ? 8.561 20.914 -15.080 1.00 93.69 366 GLU A CA 1
ATOM 2977 C C . GLU A 1 366 ? 9.443 19.681 -15.330 1.00 93.69 366 GLU A C 1
ATOM 2979 O O . GLU A 1 366 ? 9.626 19.247 -16.469 1.00 93.69 366 GLU A O 1
ATOM 2984 N N . HIS A 1 367 ? 9.946 19.063 -14.261 1.00 95.88 367 HIS A N 1
ATOM 2985 C CA . HIS A 1 367 ? 10.814 17.890 -14.361 1.00 95.88 367 HIS A CA 1
ATOM 2986 C C . HIS A 1 367 ? 10.068 16.628 -14.802 1.00 95.88 367 HIS A C 1
ATOM 2988 O O . HIS A 1 367 ? 10.668 15.739 -15.413 1.00 95.88 367 HIS A O 1
ATOM 2994 N N . TRP A 1 368 ? 8.774 16.539 -14.487 1.00 96.94 368 TRP A N 1
ATOM 2995 C CA . TRP A 1 368 ? 7.897 15.490 -14.990 1.00 96.94 368 TRP A CA 1
ATOM 2996 C C . TRP A 1 368 ? 7.738 15.604 -16.505 1.00 96.94 368 TRP A C 1
ATOM 2998 O O . TRP A 1 368 ? 8.046 14.659 -17.231 1.00 96.94 368 TRP A O 1
ATOM 3008 N N . PHE A 1 369 ? 7.367 16.796 -16.985 1.00 96.69 369 PHE A N 1
ATOM 3009 C CA . PHE A 1 369 ? 7.248 17.079 -18.414 1.00 96.69 369 PHE A CA 1
ATOM 3010 C C . PHE A 1 369 ? 8.564 16.823 -19.157 1.00 96.69 369 PHE A C 1
ATOM 3012 O O . PHE A 1 369 ? 8.569 16.252 -20.246 1.00 96.69 369 PHE A O 1
ATOM 3019 N N . TYR A 1 370 ? 9.702 17.183 -18.555 1.00 96.62 370 TYR A N 1
ATOM 3020 C CA . TYR A 1 370 ? 11.016 16.878 -19.116 1.00 96.62 370 TYR A CA 1
ATOM 3021 C C . TYR A 1 370 ? 11.229 15.371 -19.332 1.00 96.62 370 TYR A C 1
ATOM 3023 O O . TYR A 1 370 ? 11.716 14.967 -20.390 1.00 96.62 370 TYR A O 1
ATOM 3031 N N . PHE A 1 371 ? 10.875 14.537 -18.347 1.00 97.75 371 PHE A N 1
ATOM 3032 C CA . PHE A 1 371 ? 10.997 13.082 -18.459 1.00 97.75 371 PH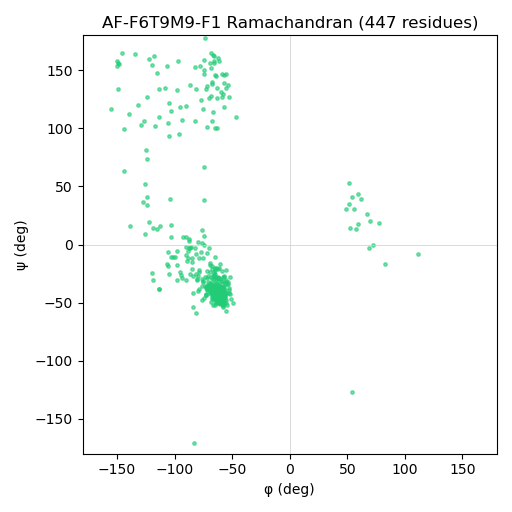E A CA 1
ATOM 3033 C C . PHE A 1 371 ? 10.131 12.547 -19.607 1.00 97.75 371 PHE A C 1
ATOM 3035 O O . PHE A 1 371 ? 10.640 11.829 -20.468 1.00 97.75 371 PHE A O 1
ATOM 3042 N N . GLU A 1 372 ? 8.857 12.944 -19.651 1.00 97.88 372 GLU A N 1
ATOM 3043 C CA . GLU A 1 372 ? 7.910 12.555 -20.705 1.00 97.88 372 GLU A CA 1
ATOM 3044 C C . GLU A 1 372 ? 8.406 12.953 -22.095 1.00 97.88 372 GLU A C 1
ATOM 3046 O O . GLU A 1 372 ? 8.488 12.112 -22.990 1.00 97.88 372 GLU A O 1
ATOM 3051 N N . ALA A 1 373 ? 8.813 14.212 -22.267 1.00 97.44 373 ALA A N 1
ATOM 3052 C CA . ALA A 1 373 ? 9.285 14.728 -23.544 1.00 97.44 373 ALA A CA 1
ATOM 3053 C C . ALA A 1 373 ? 10.537 13.990 -24.043 1.00 97.44 373 ALA A C 1
ATOM 3055 O O . ALA A 1 373 ? 10.663 13.716 -25.237 1.00 97.44 373 ALA A O 1
ATOM 3056 N N . LYS A 1 374 ? 11.469 13.640 -23.144 1.00 97.31 374 LYS A N 1
ATOM 3057 C CA . LYS A 1 374 ? 12.675 12.884 -23.510 1.00 97.31 374 LYS A CA 1
ATOM 3058 C C . LYS A 1 374 ? 12.361 11.460 -23.954 1.00 97.31 374 LYS A C 1
ATOM 3060 O O . LYS A 1 374 ? 12.963 10.998 -24.921 1.00 97.31 374 LYS A O 1
ATOM 3065 N N . TRP A 1 375 ? 11.435 10.783 -23.283 1.00 98.19 375 TRP A N 1
ATOM 3066 C CA . TRP A 1 375 ? 11.005 9.447 -23.690 1.00 98.19 375 TRP A CA 1
ATOM 3067 C C . TRP A 1 375 ? 10.215 9.463 -24.993 1.00 98.19 375 TRP A C 1
ATOM 3069 O O . TRP A 1 375 ? 10.491 8.644 -25.862 1.00 98.19 375 TRP A O 1
ATOM 3079 N N . GLN A 1 376 ? 9.317 10.430 -25.174 1.00 97.75 376 GLN A N 1
ATOM 3080 C CA . GLN A 1 376 ? 8.588 10.607 -26.427 1.00 97.75 376 GLN A CA 1
ATOM 3081 C C . GLN A 1 376 ? 9.551 10.815 -27.606 1.00 97.75 376 GLN A C 1
ATOM 3083 O O . GLN A 1 376 ? 9.493 10.076 -28.585 1.00 97.75 376 GLN A O 1
ATOM 3088 N N . PHE A 1 377 ? 10.506 11.741 -27.465 1.00 96.75 377 PHE A N 1
ATOM 3089 C CA . PHE A 1 377 ? 11.532 11.992 -28.481 1.00 96.75 377 PHE A CA 1
ATOM 3090 C C . PHE A 1 377 ? 12.343 10.733 -28.817 1.00 96.75 377 PHE A C 1
ATOM 3092 O O . PHE A 1 377 ? 12.612 10.458 -29.983 1.00 96.75 377 PHE A O 1
ATOM 3099 N N . TYR A 1 378 ? 12.729 9.952 -27.805 1.00 97.25 378 TYR A N 1
ATOM 3100 C CA . TYR A 1 378 ? 13.458 8.702 -28.008 1.00 97.25 378 TYR A CA 1
ATOM 3101 C C . TYR A 1 378 ? 12.643 7.670 -28.807 1.00 97.25 378 TYR A C 1
ATOM 3103 O O . TYR A 1 378 ? 13.171 7.058 -29.737 1.00 97.25 378 TYR A O 1
ATOM 3111 N N . LEU A 1 379 ? 11.364 7.482 -28.464 1.00 97.69 379 LEU A N 1
ATOM 3112 C CA . LEU A 1 379 ? 10.489 6.526 -29.149 1.00 97.69 379 LEU A CA 1
ATOM 3113 C C . LEU A 1 379 ? 10.224 6.932 -30.603 1.00 97.69 379 LEU A C 1
ATOM 3115 O O . LEU A 1 379 ? 10.215 6.068 -31.479 1.00 97.69 379 LEU A O 1
ATOM 3119 N N . GLU A 1 380 ? 10.072 8.232 -30.864 1.00 96.25 380 GLU A N 1
ATOM 3120 C CA . GLU A 1 380 ? 9.962 8.792 -32.216 1.00 96.25 380 GLU A CA 1
ATOM 3121 C C . GLU A 1 380 ? 11.258 8.598 -33.015 1.00 96.25 380 GLU A C 1
ATOM 3123 O O . GLU A 1 380 ? 11.218 8.140 -34.154 1.00 96.25 380 GLU A O 1
ATOM 3128 N N . GLU A 1 381 ? 12.425 8.871 -32.416 1.00 95.31 381 GLU A N 1
ATOM 3129 C CA . GLU A 1 381 ? 13.731 8.678 -33.066 1.00 95.31 381 GLU A CA 1
ATOM 3130 C C . GLU A 1 381 ? 13.973 7.211 -33.458 1.00 95.31 381 GLU A C 1
ATOM 3132 O O . GLU A 1 381 ? 14.674 6.927 -34.431 1.00 95.31 381 GLU A O 1
ATOM 3137 N N . ARG A 1 382 ? 13.399 6.267 -32.704 1.00 96.25 382 ARG A N 1
ATOM 3138 C CA . ARG A 1 382 ? 13.475 4.830 -32.986 1.00 96.25 382 ARG A CA 1
ATOM 3139 C C . ARG A 1 382 ? 12.352 4.299 -33.869 1.00 96.25 382 ARG A C 1
ATOM 3141 O O . ARG A 1 382 ? 12.421 3.118 -34.203 1.00 96.25 382 ARG A O 1
ATOM 3148 N N . GLU A 1 383 ? 11.395 5.134 -34.279 1.00 96.62 383 GLU A N 1
ATOM 3149 C CA . GLU A 1 383 ? 10.202 4.729 -35.039 1.00 96.62 383 GLU A CA 1
ATOM 3150 C C . GLU A 1 383 ? 9.479 3.561 -34.337 1.00 96.62 383 GLU A C 1
ATOM 3152 O O . GLU A 1 383 ? 9.311 2.486 -34.912 1.00 96.62 383 GLU A O 1
ATOM 3157 N N . ILE A 1 384 ? 9.169 3.729 -33.041 1.00 96.69 384 ILE A N 1
ATOM 3158 C CA . ILE A 1 384 ? 8.431 2.757 -32.200 1.00 96.69 384 ILE A CA 1
ATOM 3159 C C . ILE A 1 384 ? 7.405 3.428 -31.271 1.00 96.69 384 ILE A C 1
ATOM 3161 O O . ILE A 1 384 ? 6.956 2.820 -30.290 1.00 96.69 384 ILE A O 1
ATOM 3165 N N . ALA A 1 385 ? 7.060 4.688 -31.547 1.00 94.75 385 ALA A N 1
ATOM 3166 C CA . ALA A 1 385 ? 6.103 5.448 -30.746 1.00 94.75 385 ALA A CA 1
ATOM 3167 C C . ALA A 1 385 ? 4.668 4.942 -30.964 1.00 94.75 385 ALA A C 1
ATOM 3169 O O . ALA A 1 385 ? 3.892 4.852 -30.011 1.00 94.75 385 ALA A O 1
ATOM 3170 N N . GLU A 1 386 ? 4.346 4.538 -32.195 1.00 92.31 386 GLU A N 1
ATOM 3171 C CA . GLU A 1 386 ? 2.998 4.141 -32.602 1.00 92.31 386 GLU A CA 1
ATOM 3172 C C . GLU A 1 386 ? 2.779 2.613 -32.573 1.00 92.31 386 GLU A C 1
ATOM 3174 O O . GLU A 1 386 ? 3.709 1.808 -32.642 1.00 92.31 386 GLU A O 1
ATOM 3179 N N . GLU A 1 387 ? 1.522 2.159 -32.480 1.00 86.94 387 GLU A N 1
ATOM 3180 C CA . GLU A 1 387 ? 1.205 0.720 -32.352 1.00 86.94 387 GLU A CA 1
ATOM 3181 C C . GLU A 1 387 ? 1.519 -0.103 -33.614 1.00 86.94 387 GLU A C 1
ATOM 3183 O O . GLU A 1 387 ? 1.820 -1.299 -33.533 1.00 86.94 387 GLU A O 1
ATOM 3188 N N . ASN A 1 388 ? 1.479 0.530 -34.787 1.00 87.62 388 ASN A N 1
ATOM 3189 C CA . ASN A 1 388 ? 1.853 -0.071 -36.069 1.00 87.62 388 ASN A CA 1
ATOM 3190 C C . ASN A 1 388 ? 3.378 -0.126 -36.284 1.00 87.62 388 ASN A C 1
ATOM 3192 O O . ASN A 1 388 ? 3.847 -0.841 -37.173 1.00 87.62 388 ASN A O 1
ATOM 3196 N N . GLU A 1 389 ? 4.151 0.562 -35.449 1.00 86.69 389 GLU A N 1
ATOM 3197 C CA . GLU A 1 389 ? 5.602 0.658 -35.516 1.00 86.69 389 GLU A CA 1
ATOM 3198 C C . GLU A 1 389 ? 6.258 -0.362 -34.567 1.00 86.69 389 GLU A C 1
ATOM 3200 O O . GLU A 1 389 ? 6.398 -0.168 -33.359 1.00 86.69 389 GLU A O 1
ATOM 3205 N N . ASN A 1 390 ? 6.615 -1.528 -35.113 1.00 88.88 390 ASN A N 1
ATOM 3206 C CA . ASN A 1 390 ? 7.133 -2.669 -34.338 1.00 88.88 390 ASN A CA 1
ATOM 3207 C C . ASN A 1 390 ? 8.557 -3.082 -34.731 1.00 88.88 390 ASN A C 1
ATOM 3209 O O . ASN A 1 390 ? 9.004 -4.176 -34.386 1.00 88.88 390 ASN A O 1
ATOM 3213 N N . LYS A 1 391 ? 9.267 -2.235 -35.480 1.00 92.44 391 LYS A N 1
ATOM 3214 C CA . LYS A 1 391 ? 10.638 -2.493 -35.924 1.00 92.44 391 LYS A CA 1
ATOM 3215 C C . LYS A 1 391 ? 11.502 -1.281 -35.586 1.00 92.44 391 LYS A C 1
ATOM 3217 O O . LYS A 1 391 ? 11.418 -0.301 -36.317 1.00 92.44 391 LYS A O 1
ATOM 3222 N N . PRO A 1 392 ? 12.317 -1.345 -34.518 1.00 94.38 392 PRO A N 1
ATOM 3223 C CA . PRO A 1 392 ? 13.151 -0.218 -34.138 1.00 94.38 392 PRO A CA 1
ATOM 3224 C C . PRO A 1 392 ? 14.160 0.093 -35.240 1.00 94.38 392 PRO A C 1
ATOM 3226 O O . PRO A 1 392 ? 14.813 -0.807 -35.780 1.00 94.38 392 PRO A O 1
ATOM 3229 N N . LYS A 1 393 ? 14.300 1.376 -35.559 1.00 94.75 393 LYS A N 1
ATOM 3230 C CA . LYS A 1 393 ? 15.256 1.859 -36.550 1.00 94.75 393 LYS A CA 1
ATOM 3231 C C . LYS A 1 393 ? 16.519 2.368 -35.878 1.00 94.75 393 LYS A C 1
ATOM 3233 O O . LYS A 1 393 ? 16.471 3.155 -34.938 1.00 94.75 393 LYS A O 1
ATOM 3238 N N . PHE A 1 394 ? 17.659 1.939 -36.404 1.00 93.75 394 PHE A N 1
ATOM 3239 C CA . PHE A 1 394 ? 18.977 2.375 -35.958 1.00 93.75 394 PHE A CA 1
ATOM 3240 C C . PHE A 1 394 ? 19.734 3.044 -37.110 1.00 93.75 394 PHE A C 1
ATOM 3242 O O . PHE A 1 394 ? 19.470 2.727 -38.272 1.00 93.75 394 PHE A O 1
ATOM 3249 N N . PRO A 1 395 ? 20.684 3.950 -36.815 1.00 91.06 395 PRO A N 1
ATOM 3250 C CA . PRO A 1 395 ? 21.599 4.473 -37.826 1.00 91.06 395 PRO A CA 1
ATOM 3251 C C . PRO A 1 395 ? 22.390 3.352 -38.519 1.00 91.06 395 PRO A C 1
ATOM 3253 O O . PRO A 1 395 ? 22.793 2.391 -37.865 1.00 91.06 395 PRO A O 1
ATOM 3256 N N . ASP A 1 396 ? 22.694 3.512 -39.814 1.00 85.94 396 ASP A N 1
ATOM 3257 C CA . ASP A 1 396 ? 23.455 2.521 -40.603 1.00 85.94 396 ASP A CA 1
ATOM 3258 C C . ASP A 1 396 ? 24.827 2.195 -39.988 1.00 85.94 396 ASP A C 1
ATOM 3260 O O . ASP A 1 396 ? 25.312 1.065 -40.054 1.00 85.94 396 ASP A O 1
ATOM 3264 N N . LYS A 1 397 ? 25.457 3.198 -39.366 1.00 87.12 397 LYS A N 1
ATOM 3265 C CA . LYS A 1 397 ? 26.680 3.054 -38.578 1.00 87.12 397 LYS A CA 1
ATOM 3266 C C . LYS A 1 397 ? 26.374 3.435 -37.132 1.00 87.12 397 LYS A C 1
ATOM 3268 O O . LYS A 1 397 ? 26.304 4.616 -36.815 1.00 87.12 397 LYS A O 1
ATOM 3273 N N . TYR A 1 398 ? 26.206 2.438 -36.267 1.00 88.81 398 TYR A N 1
ATOM 3274 C CA . TYR A 1 398 ? 25.862 2.630 -34.852 1.00 88.81 398 TYR A CA 1
ATOM 3275 C C . TYR A 1 398 ? 26.852 1.918 -33.914 1.00 88.81 398 TYR A C 1
ATOM 3277 O O . TYR A 1 398 ? 26.493 1.109 -33.052 1.00 88.81 398 TYR A O 1
ATOM 3285 N N . ASP A 1 399 ? 28.137 2.198 -34.137 1.00 88.38 399 ASP A N 1
ATOM 3286 C CA . ASP A 1 399 ? 29.238 1.741 -33.288 1.00 88.38 399 ASP A CA 1
ATOM 3287 C C . ASP A 1 399 ? 29.292 2.514 -31.957 1.00 88.38 399 ASP A C 1
ATOM 3289 O O . ASP A 1 399 ? 28.488 3.409 -31.706 1.00 88.38 399 ASP A O 1
ATOM 3293 N N . ALA A 1 400 ? 30.227 2.157 -31.073 1.00 87.75 400 ALA A N 1
ATOM 3294 C CA . ALA A 1 400 ? 30.331 2.775 -29.750 1.00 87.75 400 ALA A CA 1
ATOM 3295 C C . ALA A 1 400 ? 30.502 4.307 -29.807 1.00 87.75 400 ALA A C 1
ATOM 3297 O O . ALA A 1 400 ? 29.916 5.014 -28.993 1.00 87.75 400 ALA A O 1
ATOM 3298 N N . GLU A 1 401 ? 31.245 4.830 -30.789 1.00 89.19 401 GLU A N 1
ATOM 3299 C CA . GLU A 1 401 ? 31.460 6.274 -30.933 1.00 89.19 401 GLU A CA 1
ATOM 3300 C C . GLU A 1 401 ? 30.166 6.999 -31.328 1.00 89.19 401 GLU A C 1
ATOM 3302 O O . GLU A 1 401 ? 29.851 8.064 -30.791 1.00 89.19 401 GLU A O 1
ATOM 3307 N N . GLU A 1 402 ? 29.398 6.430 -32.261 1.00 90.44 402 GLU A N 1
ATOM 3308 C CA . GLU A 1 402 ? 28.128 7.027 -32.672 1.00 90.44 402 GLU A CA 1
ATOM 3309 C C . GLU A 1 402 ? 27.053 6.891 -31.587 1.00 90.44 402 GLU A C 1
ATOM 3311 O O . GLU A 1 402 ? 26.298 7.837 -31.344 1.00 90.44 402 GLU A O 1
ATOM 3316 N N . ARG A 1 403 ? 27.030 5.764 -30.863 1.00 91.19 403 ARG A N 1
ATOM 3317 C CA . ARG A 1 403 ? 26.173 5.589 -29.682 1.00 91.19 403 ARG A CA 1
ATOM 3318 C C . ARG A 1 403 ? 26.443 6.654 -28.632 1.00 91.19 403 ARG A C 1
ATOM 3320 O O . ARG A 1 403 ? 25.500 7.286 -28.171 1.00 91.19 403 ARG A O 1
ATOM 3327 N N . ASP A 1 404 ? 27.704 6.943 -28.325 1.00 89.62 404 ASP A N 1
ATOM 3328 C CA . ASP A 1 404 ? 28.051 7.989 -27.361 1.00 89.62 404 ASP A CA 1
ATOM 3329 C C . ASP A 1 404 ? 27.537 9.363 -27.778 1.00 89.62 404 ASP A C 1
ATOM 3331 O O . ASP A 1 404 ? 27.008 10.109 -26.950 1.00 89.62 404 ASP A O 1
ATOM 3335 N N . LYS A 1 405 ? 27.657 9.717 -29.063 1.00 90.06 405 LYS A N 1
ATOM 3336 C CA . LYS A 1 405 ? 27.109 10.981 -29.578 1.00 90.06 405 LYS A CA 1
ATOM 3337 C C . LYS A 1 405 ? 25.598 11.034 -29.395 1.00 90.06 405 LYS A C 1
ATOM 3339 O O . LYS A 1 405 ? 25.081 12.069 -28.975 1.00 90.06 405 LYS A O 1
ATOM 3344 N N . THR A 1 406 ? 24.901 9.938 -29.675 1.00 91.31 406 THR A N 1
ATOM 3345 C CA . THR A 1 406 ? 23.451 9.822 -29.491 1.00 91.31 406 THR A CA 1
ATOM 3346 C C . THR A 1 406 ? 23.061 9.910 -28.015 1.00 91.31 406 THR A C 1
ATOM 3348 O O . THR A 1 406 ? 22.242 10.750 -27.647 1.00 91.31 406 THR A O 1
ATOM 3351 N N . TYR A 1 407 ? 23.728 9.172 -27.130 1.00 91.38 407 TYR A N 1
ATOM 3352 C CA . TYR A 1 407 ? 23.448 9.180 -25.691 1.00 91.38 407 TYR A CA 1
ATOM 3353 C C . TYR A 1 407 ? 23.694 10.556 -25.058 1.00 91.38 407 TYR A C 1
ATOM 3355 O O . TYR A 1 407 ? 22.949 10.982 -24.173 1.00 91.38 407 TYR A O 1
ATOM 3363 N N . ARG A 1 408 ? 24.681 11.318 -25.552 1.00 90.81 408 ARG A N 1
ATOM 3364 C CA . ARG A 1 408 ? 24.885 12.717 -25.142 1.00 90.81 408 ARG A CA 1
ATOM 3365 C C . ARG A 1 408 ? 23.701 13.618 -25.500 1.00 90.81 408 ARG A C 1
ATOM 3367 O O . ARG A 1 408 ? 23.405 14.515 -24.714 1.00 90.81 408 ARG A O 1
ATOM 3374 N N . LYS A 1 409 ? 23.005 13.385 -26.621 1.00 90.75 409 LYS A N 1
ATOM 3375 C CA . LYS A 1 409 ? 21.801 14.153 -27.012 1.00 90.75 409 LYS A CA 1
ATOM 3376 C C . LYS A 1 409 ? 20.607 13.868 -26.093 1.00 90.75 409 LYS A C 1
ATOM 3378 O O . LYS A 1 409 ? 19.814 14.767 -25.803 1.00 90.75 409 LYS A O 1
ATOM 3383 N N . TRP A 1 410 ? 20.473 12.629 -25.624 1.00 90.94 410 TRP A N 1
ATOM 3384 C CA . TRP A 1 410 ? 19.401 12.242 -24.701 1.00 90.94 410 TRP A CA 1
ATOM 3385 C C . TRP A 1 410 ? 19.657 12.721 -23.268 1.00 90.94 410 TRP A C 1
ATOM 3387 O O . TRP A 1 410 ? 18.715 13.047 -22.542 1.00 90.94 410 TRP A O 1
ATOM 3397 N N . SER A 1 411 ? 20.928 12.835 -22.881 1.00 90.31 411 SER A N 1
ATOM 3398 C CA . SER A 1 411 ? 21.332 13.314 -21.558 1.00 90.31 411 SER A CA 1
ATOM 3399 C C . SER A 1 411 ? 20.979 14.786 -21.297 1.00 90.31 411 SER A C 1
ATOM 3401 O O . SER A 1 411 ? 20.839 15.588 -22.222 1.00 90.31 411 SER A O 1
ATOM 3403 N N . SER A 1 412 ? 20.885 15.164 -20.019 1.00 85.56 412 SER A N 1
ATOM 3404 C CA . SER A 1 412 ? 20.730 16.566 -19.600 1.00 85.56 412 SER A CA 1
ATOM 3405 C C . SER A 1 412 ? 22.057 17.333 -19.512 1.00 85.56 412 SER A C 1
ATOM 3407 O O . SER A 1 412 ? 22.068 18.547 -19.681 1.00 85.56 412 SER A O 1
ATOM 3409 N N . GLU A 1 413 ? 23.180 16.647 -19.269 1.00 81.69 413 GLU A N 1
ATOM 3410 C CA . GLU A 1 413 ? 24.483 17.265 -18.941 1.00 81.69 413 GLU A CA 1
ATOM 3411 C C . GLU A 1 413 ? 25.609 16.877 -19.914 1.00 81.69 413 GLU A C 1
ATOM 3413 O O . GLU A 1 413 ? 26.797 16.968 -19.595 1.00 81.69 413 GLU A O 1
ATOM 3418 N N . GLY A 1 414 ? 25.254 16.394 -21.106 1.00 82.75 414 GLY A N 1
ATOM 3419 C CA . GLY A 1 414 ? 26.223 15.965 -22.117 1.00 82.75 414 GLY A CA 1
ATOM 3420 C C . GLY A 1 414 ? 26.982 14.688 -21.743 1.00 82.75 414 GLY A C 1
ATOM 3421 O O . GLY A 1 414 ? 28.064 14.442 -22.279 1.00 82.75 414 GLY A O 1
ATOM 3422 N N . ARG A 1 415 ? 26.439 13.885 -20.819 1.00 84.50 415 ARG A N 1
ATOM 3423 C CA . ARG A 1 415 ? 26.928 12.554 -20.428 1.00 84.50 415 ARG A CA 1
ATOM 3424 C C . ARG A 1 415 ? 25.739 11.620 -20.222 1.00 84.50 415 ARG A C 1
ATOM 3426 O O . ARG A 1 415 ? 24.976 11.821 -19.282 1.00 84.50 415 ARG A O 1
ATOM 3433 N N . GLY A 1 416 ? 25.601 10.620 -21.089 1.00 88.25 416 GLY A N 1
ATOM 3434 C CA . GLY A 1 416 ? 24.508 9.649 -21.020 1.00 88.25 416 GLY A CA 1
ATOM 3435 C C . GLY A 1 416 ? 24.602 8.717 -19.812 1.00 88.25 416 GLY A C 1
ATOM 3436 O O . GLY A 1 416 ? 25.689 8.438 -19.304 1.00 88.25 416 GLY A O 1
ATOM 3437 N N . GLY A 1 417 ? 23.445 8.238 -19.361 1.00 89.44 417 GLY A N 1
ATOM 3438 C CA . GLY A 1 417 ? 23.319 7.161 -18.375 1.00 89.44 417 GLY A CA 1
ATOM 3439 C C . GLY A 1 417 ? 23.583 7.586 -16.933 1.00 89.44 417 GLY A C 1
ATOM 3440 O O . GLY A 1 417 ? 23.880 6.754 -16.079 1.00 89.44 417 GLY A O 1
ATOM 3441 N N . ARG A 1 418 ? 23.525 8.889 -16.649 1.00 90.44 418 ARG A N 1
ATOM 3442 C CA . ARG A 1 418 ? 23.782 9.457 -15.314 1.00 90.44 418 ARG A CA 1
ATOM 3443 C C . ARG A 1 418 ? 22.500 9.855 -14.590 1.00 90.44 418 ARG A C 1
ATOM 3445 O O . ARG A 1 418 ? 22.553 10.170 -13.400 1.00 90.44 418 ARG A O 1
ATOM 3452 N N . ARG A 1 419 ? 21.362 9.863 -15.282 1.00 93.44 419 ARG A N 1
ATOM 3453 C CA . ARG A 1 419 ? 20.081 10.354 -14.779 1.00 93.44 419 ARG A CA 1
ATOM 3454 C C . ARG A 1 419 ? 19.028 9.256 -14.850 1.00 93.44 419 ARG A C 1
ATOM 3456 O O . ARG A 1 419 ? 19.178 8.265 -15.561 1.00 93.44 419 ARG A O 1
ATOM 3463 N N . GLY A 1 420 ? 17.964 9.408 -14.070 1.00 94.94 420 GLY A N 1
ATOM 3464 C CA . GLY A 1 420 ? 16.903 8.402 -14.035 1.00 94.94 420 GLY A CA 1
ATOM 3465 C C . GLY A 1 420 ? 16.105 8.301 -15.342 1.00 94.94 420 GLY A C 1
ATOM 3466 O O . GLY A 1 420 ? 15.548 7.241 -15.604 1.00 94.94 420 GLY A O 1
ATOM 3467 N N . HIS A 1 421 ? 16.096 9.331 -16.200 1.00 96.31 421 HIS A N 1
ATOM 3468 C CA . HIS A 1 421 ? 15.448 9.248 -17.517 1.00 96.31 421 HIS A CA 1
ATOM 3469 C C . HIS A 1 421 ? 16.295 8.524 -18.564 1.00 96.31 421 HIS A C 1
ATOM 3471 O O . HIS A 1 421 ? 15.747 7.757 -19.349 1.00 96.31 421 HIS A O 1
ATOM 3477 N N . ASP A 1 422 ? 17.612 8.755 -18.588 1.00 95.44 422 ASP A N 1
ATOM 3478 C CA . ASP A 1 422 ? 18.478 8.278 -19.670 1.00 95.44 422 ASP A CA 1
ATOM 3479 C C . ASP A 1 422 ? 19.133 6.921 -19.390 1.00 95.44 422 ASP A C 1
ATOM 3481 O O . ASP A 1 422 ? 19.373 6.167 -20.329 1.00 95.44 422 ASP A O 1
ATOM 3485 N N . ALA A 1 423 ? 19.386 6.554 -18.131 1.00 94.81 423 ALA A N 1
ATOM 3486 C CA . ALA A 1 423 ? 19.995 5.261 -17.823 1.00 94.81 423 ALA A CA 1
ATOM 3487 C C . ALA A 1 423 ? 19.103 4.064 -18.223 1.00 94.81 423 ALA A C 1
ATOM 3489 O O . ALA A 1 423 ? 19.602 3.181 -18.927 1.00 94.81 423 ALA A O 1
ATOM 3490 N N . PRO A 1 424 ? 17.797 4.020 -17.880 1.00 96.62 424 PRO A N 1
ATOM 3491 C CA . PRO A 1 424 ? 16.913 2.954 -18.355 1.00 96.62 424 PRO A CA 1
ATOM 3492 C C . PRO A 1 424 ? 16.689 3.005 -19.873 1.00 96.62 424 PRO A C 1
ATOM 3494 O O . PRO A 1 424 ? 16.588 1.960 -20.510 1.00 96.62 424 PRO A O 1
ATOM 3497 N N . MET A 1 425 ? 16.667 4.203 -20.466 1.00 97.12 425 MET A N 1
ATOM 3498 C CA . MET A 1 425 ? 16.532 4.401 -21.914 1.00 97.12 425 MET A CA 1
ATOM 3499 C C . MET A 1 425 ? 17.711 3.802 -22.687 1.00 97.12 425 MET A C 1
ATOM 3501 O O . MET A 1 425 ? 17.509 3.099 -23.669 1.00 97.12 425 MET A O 1
ATOM 3505 N N . ILE A 1 426 ? 18.941 4.022 -22.222 1.00 95.50 426 ILE A N 1
ATOM 3506 C CA . ILE A 1 426 ? 20.150 3.457 -22.836 1.00 95.50 426 ILE A CA 1
ATOM 3507 C C . ILE A 1 426 ? 20.180 1.931 -22.693 1.00 95.50 426 ILE A C 1
ATOM 3509 O O . ILE A 1 426 ? 20.517 1.230 -23.647 1.00 95.50 426 ILE A O 1
ATOM 3513 N N . ALA A 1 427 ? 19.788 1.398 -21.530 1.00 95.19 427 ALA A N 1
ATOM 3514 C CA . ALA A 1 427 ? 19.670 -0.047 -21.338 1.00 95.19 427 ALA A CA 1
ATOM 3515 C C . ALA A 1 427 ? 18.627 -0.663 -22.289 1.00 95.19 427 ALA A C 1
ATOM 3517 O O . ALA A 1 427 ? 18.852 -1.723 -22.872 1.00 95.19 427 ALA A O 1
ATOM 3518 N N . TYR A 1 428 ? 17.509 0.032 -22.490 1.00 97.06 428 TYR A N 1
ATOM 3519 C CA . TYR A 1 428 ? 16.464 -0.366 -23.424 1.00 97.06 428 TYR A CA 1
ATOM 3520 C C . TYR A 1 428 ? 16.908 -0.283 -24.891 1.00 97.06 428 TYR A C 1
ATOM 3522 O O . TYR A 1 428 ? 16.662 -1.219 -25.649 1.00 97.06 428 TYR A O 1
ATOM 3530 N N . ASP A 1 429 ? 17.650 0.759 -25.278 1.00 96.38 429 ASP A N 1
ATOM 3531 C CA . ASP A 1 429 ? 18.249 0.886 -26.614 1.00 96.38 429 ASP A CA 1
ATOM 3532 C C . ASP A 1 429 ? 19.211 -0.269 -26.925 1.00 96.38 429 ASP A C 1
ATOM 3534 O O . ASP A 1 429 ? 19.223 -0.805 -28.037 1.00 96.38 429 ASP A O 1
ATOM 3538 N N . ALA A 1 430 ? 19.989 -0.693 -25.922 1.00 95.00 430 ALA A N 1
ATOM 3539 C CA . ALA A 1 430 ? 20.876 -1.842 -26.037 1.00 95.00 430 ALA A CA 1
ATOM 3540 C C . ALA A 1 430 ? 20.100 -3.151 -26.254 1.00 95.00 430 ALA A C 1
ATOM 3542 O O . ALA A 1 430 ? 20.470 -3.918 -27.143 1.00 95.00 430 ALA A O 1
ATOM 3543 N N . LEU A 1 431 ? 19.016 -3.379 -25.501 1.00 95.31 431 LEU A N 1
ATOM 3544 C CA . LEU A 1 431 ? 18.145 -4.551 -25.662 1.00 95.31 431 LEU A CA 1
ATOM 3545 C C . LEU A 1 431 ? 17.481 -4.584 -27.043 1.00 95.31 431 LEU A C 1
ATOM 3547 O O . LEU A 1 431 ? 17.537 -5.602 -27.729 1.00 95.31 431 LEU A O 1
ATOM 3551 N N . LEU A 1 432 ? 16.903 -3.462 -27.481 1.00 95.56 432 LEU A N 1
ATOM 3552 C CA . LEU A 1 432 ? 16.257 -3.356 -28.792 1.00 95.56 432 LEU A CA 1
ATOM 3553 C C . LEU A 1 432 ? 17.229 -3.619 -29.941 1.00 95.56 432 LEU A C 1
ATOM 3555 O O . LEU A 1 432 ? 16.883 -4.290 -30.909 1.00 95.56 432 LEU A O 1
ATOM 3559 N N . GLY A 1 433 ? 18.436 -3.063 -29.847 1.00 93.56 433 GLY A N 1
ATOM 3560 C CA . GLY A 1 433 ? 19.421 -3.147 -30.915 1.00 93.56 433 GLY A CA 1
ATOM 3561 C C . GLY A 1 433 ? 20.160 -4.477 -30.996 1.00 93.56 433 GLY A C 1
ATOM 3562 O O . GLY A 1 433 ? 20.667 -4.815 -32.062 1.00 93.56 433 GLY A O 1
ATOM 3563 N N . ALA A 1 434 ? 20.235 -5.215 -29.889 1.00 93.94 434 ALA A N 1
ATOM 3564 C CA . ALA A 1 434 ? 20.873 -6.524 -29.850 1.00 93.94 434 ALA A CA 1
ATOM 3565 C C . ALA A 1 434 ? 19.974 -7.650 -30.374 1.00 93.94 434 ALA A C 1
ATOM 3567 O O . ALA A 1 434 ? 20.483 -8.636 -30.909 1.00 93.94 434 ALA A O 1
ATOM 3568 N N . GLY A 1 435 ? 18.651 -7.515 -30.223 1.00 90.06 435 GLY A N 1
ATOM 3569 C CA . GLY A 1 435 ? 17.726 -8.615 -30.485 1.00 90.06 435 GLY A CA 1
ATOM 3570 C C . GLY A 1 435 ? 18.122 -9.851 -29.673 1.00 90.06 435 GLY A C 1
ATOM 3571 O O . GLY A 1 435 ? 18.353 -9.756 -28.469 1.00 90.06 435 GLY A O 1
ATOM 3572 N N . ASP A 1 436 ? 18.271 -10.990 -30.349 1.00 90.62 436 ASP A N 1
ATOM 3573 C CA . ASP A 1 436 ? 18.624 -12.268 -29.717 1.00 90.62 436 ASP A CA 1
ATOM 3574 C C . ASP A 1 436 ? 20.150 -12.524 -29.640 1.00 90.62 436 ASP A C 1
ATOM 3576 O O . ASP A 1 436 ? 20.582 -13.615 -29.259 1.00 90.62 436 ASP A O 1
ATOM 3580 N N . ASP A 1 437 ? 20.997 -11.550 -30.004 1.00 95.12 437 ASP A N 1
ATOM 3581 C CA . ASP A 1 437 ? 22.459 -11.705 -30.003 1.00 95.12 437 ASP A CA 1
ATOM 3582 C C . ASP A 1 437 ? 23.093 -11.225 -28.685 1.00 95.12 437 ASP A C 1
ATOM 3584 O O . ASP A 1 437 ? 23.262 -10.032 -28.423 1.00 95.12 437 ASP A O 1
ATOM 3588 N N . TRP A 1 438 ? 23.536 -12.183 -27.865 1.00 92.38 438 TRP A N 1
ATOM 3589 C CA . TRP A 1 438 ? 24.242 -11.918 -26.607 1.00 92.38 438 TRP A CA 1
ATOM 3590 C C . TRP A 1 438 ? 25.527 -11.093 -26.775 1.00 92.38 438 TRP A C 1
ATOM 3592 O O . TRP A 1 438 ? 25.843 -10.245 -25.937 1.00 92.38 438 TRP A O 1
ATOM 3602 N N . LYS A 1 439 ? 26.296 -11.331 -27.843 1.00 93.25 439 LYS A N 1
ATOM 3603 C CA . LYS A 1 439 ? 27.541 -10.601 -28.098 1.00 93.25 439 LYS A CA 1
ATOM 3604 C C . LYS A 1 439 ? 27.237 -9.148 -28.435 1.00 93.25 439 LYS A C 1
ATOM 3606 O O . LYS A 1 439 ? 27.940 -8.260 -27.949 1.00 93.25 439 LYS A O 1
ATOM 3611 N N . GLU A 1 440 ? 26.195 -8.912 -29.226 1.00 92.50 440 GLU A N 1
ATOM 3612 C CA . GLU A 1 440 ? 25.736 -7.562 -29.546 1.00 92.50 440 GLU A CA 1
ATOM 3613 C C . GLU A 1 440 ? 25.165 -6.861 -28.309 1.00 92.50 440 GLU A C 1
ATOM 3615 O O . GLU A 1 440 ? 25.481 -5.695 -28.067 1.00 92.50 440 GLU A O 1
ATOM 3620 N N . LEU A 1 441 ? 24.434 -7.582 -27.451 1.00 92.88 441 LEU A N 1
ATOM 3621 C CA . LEU A 1 441 ? 23.956 -7.051 -26.174 1.00 92.88 441 LEU A CA 1
ATOM 3622 C C . LEU A 1 441 ? 25.120 -6.625 -25.280 1.00 92.88 441 LEU A C 1
ATOM 3624 O O . LEU A 1 441 ? 25.152 -5.488 -24.816 1.00 92.88 441 LEU A O 1
ATOM 3628 N N . CYS A 1 442 ? 26.117 -7.493 -25.084 1.00 89.56 442 CYS A N 1
ATOM 3629 C CA . CYS A 1 442 ? 27.338 -7.132 -24.366 1.00 89.56 442 CYS A CA 1
ATOM 3630 C C . CYS A 1 442 ? 28.030 -5.929 -25.013 1.00 89.56 442 CYS A C 1
ATOM 3632 O O . CYS A 1 442 ? 28.512 -5.053 -24.299 1.00 89.56 442 CYS A O 1
ATOM 3634 N N . ASN A 1 443 ? 28.058 -5.840 -26.347 1.00 90.62 443 ASN A N 1
ATOM 3635 C CA . ASN A 1 443 ? 28.688 -4.713 -27.019 1.00 90.62 443 ASN A CA 1
ATOM 3636 C C . ASN A 1 443 ? 27.977 -3.392 -26.701 1.00 90.62 443 ASN A C 1
ATOM 3638 O O . ASN A 1 443 ? 28.624 -2.423 -26.304 1.00 90.62 443 ASN A O 1
ATOM 3642 N N . ARG A 1 444 ? 26.650 -3.370 -26.837 1.00 91.19 444 ARG A N 1
ATOM 3643 C CA . ARG A 1 444 ? 25.817 -2.177 -26.651 1.00 91.19 444 ARG A CA 1
ATOM 3644 C C . ARG A 1 444 ? 25.680 -1.759 -25.192 1.00 91.19 444 ARG A C 1
ATOM 3646 O O . ARG A 1 444 ? 25.680 -0.564 -24.918 1.00 91.19 444 ARG A O 1
ATOM 3653 N N . ALA A 1 445 ? 25.583 -2.727 -24.282 1.00 86.19 445 ALA A N 1
ATOM 3654 C CA . ALA A 1 445 ? 25.338 -2.497 -22.860 1.00 86.19 445 ALA A CA 1
ATOM 3655 C C . ALA A 1 445 ? 26.609 -2.280 -22.029 1.00 86.19 445 ALA A C 1
ATOM 3657 O O . ALA A 1 445 ? 26.506 -1.910 -20.864 1.00 86.19 445 ALA A O 1
ATOM 3658 N N . THR A 1 446 ? 27.806 -2.548 -22.570 1.00 82.19 446 THR A N 1
ATOM 3659 C CA . THR A 1 446 ? 29.069 -2.334 -21.835 1.00 82.19 446 THR A CA 1
ATOM 3660 C C . THR A 1 446 ? 29.998 -1.321 -22.502 1.00 82.19 446 THR A C 1
ATOM 3662 O O . THR A 1 446 ? 30.700 -0.602 -21.792 1.00 82.19 446 THR A O 1
ATOM 3665 N N . PHE A 1 447 ? 29.973 -1.186 -23.835 1.00 79.38 447 PHE A N 1
ATOM 3666 C CA . PHE A 1 447 ? 30.833 -0.249 -24.565 1.00 79.38 447 PHE A CA 1
ATOM 3667 C C . PHE A 1 447 ? 30.048 0.976 -25.041 1.00 79.38 447 PHE A C 1
ATOM 3669 O O . PHE A 1 447 ? 29.430 0.995 -26.109 1.00 79.38 447 PHE A O 1
ATOM 3676 N N . HIS A 1 448 ? 30.112 1.989 -24.190 1.00 67.19 448 HIS A N 1
ATOM 3677 C CA . HIS A 1 448 ? 29.538 3.325 -24.282 1.00 67.19 448 HIS A CA 1
ATOM 3678 C C . HIS A 1 448 ? 30.441 4.177 -23.375 1.00 67.19 448 HIS A C 1
ATOM 3680 O O . HIS A 1 448 ? 30.674 3.793 -22.226 1.00 67.19 448 HIS A O 1
ATOM 3686 N N . GLY A 1 449 ? 31.124 5.153 -23.969 1.00 49.28 449 GLY A N 1
ATOM 3687 C CA . GLY A 1 449 ? 32.404 5.729 -23.547 1.00 49.28 449 GLY A CA 1
ATOM 3688 C C . GLY A 1 449 ? 32.394 6.689 -22.371 1.00 49.28 449 GLY A C 1
ATOM 3689 O O . GLY A 1 449 ? 31.375 7.366 -22.095 1.00 49.28 449 GLY A O 1
#

Mean predicted aligned error: 15.71 Å

pLDDT: mean 90.34, std 10.07, range [40.47, 98.81]

Sequence (449 aa):
MAFTQAGERTAIYCLTQNDWKLELATDNYFQNTSLYCKESMKSTVDKKKLEQLYNRYKDPQDENKIGIDGIQLFCDDLHLDPASTSVLVIAWKFRAATQCEFSKKEFIDGMTELGCDSTDKLRAQLPRLEQDLKDPLKFKDFYQFTFNFAKNPGQKGLDLDMAVAYWNLVLSGRFKFLDLWNTFLLEHHKRSIPKDTWNLLLDFGNMIADDMSNYDEEDYWSLEDLYREMVKHYVDVVDKLQGRRPDPATIEGCANLKPDNYLLAWHTPFNEKGSGFGAATKAMCIGMKYWKPGRLETLIEVSIESGRMTHNHPTGFLGSLCTALFTSYAIQEKPVVQWGRDMMKVLPMAEEYCKKTIRHMAEYQEHWFYFEAKWQFYLEEREIAEENENKPKFPDKYDAEERDKTYRKWSSEGRGGRRGHDAPMIAYDALLGAGDDWKELCNRATFHG

Nearest PDB structures (foldseek):
  3tdz-assembly2_B  TM=9.824E-01  e=9.393E-20  Homo sapiens
  5ufi-assembly3_C  TM=9.724E-01  e=1.633E-19  Homo sapiens
  6b5q-assembly1_A  TM=9.671E-01  e=1.855E-19  Homo sapiens
  6xoq-assembly1_A  TM=8.007E-01  e=4.729E-19  Tequatrovirus T4
  6xop-assembly1_A  TM=7.874E-01  e=7.551E-19  Tequatrovirus T4

Organism: Xenopus tropicalis (NCBI:txid8364)

InterPro domains:
  IPR005176 Potentiating neddylation domain [PS51229] (45-232)
  IPR005502 ADP-ribosylation/Crystallin J1 [PF03747] (219-449)
  IPR036705 ADP-ribosylation/Crystallin J1 superfamily [G3DSA:1.10.4080.10] (205-449)
  IPR036705 ADP-ribosylation/Crystallin J1 superfamily [SSF101478] (217-449)
  IPR050792 ADP-ribosylglycohydrolase-like [PTHR16222] (218-449)

Radius of gyration: 31.46 Å; Cα contacts (8 Å, |Δi|>4): 571; chains: 1; bounding box: 74×65×87 Å

Foldseek 3Di:
DVLLPDDPVLQVVLCVVVVNPNVSSSVCCVVPVVVSCPVVPLLPQPPVLQVVLLVQQADPVDNFKRFQSSLVVLCVQLVHDCLAVLVLLLCLLLLAQAPRMRTPNSSSVSCSVQSHSDSVSVSVCSVVSVVLCVDPVSVLSSQLSQFRHQADPPDQFHQLVSLLSVCCRSCVVPQPCSVVVNVCCVVPVNGTHGSVNSSLSNVCSVPADPVSPPDDPPDDSDVLVVLLVLLVVLLVVLVVPPPDPDDPLQNVLSVQAANPDPPPRQAGDADPPLQFQVLLVPQLVLLVVQLDPVSLLVSLVNLQSSQCSRRRALNRSVLSSLNSQQSSCVVVVHQLLCSLLVSLVCLVVSVVVCVVVPPDCPRHVVRNVLLSVLSCVLCVQQQSNDPVRRQGDDPPDDAQVNVLVVQLVSDPPSGALTGSSGVSVQLSVLCRVCPPPPVSSCRSVPRHD

Secondary structure (DSSP, 8-state):
-TTT---HHHHHHHHHHTTT-HHHHHHHHHHSHHHHGGGGG-----HHHHHHHHHHHSBTTBTTEE-HHHHHHHHHHHT--TTSHHHHHHHHHHT-SSTT-EEHHHHHHHHHHTT-SSHHHHHHHHHHHHHGGGSHHHHHHHHHHHHHHHSPTT-SEE-HHHHHHHHHHHHTTT-TTHHHHHHHIIIII-SPEEHHHHHHHHHHHHH--TT-TT--TT--S-HHHHHHHHHHHHHHHHHH-TTS---HHHHHHHHT--TT-SSSTT-----TTTTBTTTGGGTHHHHHHS-SGGGHHHHHHHHHHHHHHH--SHHHHHHHHHHHHHHHHHHTT--GGGHHHHHHHHHHHHHHHHHHH-S-THHHHHHHHHHHHHHHHHHHHTT-SSTT--S----SS--HHHHHHHHHHHSSSS-TTSBTTHHHHHHHHHHHHHTT-HHHHHHHHH---